Protein AF-A0A962J2K0-F1 (afdb_monomer)

pLDDT: mean 75.52, std 15.95, range [23.17, 95.19]

Solvent-accessible surface area (backbone atoms only — not comparable to full-atom values): 40655 Å² total; per-residue (Å²): 144,87,84,87,86,82,86,85,85,84,91,81,92,88,85,89,83,91,76,89,74,77,84,74,82,77,78,82,75,83,63,45,35,40,37,41,54,75,64,66,26,26,37,34,60,23,34,36,40,78,42,42,97,84,36,95,57,69,61,42,52,94,88,42,83,80,66,43,47,34,38,32,32,35,60,53,28,29,36,22,35,39,53,89,90,47,92,62,67,41,81,60,29,70,50,20,38,82,44,67,76,102,56,54,29,40,32,34,59,25,79,96,74,47,34,22,42,31,36,62,64,78,47,80,61,71,83,40,35,43,32,25,35,71,87,70,47,79,27,27,33,34,38,58,65,73,47,45,90,56,87,72,71,62,62,85,76,94,66,84,66,57,66,60,53,39,53,54,50,45,28,69,76,41,40,89,60,35,55,80,52,96,79,51,47,59,30,40,45,94,88,33,70,34,31,34,48,22,80,92,41,50,22,36,44,35,32,40,95,62,29,28,32,33,22,29,48,80,58,34,94,51,82,39,72,42,48,40,50,69,55,39,60,76,40,56,70,65,43,38,46,52,62,77,54,62,72,86,71,35,12,18,27,50,23,31,28,36,82,54,39,99,82,29,96,61,61,68,67,45,69,48,28,34,8,24,18,78,44,33,25,43,13,48,34,89,46,77,44,46,40,24,29,61,60,91,58,30,41,35,35,62,38,80,90,77,46,28,28,41,34,36,71,58,65,79,80,72,52,80,88,61,57,90,77,55,89,37,64,40,62,34,42,34,23,36,61,92,61,56,72,24,27,33,30,40,36,40,49,76,42,78,50,36,50,54,56,36,6,67,62,52,44,81,93,32,49,68,56,54,52,43,52,53,45,45,29,71,76,37,42,91,63,34,49,76,49,102,77,50,56,86,45,77,58,92,74,33,43,30,39,48,20,81,92,45,48,26,34,42,33,36,40,95,62,33,29,25,41,25,25,46,97,67,40,86,56,99,62,66,43,78,75,50,43,46,68,60,50,40,59,60,63,59,41,54,74,37,82,36,86,64,66,60,86,70,34,12,23,26,53,25,31,35,33,80,44,37,100,78,29,94,57,57,65,70,43,76,46,43,38,30,24,22,73,82,36,30,38,18,52,72,53,47,76,38,47,55,32,26,10,25,70,88,43,70,72,34,32,32,32,62,31,82,91,77,46,36,25,37,35,32,52,73,87,79,49,86,87,42,53,58,35,45,34,22,35,74,87,65,51,67,20,31,34,36,41,32,44,77,61,26,58,26,45,73,65,51,80,84,64,58,51,29,46,57,69,59,50,52,50,42,52,54,48,38,30,70,76,37,40,90,59,35,50,80,50,99,82,46,52,82,45,77,58,80,49,28,44,32,37,47,21,81,93,47,52,23,31,46,33,34,44,32,48,42,28,26,38,23,28,56,98,62,41,92,49,80,43,79,76,48,44,46,71,58,47,43,47,49,59,67,68,36,72,48,60,41,13,38,33,38,39,38,38,46,31,43,38,38,42,90,91,46,78,47,80,41,82,43,77,53,74,45,72,72,36,68,67,59,59,96,85,39,64,66,53,46,45,50,54,49,49,75,72,40,38,90,82,39,81,52,71,77,45,72,47,81,43,77,76,46,78,60,100,55,37,38,34,33,33,39,42,37,35,21,68,44,94,87,65,71,33,42,35,42,32,48,34,40,40,38,34,35,59,112

Foldseek 3Di:
DPPDPDPDDDDDDDDDDDDDDPDDPPPPDQQFWDFAQPQQFAKFFWFWPPFDDPQPQDTDDPVDSQSTWIWGQHRGGFIWTDHPPDPDIGGQFRGWDADDPPFQWIWGQRPVVQKIWIFRRPDSHGAWIFIAGVVGHTRTTIGGDGHDHDPPDSDDDLDDCLVVLLLVVCCVPPVVQRPDDSSWGWYDDPQFRTWTADVVQRKIWTHHPQWIWIAGRLQYHDTFTQGGSVVCSVPVLSGFFWDPADLLQAAKWWWFWPPFDPPAPDDGRDIWIWGQANRRWIAIAPDTFGHFRDDPQKTKTDDPVVQKIKMDGNCPVPDPVCVPPVSFWDWIFIAGNVGHTRTIIIGTRPTNDRDNVVRNVPDVVCPLVVLLLVLCCVPPCVQNPDDPQWGWDDDDQWTWTARVVQRKIWIDGPQWIFIAGHPCYHDPDTHTDGGSVLSSQLSQFPWDQQDADLVPAAKWWKFWAPFDPPAPHDGGDIWIWGAHSQQWIDINLRTQGHWTAGPSGNQKTWGQDPVVQKIKIFRNVPDPDWGKIWIAGSSRHTGTIITTHGQANARDSDDPQQQAGVVLVVLLLVLCCVPVCVQRPDDPPFDWDDDHSKTWTARVVQRKIWIQHRQWIWIEGHPRHHDTDTDGGSVVSSCVSVVPCQLWWKKWKWWWKWKDFPHDTDIDTDTDIDTRDGDDDLVDPVVVVVVCCVVCCVVPVFWPDWDWADWDDDPFKTKIWIWTWGADPPGRIIMIIIMIIMIGRD

Sequence (746 aa):
MKVMLERFLRVLSGLVVLGVVGSGQVLAQTSTVVSIPESLQGFYSLDMVNAVVGSPISNTSQADTSDNILLYVNPYGTLCTRTSSSSTIQVISNRPVLQGGPFGAVEWDVAPSGLRFSLNINTTTFNGFDLYSTSGTLLGRLVGGAPQFDTGSCGTVPLNGRENTFFSLAEGVYPAFFPASSFVFNQIGDGFDVYRYYPSTEVYLAIRNNEVYARGGDFGDELAMLGTLSDLINDINAMPVPNQVPAFYQGTFLLSLDEVQPFSPLAEGTQLNFVVTDTGRLCVEELNLSFPVVSGNTATWNNSRGNLRYRIDLTRDDDPEEYDAELGLGQFLFQSFAGSTYGVFLGEKTSLATDCAGATGQDPDLQDINTFFALIEEQYPSVFPSGPQTYTQKSGRFTYRYYYATQVFVAVRDGMVYLNGGQFGSHDEPVAYDTLSALLAQLNNTALSAVLPTSIAGTYAMNFSSGSSFSPFADGASAQVVLDAAGNLCLDGVPFGAAVGKTSTPTLAYWESADTGLSISLDPAANTAGLRLQLSSLSGLSYSLLAGSRVSLATACSGNTTATDMTMADQLFALAEQHYATLFPASLVSFNQMEGNTVHRYYPATGMTLSITGESVSVKGGNYGNSLLPVGNLSELINQITGSGATDYNLLVTGTGRIVMSSTTINRKVDFKRSGVTRPDSTDTVAMQALVRSNVSTILPTIDSISIVNISESSTTMSFTAVVTGDTNISGTTRNYTLLFELSRL

Nearest PDB structures (foldseek):
  5ltq-assembly1_B  TM=3.030E-01  e=3.656E-01  Branchiostoma lanceolatum
  4dkn-assembly1_A  TM=2.810E-01  e=3.305E-01  Branchiostoma floridae
  8u21-assembly1_A  TM=3.109E-01  e=1.230E+00  Corynactis californica
  8u24-assembly1_A  TM=3.068E-01  e=1.584E+00  Corynactis californica
  8dj8-assembly1_A  TM=3.099E-01  e=2.762E+00  Corynactis californica

Structure (mmCIF, N/CA/C/O backbone):
data_AF-A0A962J2K0-F1
#
_entry.id   AF-A0A962J2K0-F1
#
loop_
_atom_site.group_PDB
_atom_site.id
_atom_site.type_symbol
_atom_site.label_atom_id
_atom_site.label_alt_id
_atom_site.label_comp_id
_atom_site.label_asym_id
_atom_site.label_entity_id
_atom_site.label_seq_id
_atom_site.pdbx_PDB_ins_code
_atom_site.Cartn_x
_atom_site.Cartn_y
_atom_site.Cartn_z
_atom_site.occupancy
_atom_site.B_iso_or_equiv
_atom_site.auth_seq_id
_atom_site.auth_comp_id
_atom_site.auth_asym_id
_atom_site.auth_atom_id
_atom_site.pdbx_PDB_model_num
ATOM 1 N N . MET A 1 1 ? -12.056 -57.492 -21.646 1.00 37.06 1 MET A N 1
ATOM 2 C CA . MET A 1 1 ? -10.791 -56.747 -21.832 1.00 37.06 1 MET A CA 1
ATOM 3 C C . MET A 1 1 ? -10.730 -55.607 -20.815 1.00 37.06 1 MET A C 1
ATOM 5 O O . MET A 1 1 ? -10.843 -54.440 -21.152 1.00 37.06 1 MET A O 1
ATOM 9 N N . LYS A 1 2 ? -10.710 -55.997 -19.537 1.00 28.23 2 LYS A N 1
ATOM 10 C CA . LYS A 1 2 ? -10.885 -55.147 -18.351 1.00 28.23 2 LYS A CA 1
ATOM 11 C C . LYS A 1 2 ? -10.270 -55.888 -17.154 1.00 28.23 2 LYS A C 1
ATOM 13 O O . LYS A 1 2 ? -10.954 -56.132 -16.181 1.00 28.23 2 LYS A O 1
ATOM 18 N N . VAL A 1 3 ? -9.038 -56.383 -17.325 1.00 29.98 3 VAL A N 1
ATOM 19 C CA . VAL A 1 3 ? -8.185 -57.016 -16.296 1.00 29.98 3 VAL A CA 1
ATOM 20 C C . VAL A 1 3 ? -6.730 -56.923 -16.790 1.00 29.98 3 VAL A C 1
ATOM 22 O O . VAL A 1 3 ? -6.163 -57.903 -17.256 1.00 29.98 3 VAL A O 1
ATOM 25 N N . MET A 1 4 ? -6.154 -55.715 -16.818 1.00 25.08 4 MET A N 1
ATOM 26 C CA . MET A 1 4 ? -4.697 -55.515 -16.982 1.00 25.08 4 MET A CA 1
ATOM 27 C C . MET A 1 4 ? -4.236 -54.092 -16.596 1.00 25.08 4 MET A C 1
ATOM 29 O O . MET A 1 4 ? -3.247 -53.597 -17.119 1.00 25.08 4 MET A O 1
ATOM 33 N N . LEU A 1 5 ? -4.954 -53.417 -15.686 1.00 24.77 5 LEU A N 1
ATOM 34 C CA . LEU A 1 5 ? -4.634 -52.051 -15.233 1.00 24.77 5 LEU A CA 1
ATOM 35 C C . LEU A 1 5 ? -4.755 -51.904 -13.702 1.00 24.77 5 LEU A C 1
ATOM 37 O O . LEU A 1 5 ? -5.204 -50.882 -13.205 1.00 24.77 5 LEU A O 1
ATOM 41 N N . GLU A 1 6 ? -4.394 -52.946 -12.945 1.00 25.47 6 GLU A N 1
ATOM 42 C CA . GLU A 1 6 ? -4.504 -52.949 -11.470 1.00 25.47 6 GLU A CA 1
ATOM 43 C C . GLU A 1 6 ? -3.267 -53.510 -10.739 1.00 25.47 6 GLU A C 1
ATOM 45 O O . GLU A 1 6 ? -3.325 -53.805 -9.550 1.00 25.47 6 GLU A O 1
ATOM 50 N N . ARG A 1 7 ? -2.112 -53.660 -11.406 1.00 26.28 7 ARG A N 1
ATOM 51 C CA . ARG A 1 7 ? -0.921 -54.279 -10.779 1.00 26.28 7 ARG A CA 1
ATOM 52 C C . ARG A 1 7 ? 0.395 -53.501 -10.860 1.00 26.28 7 ARG A C 1
ATOM 54 O O . ARG A 1 7 ? 1.444 -54.110 -10.695 1.00 26.28 7 ARG A O 1
ATOM 61 N N . PHE A 1 8 ? 0.372 -52.177 -11.027 1.00 24.92 8 PHE A N 1
ATOM 62 C CA . PHE A 1 8 ? 1.617 -51.385 -10.980 1.00 24.92 8 PHE A CA 1
ATOM 63 C C . PHE A 1 8 ? 1.619 -50.169 -10.037 1.00 24.92 8 PHE A C 1
ATOM 65 O O . PHE A 1 8 ? 2.562 -49.389 -10.058 1.00 24.92 8 PHE A O 1
ATOM 72 N N . LEU A 1 9 ? 0.626 -50.021 -9.150 1.00 23.17 9 LEU A N 1
ATOM 73 C CA . LEU A 1 9 ? 0.676 -49.022 -8.074 1.00 23.17 9 LEU A CA 1
ATOM 74 C C . LEU A 1 9 ? 0.442 -49.659 -6.699 1.00 23.17 9 LEU A C 1
ATOM 76 O O . LEU A 1 9 ? -0.703 -49.877 -6.308 1.00 23.17 9 LEU A O 1
ATOM 80 N N . ARG A 1 10 ? 1.537 -49.921 -5.968 1.00 24.06 10 ARG A N 1
ATOM 81 C CA . ARG A 1 10 ? 1.711 -49.721 -4.509 1.00 24.06 10 ARG A CA 1
ATOM 82 C C . ARG A 1 10 ? 3.104 -50.201 -4.070 1.00 24.06 10 ARG A C 1
ATOM 84 O O . ARG A 1 10 ? 3.548 -51.236 -4.553 1.00 24.06 10 ARG A O 1
ATOM 91 N N . VAL A 1 11 ? 3.674 -49.487 -3.081 1.00 23.61 11 VAL A N 1
ATOM 92 C CA . VAL A 1 11 ? 4.974 -49.657 -2.371 1.00 23.61 11 VAL A CA 1
ATOM 93 C C . VAL A 1 11 ? 6.114 -48.859 -3.049 1.00 23.61 11 VAL A C 1
ATOM 95 O O . VAL A 1 11 ? 6.525 -49.237 -4.133 1.00 23.61 11 VAL A O 1
ATOM 98 N N . LEU A 1 12 ? 6.668 -47.730 -2.569 1.00 23.36 12 LEU A N 1
ATOM 99 C CA . LEU A 1 12 ? 6.699 -46.958 -1.303 1.00 23.36 12 LEU A CA 1
ATOM 100 C C . LEU A 1 12 ? 6.617 -45.442 -1.657 1.00 23.36 12 LEU A C 1
ATOM 102 O O . LEU A 1 12 ? 7.216 -45.043 -2.646 1.00 23.36 12 LEU A O 1
ATOM 106 N N . SER A 1 13 ? 5.825 -44.542 -1.056 1.00 23.89 13 SER A N 1
ATOM 107 C CA . SER A 1 13 ? 5.906 -43.905 0.280 1.00 23.89 13 SER A CA 1
ATOM 108 C C . SER A 1 13 ? 7.284 -43.365 0.705 1.00 23.89 13 SER A C 1
ATOM 110 O O . SER A 1 13 ? 8.097 -44.128 1.218 1.00 23.89 13 SER A O 1
ATOM 112 N N . GLY A 1 14 ? 7.475 -42.038 0.618 1.00 25.33 14 GLY A N 1
ATOM 113 C CA . GLY A 1 14 ? 8.440 -41.317 1.462 1.00 25.33 14 GLY A CA 1
ATOM 114 C C . GLY A 1 14 ? 9.007 -40.001 0.913 1.00 25.33 14 GLY A C 1
ATOM 115 O O . GLY A 1 14 ? 10.164 -39.989 0.527 1.00 25.33 14 GLY A O 1
ATOM 116 N N . LEU A 1 15 ? 8.232 -38.909 0.892 1.00 23.70 15 LEU A N 1
ATOM 117 C CA . LEU A 1 15 ? 8.495 -37.665 1.648 1.00 23.70 15 LEU A CA 1
ATOM 118 C C . LEU A 1 15 ? 7.547 -36.545 1.190 1.00 23.70 15 LEU A C 1
ATOM 120 O O . LEU A 1 15 ? 7.365 -36.294 0.003 1.00 23.70 15 LEU A O 1
ATOM 124 N N . VAL A 1 16 ? 6.960 -35.876 2.177 1.00 26.98 16 VAL A N 1
ATOM 125 C CA . VAL A 1 16 ? 6.128 -34.679 2.057 1.00 26.98 16 VAL A CA 1
ATOM 126 C C . VAL A 1 16 ? 7.033 -33.458 2.217 1.00 26.98 16 VAL A C 1
ATOM 128 O O . VAL A 1 16 ? 7.674 -33.332 3.255 1.00 26.98 16 VAL A O 1
ATOM 131 N N . VAL A 1 17 ? 7.023 -32.545 1.244 1.00 26.31 17 VAL A N 1
ATOM 132 C CA . VAL A 1 17 ? 7.212 -31.102 1.470 1.00 26.31 17 VAL A CA 1
ATOM 133 C C . VAL A 1 17 ? 6.180 -30.383 0.598 1.00 26.31 17 VAL A C 1
ATOM 135 O O . VAL A 1 17 ? 6.260 -30.397 -0.627 1.00 26.31 17 VAL A O 1
ATOM 138 N N . LEU A 1 18 ? 5.161 -29.824 1.250 1.00 28.28 18 LEU A N 1
ATOM 139 C CA . LEU A 1 18 ? 4.138 -28.961 0.666 1.00 28.28 18 LEU A CA 1
ATOM 140 C C . LEU A 1 18 ? 4.692 -27.532 0.607 1.00 28.28 18 LEU A C 1
ATOM 142 O O . LEU A 1 18 ? 4.812 -26.879 1.638 1.00 28.28 18 LEU A O 1
ATOM 146 N N . GLY A 1 19 ? 5.006 -27.056 -0.596 1.00 25.02 19 GLY A N 1
ATOM 147 C CA . GLY A 1 19 ? 5.115 -25.634 -0.914 1.00 25.02 19 GLY A CA 1
ATOM 148 C C . GLY A 1 19 ? 3.949 -25.260 -1.821 1.00 25.02 19 GLY A C 1
ATOM 149 O O . GLY A 1 19 ? 3.875 -25.719 -2.959 1.00 25.02 19 GLY A O 1
ATOM 150 N N . VAL A 1 20 ? 3.003 -24.488 -1.292 1.00 26.22 20 VAL A N 1
ATOM 151 C CA . VAL A 1 20 ? 1.862 -23.940 -2.030 1.00 26.22 20 VAL A CA 1
ATOM 152 C C . VAL A 1 20 ? 2.390 -22.881 -2.997 1.00 26.22 20 VAL A C 1
ATOM 154 O O . VAL A 1 20 ? 2.742 -21.784 -2.576 1.00 26.22 20 VAL A O 1
ATOM 157 N N . VAL A 1 21 ? 2.459 -23.201 -4.289 1.00 27.97 21 VAL A N 1
ATOM 158 C CA . VAL A 1 21 ? 2.654 -22.198 -5.342 1.00 27.97 21 VAL A CA 1
ATOM 159 C C . VAL A 1 21 ? 1.269 -21.733 -5.770 1.00 27.97 21 VAL A C 1
ATOM 161 O O . VAL A 1 21 ? 0.507 -22.485 -6.379 1.00 27.97 21 VAL A O 1
ATOM 164 N N . GLY A 1 22 ? 0.933 -20.498 -5.397 1.00 26.80 22 GLY A N 1
ATOM 165 C CA . GLY A 1 22 ? -0.230 -19.795 -5.916 1.00 26.80 22 GLY A CA 1
ATOM 166 C C . GLY A 1 22 ? -0.136 -19.702 -7.436 1.00 26.80 22 GLY A C 1
ATOM 167 O O . GLY A 1 22 ? 0.869 -19.272 -7.995 1.00 26.80 22 GLY A O 1
ATOM 168 N N . SER A 1 23 ? -1.191 -20.147 -8.104 1.00 28.00 23 SER A N 1
ATOM 169 C CA . SER A 1 23 ? -1.370 -20.073 -9.546 1.00 28.00 23 SER A CA 1
ATOM 170 C C . SER A 1 23 ? -1.458 -18.614 -10.006 1.00 28.00 23 SER A C 1
ATOM 172 O O . SER A 1 23 ? -2.547 -18.042 -10.058 1.00 28.00 23 SER A O 1
ATOM 174 N N . GLY A 1 24 ? -0.319 -18.022 -10.362 1.00 24.78 24 GLY A N 1
ATOM 175 C CA . GLY A 1 24 ? -0.275 -16.865 -11.247 1.00 24.78 24 GLY A CA 1
ATOM 176 C C . GLY A 1 24 ? -0.682 -17.317 -12.645 1.00 24.78 24 GLY A C 1
ATOM 177 O O . GLY A 1 24 ? 0.007 -18.121 -13.272 1.00 24.78 24 GLY A O 1
ATOM 178 N N . GLN A 1 25 ? -1.833 -16.851 -13.127 1.00 25.23 25 GLN A N 1
ATOM 179 C CA . GLN A 1 25 ? -2.203 -17.028 -14.524 1.00 25.23 25 GLN A CA 1
ATOM 180 C C . GLN A 1 25 ? -1.235 -16.216 -15.387 1.00 25.23 25 GLN A C 1
ATOM 182 O O . GLN A 1 25 ? -1.352 -14.999 -15.494 1.00 25.23 25 GLN A O 1
ATOM 187 N N . VAL A 1 26 ? -0.270 -16.897 -16.001 1.00 24.30 26 VAL A N 1
ATOM 188 C CA . VAL A 1 26 ? 0.515 -16.340 -17.102 1.00 24.30 26 VAL A CA 1
ATOM 189 C C . VAL A 1 26 ? -0.435 -16.213 -18.290 1.00 24.30 26 VAL A C 1
ATOM 191 O O . VAL A 1 26 ? -0.758 -17.199 -18.954 1.00 24.30 26 VAL A O 1
ATOM 194 N N . LEU A 1 27 ? -0.928 -15.002 -18.540 1.00 26.25 27 LEU A N 1
ATOM 195 C CA . LEU A 1 27 ? -1.524 -14.658 -19.825 1.00 26.25 27 LEU A CA 1
ATOM 196 C C . LEU A 1 27 ? -0.400 -14.710 -20.865 1.00 26.25 27 LEU A C 1
ATOM 198 O O . LEU A 1 27 ? 0.354 -13.756 -21.024 1.00 26.25 27 LEU A O 1
ATOM 202 N N . ALA A 1 28 ? -0.266 -15.842 -21.554 1.00 27.25 28 ALA A N 1
ATOM 203 C CA . ALA A 1 28 ? 0.524 -15.930 -22.773 1.00 27.25 28 ALA A CA 1
ATOM 204 C C . ALA A 1 28 ? -0.142 -15.036 -23.832 1.00 27.25 28 ALA A C 1
ATOM 206 O O . ALA A 1 28 ? -1.107 -15.439 -24.483 1.00 27.25 28 ALA A O 1
ATOM 207 N N . GLN A 1 29 ? 0.324 -13.793 -23.955 1.00 30.47 29 GLN A N 1
ATOM 208 C CA . GLN A 1 29 ? -0.061 -12.910 -25.048 1.00 30.47 29 GLN A CA 1
ATOM 209 C C . GLN A 1 29 ? 0.741 -13.285 -26.295 1.00 30.47 29 GLN A C 1
ATOM 211 O O . GLN A 1 29 ? 1.967 -13.346 -26.297 1.00 30.47 29 GLN A O 1
ATOM 216 N N . THR A 1 30 ? 0.014 -13.600 -27.362 1.00 31.11 30 THR A N 1
ATOM 217 C CA . THR A 1 30 ? 0.547 -13.910 -28.686 1.00 31.11 30 THR A CA 1
ATOM 218 C C . THR A 1 30 ? 1.040 -12.625 -29.353 1.00 31.11 30 THR A C 1
ATOM 220 O O . THR A 1 30 ? 0.251 -11.934 -30.000 1.00 31.11 30 THR A O 1
ATOM 223 N N . SER A 1 31 ? 2.323 -12.298 -29.200 1.00 37.97 31 SER A N 1
ATOM 224 C CA . SER A 1 31 ? 2.995 -11.310 -30.052 1.00 37.97 31 SER A CA 1
ATOM 225 C C . SER A 1 31 ? 3.062 -11.848 -31.492 1.00 37.97 31 SER A C 1
ATOM 227 O O . SER A 1 31 ? 3.396 -13.014 -31.706 1.00 37.97 31 SER A O 1
ATOM 229 N N . THR A 1 32 ? 2.661 -11.044 -32.486 1.00 46.66 32 THR A N 1
ATOM 230 C CA . THR A 1 32 ? 2.481 -11.490 -33.886 1.00 46.66 32 THR A CA 1
ATOM 231 C C . THR A 1 32 ? 3.492 -10.907 -34.878 1.00 46.66 32 THR A C 1
ATOM 233 O O . THR A 1 32 ? 3.236 -10.980 -36.078 1.00 46.66 32 THR A O 1
ATOM 236 N N . VAL A 1 33 ? 4.597 -10.295 -34.431 1.00 50.75 33 VAL A N 1
ATOM 237 C CA . VAL A 1 33 ? 5.616 -9.728 -35.337 1.00 50.75 33 VAL A CA 1
ATOM 238 C C . VAL A 1 33 ? 7.031 -10.019 -34.819 1.00 50.75 33 VAL A C 1
ATOM 240 O O . VAL A 1 33 ? 7.418 -9.586 -33.739 1.00 50.75 33 VAL A O 1
ATOM 243 N N . VAL A 1 34 ? 7.813 -10.751 -35.616 1.00 60.72 34 VAL A N 1
ATOM 244 C CA . VAL A 1 34 ? 9.189 -11.193 -35.338 1.00 60.72 34 VAL A CA 1
ATOM 245 C C . VAL A 1 34 ? 10.114 -10.494 -36.330 1.00 60.72 34 VAL A C 1
ATOM 247 O O . VAL A 1 34 ? 9.853 -10.554 -37.532 1.00 60.72 34 VAL A O 1
ATOM 250 N N . SER A 1 35 ? 11.188 -9.846 -35.866 1.00 61.41 35 SER A N 1
ATOM 251 C CA . SER A 1 35 ? 12.192 -9.288 -36.781 1.00 61.41 35 SER A CA 1
ATOM 252 C C . SER A 1 35 ? 13.204 -10.322 -37.229 1.00 61.41 35 SER A C 1
ATOM 254 O O . SER A 1 35 ? 13.630 -11.194 -36.477 1.00 61.41 35 SER A O 1
ATOM 256 N N . ILE A 1 36 ? 13.536 -10.222 -38.509 1.00 73.00 36 ILE A N 1
ATOM 257 C CA . ILE A 1 36 ? 14.397 -11.148 -39.232 1.00 73.00 36 ILE A CA 1
ATOM 258 C C . ILE A 1 36 ? 15.808 -10.555 -39.248 1.00 73.00 36 ILE A C 1
ATOM 260 O O . ILE A 1 36 ? 15.917 -9.359 -39.504 1.00 73.00 36 ILE A O 1
ATOM 264 N N . PRO A 1 37 ? 16.885 -11.323 -38.994 1.00 72.75 37 PRO A N 1
ATOM 265 C CA . PRO A 1 37 ? 18.257 -10.812 -39.074 1.00 72.75 37 PRO A CA 1
ATOM 266 C C . PRO A 1 37 ? 18.537 -10.126 -40.417 1.00 72.75 37 PRO A C 1
ATOM 268 O O . PRO A 1 37 ? 18.099 -10.639 -41.442 1.00 72.75 37 PRO A O 1
ATOM 271 N N . GLU A 1 38 ? 19.290 -9.018 -40.449 1.00 68.31 38 GLU A N 1
ATOM 272 C CA . GLU A 1 38 ? 19.575 -8.274 -41.697 1.00 68.31 38 GLU A CA 1
ATOM 273 C C . GLU A 1 38 ? 20.146 -9.154 -42.813 1.00 68.31 38 GLU A C 1
ATOM 275 O O . GLU A 1 38 ? 19.763 -9.014 -43.971 1.00 68.31 38 GLU A O 1
ATOM 280 N N . SER A 1 39 ? 20.996 -10.126 -42.471 1.00 72.31 39 SER A N 1
ATOM 281 C CA . SER A 1 39 ? 21.559 -11.074 -43.440 1.00 72.31 39 SER A CA 1
ATOM 282 C C . SER A 1 39 ? 20.540 -12.057 -44.033 1.00 72.31 39 SER A C 1
ATOM 284 O O . SER A 1 39 ? 20.848 -12.743 -45.008 1.00 72.31 39 SER A O 1
ATOM 286 N N . LEU A 1 40 ? 19.346 -12.140 -43.446 1.00 80.00 40 LEU A N 1
ATOM 287 C CA . LEU A 1 40 ? 18.224 -12.977 -43.866 1.00 80.00 40 LEU A CA 1
ATOM 288 C C . LEU A 1 40 ? 17.022 -12.143 -44.355 1.00 80.00 40 LEU A C 1
ATOM 290 O O . LEU A 1 40 ? 15.952 -12.694 -44.633 1.00 80.00 40 LEU A O 1
ATOM 294 N N . GLN A 1 41 ? 17.172 -10.827 -44.478 1.00 80.81 41 GLN A N 1
ATOM 295 C CA . GLN A 1 41 ? 16.165 -9.950 -45.068 1.00 80.81 41 GLN A CA 1
ATOM 296 C C . GLN A 1 41 ? 16.403 -9.798 -46.570 1.00 80.81 41 GLN A C 1
ATOM 298 O O . GLN A 1 41 ? 17.538 -9.823 -47.038 1.00 80.81 41 GLN A O 1
ATOM 303 N N . GLY A 1 42 ? 15.331 -9.565 -47.323 1.00 75.00 42 GLY A N 1
ATOM 304 C CA . GLY A 1 42 ? 15.408 -9.199 -48.733 1.00 75.00 42 GLY A CA 1
ATOM 305 C C . GLY A 1 42 ? 14.745 -10.200 -49.667 1.00 75.00 42 GLY A C 1
ATOM 306 O O . GLY A 1 42 ? 13.866 -10.974 -49.275 1.00 75.00 42 GLY A O 1
ATOM 307 N N . PHE A 1 43 ? 15.130 -10.119 -50.939 1.00 79.06 43 PHE A N 1
ATOM 308 C CA . PHE A 1 43 ? 14.511 -10.866 -52.021 1.00 79.06 43 PHE A CA 1
ATOM 309 C C . PHE A 1 43 ? 15.263 -12.166 -52.313 1.00 79.06 43 PHE A C 1
ATOM 311 O O . PHE A 1 43 ? 16.470 -12.163 -52.558 1.00 79.06 43 PHE A O 1
ATOM 318 N N . TYR A 1 44 ? 14.516 -13.262 -52.360 1.00 84.88 44 TYR A N 1
ATOM 319 C CA . TYR A 1 44 ? 14.993 -14.609 -52.606 1.00 84.88 44 TYR A CA 1
ATOM 320 C C . TYR A 1 44 ? 14.444 -15.156 -53.918 1.00 84.88 44 TYR A C 1
ATOM 322 O O . TYR A 1 44 ? 13.251 -15.051 -54.203 1.00 84.88 44 TYR A O 1
ATOM 330 N N . SER A 1 45 ? 15.318 -15.814 -54.674 1.00 85.38 45 SER A N 1
ATOM 331 C CA . SER A 1 45 ? 14.957 -16.680 -55.793 1.00 85.38 45 SER A CA 1
ATOM 332 C C . SER A 1 45 ? 15.325 -18.105 -55.403 1.00 85.38 45 SER A C 1
ATOM 334 O O . SER A 1 45 ? 16.507 -18.387 -55.197 1.00 85.38 45 SER A O 1
ATOM 336 N N . LEU A 1 46 ? 14.320 -18.963 -55.236 1.00 88.19 46 LEU A N 1
ATOM 337 C CA . LEU A 1 46 ? 14.463 -20.248 -54.559 1.00 88.19 46 LEU A CA 1
ATOM 338 C C . LEU A 1 46 ? 13.984 -21.410 -55.419 1.00 88.19 46 LEU A C 1
ATOM 340 O O . LEU A 1 46 ? 12.953 -21.321 -56.079 1.00 88.19 46 LEU A O 1
ATOM 344 N N . ASP A 1 47 ? 14.690 -22.522 -55.292 1.00 89.00 47 ASP A N 1
ATOM 345 C CA . ASP A 1 47 ? 14.325 -23.817 -55.826 1.00 89.00 47 ASP A CA 1
ATOM 346 C C . ASP A 1 47 ? 13.653 -24.689 -54.769 1.00 89.00 47 ASP A C 1
ATOM 348 O O . ASP A 1 47 ? 14.141 -24.803 -53.642 1.00 89.00 47 ASP A O 1
ATOM 352 N N . MET A 1 48 ? 12.574 -25.371 -55.144 1.00 88.94 48 MET A N 1
ATOM 353 C CA . MET A 1 48 ? 11.995 -26.437 -54.337 1.00 88.94 48 MET A CA 1
ATOM 354 C C . MET A 1 48 ? 12.786 -27.730 -54.536 1.00 88.94 48 MET A C 1
ATOM 356 O O . MET A 1 48 ? 12.879 -28.258 -55.644 1.00 88.94 48 MET A O 1
ATOM 360 N N . VAL A 1 49 ? 13.309 -28.275 -53.441 1.00 91.25 49 VAL A N 1
ATOM 361 C CA . VAL A 1 49 ? 14.018 -29.556 -53.397 1.00 91.25 49 VAL A CA 1
ATOM 362 C C . VAL A 1 49 ? 13.384 -30.497 -52.378 1.00 91.25 49 VAL A C 1
ATOM 364 O O . VAL A 1 49 ? 12.789 -30.079 -51.382 1.00 91.25 49 VAL A O 1
ATOM 367 N N . ASN A 1 50 ? 13.551 -31.802 -52.607 1.00 91.06 50 ASN A N 1
ATOM 368 C CA . ASN A 1 50 ? 13.048 -32.868 -51.736 1.00 91.06 50 ASN A CA 1
ATOM 369 C C . ASN A 1 50 ? 11.533 -32.795 -51.454 1.00 91.06 50 ASN A C 1
ATOM 371 O O . ASN A 1 50 ? 11.089 -33.171 -50.370 1.00 91.06 50 ASN A O 1
ATOM 375 N N . ALA A 1 51 ? 10.737 -32.331 -52.421 1.00 88.56 51 ALA A N 1
ATOM 376 C CA . ALA A 1 51 ? 9.283 -32.345 -52.335 1.00 88.56 51 ALA A CA 1
ATOM 377 C C . ALA A 1 51 ? 8.758 -33.779 -52.151 1.00 88.56 51 ALA A C 1
ATOM 379 O O . ALA A 1 51 ? 9.049 -34.671 -52.955 1.00 88.56 51 ALA A O 1
ATOM 380 N N . VAL A 1 52 ? 7.981 -34.004 -51.092 1.00 89.38 52 VAL A N 1
ATOM 381 C CA . VAL A 1 52 ? 7.381 -35.313 -50.789 1.00 89.38 52 VAL A CA 1
ATOM 382 C C . VAL A 1 52 ? 6.098 -35.538 -51.591 1.00 89.38 52 VAL A C 1
ATOM 384 O O . VAL A 1 52 ? 5.462 -34.599 -52.077 1.00 89.38 52 VAL A O 1
ATOM 387 N N . VAL A 1 53 ? 5.674 -36.800 -51.706 1.00 80.56 53 VAL A N 1
ATOM 388 C CA . VAL A 1 53 ? 4.399 -37.160 -52.348 1.00 80.56 53 VAL A CA 1
ATOM 389 C C . VAL A 1 53 ? 3.244 -36.504 -51.585 1.00 80.56 53 VAL A C 1
ATOM 391 O O . VAL A 1 53 ? 3.024 -36.808 -50.416 1.00 80.56 53 VAL A O 1
ATOM 394 N N . GLY A 1 54 ? 2.511 -35.609 -52.253 1.00 75.94 54 GLY A N 1
ATOM 395 C CA . GLY A 1 54 ? 1.427 -34.821 -51.654 1.00 75.94 54 GLY A CA 1
ATOM 396 C C . GLY A 1 54 ? 1.787 -33.365 -51.328 1.00 75.94 54 GLY A C 1
ATOM 397 O O . GLY A 1 54 ? 0.900 -32.618 -50.923 1.00 75.94 54 GLY A O 1
ATOM 398 N N . SER A 1 55 ? 3.039 -32.935 -51.538 1.00 81.88 55 SER A N 1
ATOM 399 C CA . SER A 1 55 ? 3.391 -31.509 -51.520 1.00 81.88 55 SER A CA 1
ATOM 400 C C . SER A 1 55 ? 2.630 -30.751 -52.624 1.00 81.88 55 SER A C 1
ATOM 402 O O . SER A 1 55 ? 2.604 -31.222 -53.764 1.00 81.88 55 SER A O 1
ATOM 404 N N . PRO A 1 56 ? 2.043 -29.571 -52.339 1.00 80.38 56 PRO A N 1
ATOM 405 C CA . PRO A 1 56 ? 1.391 -28.745 -53.357 1.00 80.38 56 PRO A CA 1
ATOM 406 C C . PRO A 1 56 ? 2.392 -28.027 -54.276 1.00 80.38 56 PRO A C 1
ATOM 408 O O . PRO A 1 56 ? 1.989 -27.463 -55.290 1.00 80.38 56 PRO A O 1
ATOM 411 N N . ILE A 1 57 ? 3.682 -28.045 -53.928 1.00 81.75 57 ILE A N 1
ATOM 412 C CA . ILE A 1 57 ? 4.782 -27.491 -54.721 1.00 81.75 57 ILE A CA 1
ATOM 413 C C . ILE A 1 57 ? 5.687 -28.652 -55.146 1.00 81.75 57 ILE A C 1
ATOM 415 O O . ILE A 1 57 ? 6.215 -29.373 -54.293 1.00 81.75 57 ILE A O 1
ATOM 419 N N . SER A 1 58 ? 5.845 -28.852 -56.455 1.00 84.62 58 SER A N 1
ATOM 420 C CA . SER A 1 58 ? 6.765 -29.841 -57.029 1.00 84.62 58 SER A CA 1
ATOM 421 C C . SER A 1 58 ? 8.212 -29.352 -56.979 1.00 84.62 58 SER A C 1
ATOM 423 O O . SER A 1 58 ? 8.449 -28.149 -56.917 1.00 84.62 58 SER A O 1
ATOM 425 N N . ASN A 1 59 ? 9.179 -30.274 -57.052 1.00 86.25 59 ASN A N 1
ATOM 426 C CA . ASN A 1 59 ? 10.585 -29.890 -57.210 1.00 86.25 59 ASN A CA 1
ATOM 427 C C . ASN A 1 59 ? 10.769 -29.023 -58.464 1.00 86.25 59 ASN A C 1
ATOM 429 O O . ASN A 1 59 ? 10.204 -29.349 -59.511 1.00 86.25 59 ASN A O 1
ATOM 433 N N . THR A 1 60 ? 11.566 -27.966 -58.340 1.00 84.75 60 THR A N 1
ATOM 434 C CA . THR A 1 60 ? 11.945 -27.063 -59.437 1.00 84.75 60 THR A CA 1
ATOM 435 C C . THR A 1 60 ? 13.362 -27.376 -59.911 1.00 84.75 60 THR A C 1
ATOM 437 O O . THR A 1 60 ? 14.090 -28.160 -59.287 1.00 84.75 60 THR A O 1
ATOM 440 N N . SER A 1 61 ? 13.745 -26.827 -61.060 1.00 77.69 61 SER A N 1
ATOM 441 C CA . SER A 1 61 ? 15.043 -27.074 -61.676 1.00 77.69 61 SER A CA 1
ATOM 442 C C . SER A 1 61 ? 16.014 -25.926 -61.425 1.00 77.69 61 SER A C 1
ATOM 444 O O . SER A 1 61 ? 15.876 -24.857 -62.002 1.00 77.69 61 SER A O 1
ATOM 446 N N . GLN A 1 62 ? 17.140 -26.225 -60.770 1.00 71.75 62 GLN A N 1
ATOM 447 C CA . GLN A 1 62 ? 18.249 -25.267 -60.602 1.00 71.75 62 GLN A CA 1
ATOM 448 C C . GLN A 1 62 ? 18.810 -24.707 -61.929 1.00 71.75 62 GLN A C 1
ATOM 450 O O . GLN A 1 62 ? 19.543 -23.720 -61.930 1.00 71.75 62 GLN A O 1
ATOM 455 N N . ALA A 1 63 ? 18.524 -25.357 -63.065 1.00 74.19 63 ALA A N 1
ATOM 456 C CA . ALA A 1 63 ? 18.943 -24.914 -64.395 1.00 74.19 63 ALA A CA 1
ATOM 457 C C . ALA A 1 63 ? 17.912 -24.016 -65.110 1.00 74.19 63 ALA A C 1
ATOM 459 O O . ALA A 1 63 ? 18.241 -23.451 -66.154 1.00 74.19 63 ALA A O 1
ATOM 460 N N . ASP A 1 64 ? 16.687 -23.896 -64.592 1.00 78.12 64 ASP A N 1
ATOM 461 C CA . ASP A 1 64 ? 15.595 -23.141 -65.209 1.00 78.12 64 ASP A CA 1
ATOM 462 C C . ASP A 1 64 ? 15.096 -22.056 -64.254 1.00 78.12 64 ASP A C 1
ATOM 464 O O . ASP A 1 64 ? 14.280 -22.294 -63.385 1.00 78.12 64 ASP A O 1
ATOM 468 N N . THR A 1 65 ? 15.535 -20.812 -64.427 1.00 72.50 65 THR A N 1
ATOM 469 C CA . THR A 1 65 ? 15.128 -19.733 -63.513 1.00 72.50 65 THR A CA 1
ATOM 470 C C . THR A 1 65 ? 13.664 -19.303 -63.661 1.00 72.50 65 THR A C 1
ATOM 472 O O . THR A 1 65 ? 13.206 -18.440 -62.907 1.00 72.50 65 THR A O 1
ATOM 475 N N . SER A 1 66 ? 12.927 -19.855 -64.634 1.00 72.25 66 SER A N 1
ATOM 476 C CA . SER A 1 66 ? 11.525 -19.511 -64.878 1.00 72.25 66 SER A CA 1
ATOM 477 C C . SER A 1 66 ? 10.546 -20.213 -63.933 1.00 72.25 66 SER A C 1
ATOM 479 O O . SER A 1 66 ? 9.442 -19.692 -63.734 1.00 72.25 66 SER A O 1
ATOM 481 N N . ASP A 1 67 ? 10.958 -21.326 -63.312 1.00 75.06 67 ASP A N 1
ATOM 482 C CA . ASP A 1 67 ? 10.175 -22.078 -62.323 1.00 75.06 67 ASP A CA 1
ATOM 483 C C . ASP A 1 67 ? 10.536 -21.735 -60.860 1.00 75.06 67 ASP A C 1
ATOM 485 O O . ASP A 1 67 ? 9.889 -22.226 -59.932 1.00 75.06 67 ASP A O 1
ATOM 489 N N . ASN A 1 68 ? 11.490 -20.817 -60.658 1.00 81.31 68 ASN A N 1
ATOM 490 C CA . ASN A 1 68 ? 11.910 -20.342 -59.343 1.00 81.31 68 ASN A CA 1
ATOM 491 C C . ASN A 1 68 ? 10.763 -19.726 -58.533 1.00 81.31 68 ASN A C 1
ATOM 493 O O . ASN A 1 68 ? 9.963 -18.912 -59.008 1.00 81.31 68 ASN A O 1
ATOM 497 N N . ILE A 1 69 ? 10.780 -20.019 -57.238 1.00 83.44 69 ILE A N 1
ATOM 498 C CA . ILE A 1 69 ? 9.878 -19.445 -56.251 1.00 83.44 69 ILE A CA 1
ATOM 499 C C . ILE A 1 69 ? 10.497 -18.169 -55.707 1.00 83.44 69 ILE A C 1
ATOM 501 O O . ILE A 1 69 ? 11.566 -18.176 -55.095 1.00 83.44 69 ILE A O 1
ATOM 505 N N . LEU A 1 70 ? 9.805 -17.057 -55.929 1.00 83.94 70 LEU A N 1
ATOM 506 C CA . LEU A 1 70 ? 10.267 -15.751 -55.492 1.00 83.94 70 LEU A CA 1
ATOM 507 C C . LEU A 1 70 ? 9.615 -15.404 -54.157 1.00 83.94 70 LEU A C 1
ATOM 509 O O . LEU A 1 70 ? 8.391 -15.242 -54.078 1.00 83.94 70 LEU A O 1
ATOM 513 N N . LEU A 1 71 ? 10.434 -15.278 -53.119 1.00 85.69 71 LEU A N 1
ATOM 514 C CA . LEU A 1 71 ? 10.004 -14.877 -51.783 1.00 85.69 71 LEU A CA 1
ATOM 515 C C . LEU A 1 71 ? 10.693 -13.584 -51.381 1.00 85.69 71 LEU A C 1
ATOM 517 O O . LEU A 1 71 ? 11.825 -13.316 -51.763 1.00 85.69 71 LEU A O 1
ATOM 521 N N . TYR A 1 72 ? 10.009 -12.785 -50.583 1.00 84.12 72 TYR A N 1
ATOM 522 C CA . TYR A 1 72 ? 10.592 -11.614 -49.958 1.00 84.12 72 TYR A CA 1
ATOM 523 C C . TYR A 1 72 ? 10.279 -11.641 -48.474 1.00 84.12 72 TYR A C 1
ATOM 525 O O . TYR A 1 72 ? 9.122 -11.829 -48.093 1.00 84.12 72 TYR A O 1
ATOM 533 N N . VAL A 1 73 ? 11.303 -11.420 -47.657 1.00 83.19 73 VAL A N 1
ATOM 534 C CA . VAL A 1 73 ? 11.160 -11.302 -46.209 1.00 83.19 73 VAL A CA 1
ATOM 535 C C . VAL A 1 73 ? 11.578 -9.906 -45.790 1.00 83.19 73 VAL A C 1
ATOM 537 O O . VAL A 1 73 ? 12.733 -9.515 -45.967 1.00 83.19 73 VAL A O 1
ATOM 540 N N . ASN A 1 74 ? 10.628 -9.146 -45.250 1.00 74.38 74 ASN A N 1
ATOM 541 C CA . ASN A 1 74 ? 10.913 -7.803 -44.760 1.00 74.38 74 ASN A CA 1
ATOM 542 C C . ASN A 1 74 ? 11.553 -7.843 -43.350 1.00 74.38 74 ASN A C 1
ATOM 544 O O . ASN A 1 74 ? 11.480 -8.872 -42.669 1.00 74.38 74 ASN A O 1
ATOM 548 N N . PRO A 1 75 ? 12.138 -6.726 -42.874 1.00 69.50 75 PRO A N 1
ATOM 549 C CA . PRO A 1 75 ? 12.788 -6.655 -41.559 1.00 69.50 75 PRO A CA 1
ATOM 550 C C . PRO A 1 75 ? 11.897 -7.031 -40.370 1.00 69.50 75 PRO A C 1
ATOM 552 O O . PRO A 1 75 ? 12.409 -7.360 -39.303 1.00 69.50 75 PRO A O 1
ATOM 555 N N . TYR A 1 76 ? 10.578 -7.006 -40.560 1.00 67.25 76 TYR A N 1
ATOM 556 C CA . TYR A 1 76 ? 9.542 -7.224 -39.552 1.00 67.25 76 TYR A CA 1
ATOM 557 C C . TYR A 1 76 ? 8.808 -8.558 -39.760 1.00 67.25 76 TYR A C 1
ATOM 559 O O . TYR A 1 76 ? 7.695 -8.746 -39.277 1.00 67.25 76 TYR A O 1
ATOM 567 N N . GLY A 1 77 ? 9.390 -9.472 -40.541 1.00 74.25 77 GLY A N 1
ATOM 568 C CA . GLY A 1 77 ? 8.843 -10.807 -40.742 1.00 74.25 77 GLY A CA 1
ATOM 569 C C . GLY A 1 77 ? 7.530 -10.825 -41.520 1.00 74.25 77 GLY A C 1
ATOM 570 O O . GLY A 1 77 ? 6.736 -11.741 -41.357 1.00 74.25 77 GLY A O 1
ATOM 571 N N . THR A 1 78 ? 7.271 -9.853 -42.395 1.00 81.38 78 THR A N 1
ATOM 572 C CA . THR A 1 78 ? 6.269 -10.036 -43.454 1.00 81.38 78 THR A CA 1
ATOM 573 C C . THR A 1 78 ? 6.879 -10.872 -44.567 1.00 81.38 78 THR A C 1
ATOM 575 O O . THR A 1 78 ? 7.921 -10.515 -45.120 1.00 81.38 78 THR A O 1
ATOM 578 N N . LEU A 1 79 ? 6.204 -11.969 -44.895 1.00 85.94 79 LEU A N 1
ATOM 579 C CA . LEU A 1 79 ? 6.516 -12.838 -46.012 1.00 85.94 79 LEU A CA 1
ATOM 580 C C . LEU A 1 79 ? 5.637 -12.456 -47.207 1.00 85.94 79 LEU A C 1
ATOM 582 O O . LEU A 1 79 ? 4.401 -12.515 -47.154 1.00 85.94 79 LEU A O 1
ATOM 586 N N . CYS A 1 80 ? 6.286 -12.088 -48.302 1.00 84.50 80 CYS A N 1
ATOM 587 C CA . CYS A 1 80 ? 5.649 -11.831 -49.583 1.00 84.50 80 CYS A CA 1
ATOM 588 C C . CYS A 1 80 ? 6.139 -12.803 -50.649 1.00 84.50 80 CYS A C 1
ATOM 590 O O . CYS A 1 80 ? 7.219 -13.380 -50.546 1.00 84.50 80 CYS A O 1
ATOM 592 N N . THR A 1 81 ? 5.358 -12.932 -51.714 1.00 83.88 81 THR A N 1
ATOM 593 C CA . THR A 1 81 ? 5.765 -13.619 -52.936 1.00 83.88 81 THR A CA 1
ATOM 594 C C . THR A 1 81 ? 5.579 -12.723 -54.151 1.00 83.88 81 THR A C 1
ATOM 596 O O . THR A 1 81 ? 4.825 -11.745 -54.124 1.00 83.88 81 THR A O 1
ATOM 599 N N . ARG A 1 82 ? 6.278 -13.069 -55.227 1.00 74.06 82 ARG A N 1
ATOM 600 C CA . ARG A 1 82 ? 6.131 -12.470 -56.550 1.00 74.06 82 ARG A CA 1
ATOM 601 C C . ARG A 1 82 ? 6.046 -13.602 -57.569 1.00 74.06 82 ARG A C 1
ATOM 603 O O . ARG A 1 82 ? 6.814 -14.551 -57.505 1.00 74.06 82 ARG A O 1
ATOM 610 N N . THR A 1 83 ? 5.140 -13.524 -58.533 1.00 67.38 83 THR A N 1
ATOM 611 C CA . THR A 1 83 ? 5.164 -14.464 -59.667 1.00 67.38 83 THR A CA 1
ATOM 612 C C . THR A 1 83 ? 6.190 -13.991 -60.692 1.00 67.38 83 THR A C 1
ATOM 614 O O . THR A 1 83 ? 6.262 -12.791 -60.944 1.00 67.38 83 THR A O 1
ATOM 617 N N . SER A 1 84 ? 6.923 -14.892 -61.347 1.00 62.19 84 SER A N 1
ATOM 618 C CA . SER A 1 84 ? 7.910 -14.543 -62.388 1.00 62.19 84 SER A CA 1
ATOM 619 C C . SER A 1 84 ? 7.325 -13.708 -63.544 1.00 62.19 84 SER A C 1
ATOM 621 O O . SER A 1 84 ? 8.041 -12.930 -64.170 1.00 62.19 84 SER A O 1
ATOM 623 N N . SER A 1 85 ? 6.011 -13.791 -63.778 1.00 62.31 85 SER A N 1
ATOM 624 C CA . SER A 1 85 ? 5.270 -13.031 -64.793 1.00 62.31 85 SER A CA 1
ATOM 625 C C . SER A 1 85 ? 4.687 -11.686 -64.324 1.00 62.31 85 SER A C 1
ATOM 627 O O . SER A 1 85 ? 4.037 -11.010 -65.119 1.00 62.31 85 SER A O 1
ATOM 629 N N . SER A 1 86 ? 4.856 -11.295 -63.053 1.00 64.06 86 SER A N 1
ATOM 630 C CA . SER A 1 86 ? 4.297 -10.055 -62.490 1.00 64.06 86 SER A CA 1
ATOM 631 C C . SER A 1 86 ? 5.337 -9.293 -61.676 1.00 64.06 86 SER A C 1
ATOM 633 O O . SER A 1 86 ? 6.076 -9.872 -60.886 1.00 64.06 86 SER A O 1
ATOM 635 N N . SER A 1 87 ? 5.362 -7.967 -61.811 1.00 63.47 87 SER A N 1
ATOM 636 C CA . SER A 1 87 ? 6.149 -7.095 -60.932 1.00 63.47 87 SER A CA 1
ATOM 637 C C . SER A 1 87 ? 5.466 -6.833 -59.583 1.00 63.47 87 SER A C 1
ATOM 639 O O . SER A 1 87 ? 6.075 -6.239 -58.697 1.00 63.47 87 SER A O 1
ATOM 641 N N . THR A 1 88 ? 4.212 -7.264 -59.404 1.00 65.69 88 THR A N 1
ATOM 642 C CA . THR A 1 88 ? 3.445 -7.038 -58.175 1.00 65.69 88 THR A CA 1
ATOM 643 C C . THR A 1 88 ? 3.896 -7.981 -57.060 1.00 65.69 88 THR A C 1
ATOM 645 O O . THR A 1 88 ? 3.845 -9.201 -57.205 1.00 65.69 88 THR A O 1
ATOM 648 N N . ILE A 1 89 ? 4.309 -7.403 -55.931 1.00 70.44 89 ILE A N 1
ATOM 649 C CA . ILE A 1 89 ? 4.616 -8.122 -54.691 1.00 70.44 89 ILE A CA 1
ATOM 650 C C . ILE A 1 89 ? 3.307 -8.339 -53.924 1.00 70.44 89 ILE A C 1
ATOM 652 O O . ILE A 1 89 ? 2.579 -7.383 -53.657 1.00 70.44 89 ILE A O 1
ATOM 656 N N . GLN A 1 90 ? 3.009 -9.585 -53.558 1.00 78.62 90 GLN A N 1
ATOM 657 C CA . GLN A 1 90 ? 1.824 -9.950 -52.785 1.00 78.62 90 GLN A CA 1
ATOM 658 C C . GLN A 1 90 ? 2.224 -10.427 -51.389 1.00 78.62 90 GLN A C 1
ATOM 660 O O . GLN A 1 90 ? 3.026 -11.348 -51.250 1.00 78.62 90 GLN A O 1
ATOM 665 N N . VAL A 1 91 ? 1.623 -9.842 -50.351 1.00 80.62 91 VAL A N 1
ATOM 666 C CA . VAL A 1 91 ? 1.747 -10.336 -48.971 1.00 80.62 91 VAL A CA 1
ATOM 667 C C . VAL A 1 91 ? 1.052 -11.692 -48.867 1.00 80.62 91 VAL A C 1
ATOM 669 O O . VAL A 1 91 ? -0.140 -11.795 -49.158 1.00 80.62 91 VAL A O 1
ATOM 672 N N . ILE A 1 92 ? 1.790 -12.723 -48.450 1.00 81.94 92 ILE A N 1
ATOM 673 C CA . ILE A 1 92 ? 1.251 -14.077 -48.238 1.00 81.94 92 ILE A CA 1
ATOM 674 C C . ILE A 1 92 ? 1.132 -14.433 -46.758 1.00 81.94 92 ILE A C 1
ATOM 676 O O . ILE A 1 92 ? 0.257 -15.213 -46.393 1.00 81.94 92 ILE A O 1
ATOM 680 N N . SER A 1 93 ? 1.948 -13.819 -45.900 1.00 82.69 93 SER A N 1
ATOM 681 C CA . SER A 1 93 ? 1.765 -13.849 -44.451 1.00 82.69 93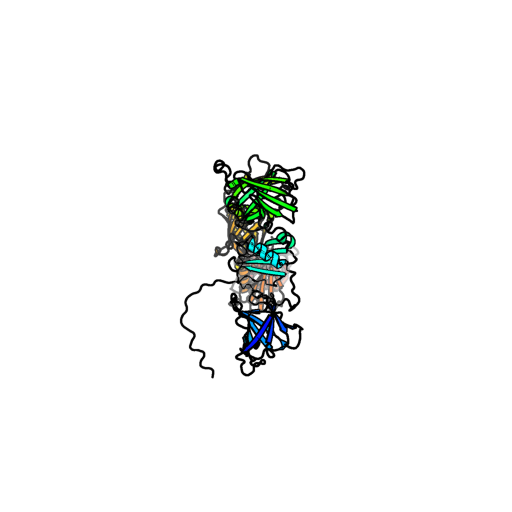 SER A CA 1
ATOM 682 C C . SER A 1 93 ? 2.435 -12.639 -43.805 1.00 82.69 93 SER A C 1
ATOM 684 O O . SER A 1 93 ? 3.553 -12.279 -44.153 1.00 82.69 93 SER A O 1
ATOM 686 N N . ASN A 1 94 ? 1.762 -11.999 -42.854 1.00 76.88 94 ASN A N 1
ATOM 687 C CA . ASN A 1 94 ? 2.287 -10.877 -42.065 1.00 76.88 94 ASN A CA 1
ATOM 688 C C . ASN A 1 94 ? 2.276 -11.175 -40.558 1.00 76.88 94 ASN A C 1
ATOM 690 O O . ASN A 1 94 ? 2.315 -10.255 -39.745 1.00 76.88 94 ASN A O 1
ATOM 694 N N . ARG A 1 95 ? 2.159 -12.457 -40.199 1.00 73.06 95 ARG A N 1
ATOM 695 C CA . ARG A 1 95 ? 2.066 -12.948 -38.822 1.00 73.06 95 ARG A CA 1
ATOM 696 C C . ARG A 1 95 ? 3.116 -14.030 -38.582 1.00 73.06 95 ARG A C 1
ATOM 698 O O . ARG A 1 95 ? 2.757 -15.206 -38.513 1.00 73.06 95 ARG A O 1
ATOM 705 N N . PRO A 1 96 ? 4.404 -13.663 -38.536 1.00 80.38 96 PRO A N 1
ATOM 706 C CA . PRO A 1 96 ? 5.449 -14.601 -38.161 1.00 80.38 96 PRO A CA 1
ATOM 707 C C . PRO A 1 96 ? 5.244 -15.072 -36.716 1.00 80.38 96 PRO A C 1
ATOM 709 O O . PRO A 1 96 ? 4.840 -14.298 -35.847 1.00 80.38 96 PRO A O 1
ATOM 712 N N . VAL A 1 97 ? 5.566 -16.334 -36.454 1.00 76.81 97 VAL A N 1
ATOM 713 C CA . VAL A 1 97 ? 5.578 -16.931 -35.117 1.00 76.81 97 VAL A CA 1
ATOM 714 C C . VAL A 1 97 ? 6.978 -17.458 -34.840 1.00 76.81 97 VAL A C 1
ATOM 716 O O . VAL A 1 97 ? 7.519 -18.233 -35.625 1.00 76.81 97 VAL A O 1
ATOM 719 N N . LEU A 1 98 ? 7.571 -17.056 -33.720 1.00 73.06 98 LEU A N 1
ATOM 720 C CA . LEU A 1 98 ? 8.834 -17.626 -33.258 1.00 73.06 98 LEU A CA 1
ATOM 721 C C . LEU A 1 98 ? 8.560 -19.003 -32.630 1.00 73.06 98 LEU A C 1
ATOM 723 O O . LEU A 1 98 ? 7.689 -19.121 -31.768 1.00 73.06 98 LEU A O 1
ATOM 727 N N . GLN A 1 99 ? 9.289 -20.040 -33.045 1.00 66.94 99 GLN A N 1
ATOM 728 C CA . GLN A 1 99 ? 9.176 -21.388 -32.477 1.00 66.94 99 GLN A CA 1
ATOM 729 C C . GLN A 1 99 ? 10.510 -21.865 -31.891 1.00 66.94 99 GLN A C 1
ATOM 731 O O . GLN A 1 99 ? 11.577 -21.697 -32.488 1.00 66.94 99 GLN A O 1
ATOM 736 N N . GLY A 1 100 ? 10.419 -22.506 -30.721 1.00 48.72 100 GLY A N 1
ATOM 737 C CA . GLY A 1 100 ? 11.554 -22.983 -29.928 1.00 48.72 100 GLY A CA 1
ATOM 738 C C . GLY A 1 100 ? 12.091 -21.931 -28.950 1.00 48.72 100 GLY A C 1
ATOM 739 O O . GLY A 1 100 ? 12.096 -20.738 -29.245 1.00 48.72 100 GLY A O 1
ATOM 740 N N . GLY A 1 101 ? 12.556 -22.386 -27.777 1.00 46.41 101 GLY A N 1
ATOM 741 C CA . GLY A 1 101 ? 13.353 -21.560 -26.856 1.00 46.41 101 GLY A CA 1
ATOM 742 C C . GLY A 1 101 ? 14.570 -20.937 -27.558 1.00 46.41 101 GLY A C 1
ATOM 743 O O . GLY A 1 101 ? 14.849 -21.271 -28.709 1.00 46.41 101 GLY A O 1
ATOM 744 N N . PRO A 1 102 ? 15.287 -20.030 -26.882 1.00 41.44 102 PRO A N 1
ATOM 745 C CA . PRO A 1 102 ? 15.725 -18.747 -27.436 1.00 41.44 102 PRO A CA 1
ATOM 746 C C . PRO A 1 102 ? 16.317 -18.852 -28.861 1.00 41.44 102 PRO A C 1
ATOM 748 O O . PRO A 1 102 ? 17.527 -18.912 -29.021 1.00 41.44 102 PRO A O 1
ATOM 751 N N . PHE A 1 103 ? 15.442 -18.802 -29.882 1.00 54.97 103 PHE A N 1
ATOM 752 C CA . PHE A 1 103 ? 15.718 -18.535 -31.313 1.00 54.97 103 PHE A CA 1
ATOM 753 C C . PHE A 1 103 ? 15.834 -19.709 -32.316 1.00 54.97 103 PHE A C 1
ATOM 755 O O . PHE A 1 103 ? 16.563 -19.609 -33.290 1.00 54.97 103 PHE A O 1
ATOM 762 N N . GLY A 1 104 ? 15.059 -20.794 -32.200 1.00 63.88 104 GLY A N 1
ATOM 763 C CA . GLY A 1 104 ? 15.104 -21.935 -33.146 1.00 63.88 104 GLY A CA 1
ATOM 764 C C . GLY A 1 104 ? 14.760 -21.649 -34.626 1.00 63.88 104 GLY A C 1
ATOM 765 O O . GLY A 1 104 ? 15.529 -22.022 -35.517 1.00 63.88 104 GLY A O 1
ATOM 766 N N . ALA A 1 105 ? 13.605 -21.031 -34.903 1.00 78.62 105 ALA A N 1
ATOM 767 C CA . ALA A 1 105 ? 13.145 -20.692 -36.257 1.00 78.62 105 ALA A CA 1
ATOM 768 C C . ALA A 1 105 ? 11.989 -19.669 -36.233 1.00 78.62 105 ALA A C 1
ATOM 770 O O . ALA A 1 105 ? 11.301 -19.522 -35.218 1.00 78.62 105 ALA A O 1
ATOM 771 N N . VAL A 1 106 ? 11.740 -19.003 -37.363 1.00 84.19 106 VAL A N 1
ATOM 772 C CA . VAL A 1 106 ? 10.539 -18.189 -37.608 1.00 84.19 106 VAL A CA 1
ATOM 773 C C . VAL A 1 106 ? 9.616 -18.926 -38.557 1.00 84.19 106 VAL A C 1
ATOM 775 O O . VAL A 1 106 ? 10.053 -19.360 -39.620 1.00 84.19 106 VAL A O 1
ATOM 778 N N . GLU A 1 107 ? 8.343 -19.036 -38.191 1.00 88.06 107 GLU A N 1
ATOM 779 C CA . GLU A 1 107 ? 7.326 -19.714 -38.983 1.00 88.06 107 GLU A CA 1
ATOM 780 C C . GLU A 1 107 ? 6.252 -18.757 -39.506 1.00 88.06 107 GLU A C 1
ATOM 782 O O . GLU A 1 107 ? 5.783 -17.877 -38.788 1.00 88.06 107 GLU A O 1
ATOM 787 N N . TRP A 1 108 ? 5.812 -18.966 -40.747 1.00 89.25 108 TRP A N 1
ATOM 788 C CA . TRP A 1 108 ? 4.702 -18.250 -41.373 1.00 89.25 108 TRP A CA 1
ATOM 789 C C . TRP A 1 108 ? 3.631 -19.226 -41.829 1.00 89.25 108 TRP A C 1
ATOM 791 O O . TRP A 1 108 ? 3.828 -19.953 -42.805 1.00 89.25 108 TRP A O 1
ATOM 801 N N . ASP A 1 109 ? 2.470 -19.181 -41.181 1.00 86.00 109 ASP A N 1
ATOM 802 C CA . ASP A 1 109 ? 1.276 -19.853 -41.686 1.00 86.00 109 ASP A CA 1
ATOM 803 C C . ASP A 1 109 ? 0.649 -19.038 -42.820 1.00 86.00 109 ASP A C 1
ATOM 805 O O . ASP A 1 109 ? 0.364 -17.844 -42.681 1.00 86.00 109 ASP A O 1
ATOM 809 N N . VAL A 1 110 ? 0.403 -19.704 -43.946 1.00 82.88 110 VAL A N 1
ATOM 810 C CA . VAL A 1 110 ? -0.316 -19.170 -45.104 1.00 82.88 110 VAL A CA 1
ATOM 811 C C . VAL A 1 110 ? -1.685 -19.843 -45.138 1.00 82.88 110 VAL A C 1
ATOM 813 O O . VAL A 1 110 ? -1.904 -20.864 -45.791 1.00 82.88 110 VAL A O 1
ATOM 816 N N . ALA A 1 111 ? -2.618 -19.271 -44.374 1.00 70.62 111 ALA A N 1
ATOM 817 C CA . ALA A 1 111 ? -3.936 -19.855 -44.120 1.00 70.62 111 ALA A CA 1
ATOM 818 C C . ALA A 1 111 ? -4.711 -20.295 -45.386 1.00 70.62 111 ALA A C 1
ATOM 820 O O . ALA A 1 111 ? -5.306 -21.371 -45.342 1.00 70.62 111 ALA A O 1
ATOM 821 N N . PRO A 1 112 ? -4.690 -19.560 -46.521 1.00 71.88 112 PRO A N 1
ATOM 822 C CA . PRO A 1 112 ? -5.396 -19.991 -47.731 1.00 71.88 112 PRO A CA 1
ATOM 823 C C . PRO A 1 112 ? -4.850 -21.277 -48.366 1.00 71.88 112 PRO A C 1
ATOM 825 O O . PRO A 1 112 ? -5.595 -21.968 -49.056 1.00 71.88 112 PRO A O 1
ATOM 828 N N . SER A 1 113 ? -3.567 -21.595 -48.170 1.00 74.75 113 SER A N 1
ATOM 829 C CA . SER A 1 113 ? -2.906 -22.747 -48.799 1.00 74.75 113 SER A CA 1
ATOM 830 C C . SER A 1 113 ? -2.631 -23.899 -47.833 1.00 74.75 113 SER A C 1
ATOM 832 O O . SER A 1 113 ? -2.204 -24.963 -48.273 1.00 74.75 113 SER A O 1
ATOM 834 N N . GLY A 1 114 ? -2.866 -23.715 -46.527 1.00 82.88 114 GLY A N 1
ATOM 835 C CA . GLY A 1 114 ? -2.542 -24.723 -45.511 1.00 82.88 114 GLY A CA 1
ATOM 836 C C . GLY A 1 114 ? -1.041 -25.016 -45.407 1.00 82.88 114 GLY A C 1
ATOM 837 O O . GLY A 1 114 ? -0.652 -26.081 -44.922 1.00 82.88 114 GLY A O 1
ATOM 838 N N . LEU A 1 115 ? -0.207 -24.084 -45.875 1.00 87.06 115 LEU A N 1
ATOM 839 C CA . LEU A 1 115 ? 1.248 -24.174 -45.857 1.00 87.06 115 LEU A CA 1
ATOM 840 C C . LEU A 1 115 ? 1.835 -23.395 -44.687 1.00 87.06 115 LEU A C 1
ATOM 842 O O . LEU A 1 115 ? 1.301 -22.360 -44.288 1.00 87.06 115 LEU A O 1
ATOM 846 N N . ARG A 1 116 ? 2.979 -23.871 -44.205 1.00 90.69 116 ARG A N 1
ATOM 847 C CA . ARG A 1 116 ? 3.808 -23.226 -43.196 1.00 90.69 116 ARG A CA 1
ATOM 848 C C . ARG A 1 116 ? 5.242 -23.130 -43.697 1.00 90.69 116 ARG A C 1
ATOM 850 O O . ARG A 1 116 ? 5.858 -24.149 -43.993 1.00 90.69 116 ARG A O 1
ATOM 857 N N . PHE A 1 117 ? 5.775 -21.920 -43.785 1.00 91.38 117 PHE A N 1
ATOM 858 C CA . PHE A 1 117 ? 7.184 -21.682 -44.107 1.00 91.38 117 PHE A CA 1
ATOM 859 C C . PHE A 1 117 ? 7.962 -21.560 -42.808 1.00 91.38 117 PHE A C 1
ATOM 861 O O . PHE A 1 117 ? 7.487 -20.875 -41.915 1.00 91.38 117 PHE A O 1
ATOM 868 N N . SER A 1 118 ? 9.134 -22.176 -42.700 1.00 91.31 118 SER A N 1
ATOM 869 C CA . SER A 1 118 ? 10.007 -22.074 -41.529 1.00 91.31 118 SER A CA 1
ATOM 870 C C . SER A 1 118 ? 11.404 -21.633 -41.956 1.00 91.31 118 SER A C 1
ATOM 872 O O . SER A 1 118 ? 12.011 -22.255 -42.828 1.00 91.31 118 SER A O 1
ATOM 874 N N . LEU A 1 119 ? 11.907 -20.547 -41.373 1.00 89.25 119 LEU A N 1
ATOM 875 C CA . LEU A 1 119 ? 13.254 -20.025 -41.589 1.00 89.25 119 LEU A CA 1
ATOM 876 C C . LEU A 1 119 ? 14.060 -20.162 -40.305 1.00 89.25 119 LEU A C 1
ATOM 878 O O . LEU A 1 119 ? 13.705 -19.587 -39.278 1.00 89.25 119 LEU A O 1
ATOM 882 N N . ASN A 1 120 ? 15.179 -20.874 -40.369 1.00 85.88 120 ASN A N 1
ATOM 883 C CA . ASN A 1 120 ? 16.118 -20.909 -39.258 1.00 85.88 120 ASN A CA 1
ATOM 884 C C . ASN A 1 120 ? 16.861 -19.567 -39.171 1.00 85.88 120 ASN A C 1
ATOM 886 O O . ASN A 1 120 ? 17.549 -19.183 -40.115 1.00 85.88 120 ASN A O 1
ATOM 890 N N . ILE A 1 121 ? 16.716 -18.872 -38.041 1.00 80.44 121 ILE A N 1
ATOM 891 C CA . ILE A 1 121 ? 17.338 -17.561 -37.800 1.00 80.44 121 ILE A CA 1
ATOM 892 C C . ILE A 1 121 ? 18.582 -17.629 -36.901 1.00 80.44 121 ILE A C 1
ATOM 894 O O . ILE A 1 121 ? 19.187 -16.599 -36.625 1.00 80.44 121 ILE A O 1
ATOM 898 N N . ASN A 1 122 ? 19.011 -18.826 -36.479 1.00 74.62 122 ASN A N 1
ATOM 899 C CA . ASN A 1 122 ? 20.256 -19.019 -35.720 1.00 74.62 122 ASN A CA 1
ATOM 900 C C . ASN A 1 122 ? 21.520 -18.925 -36.583 1.00 74.62 122 ASN A C 1
ATOM 902 O O . ASN A 1 122 ? 22.632 -19.089 -36.080 1.00 74.62 122 ASN A O 1
ATOM 906 N N . THR A 1 123 ? 21.376 -18.727 -37.890 1.00 69.94 123 THR A N 1
ATOM 907 C CA . THR A 1 123 ? 22.496 -18.676 -38.824 1.00 69.94 123 THR A CA 1
ATOM 908 C C . THR A 1 123 ? 22.616 -17.285 -39.423 1.00 69.94 123 THR A C 1
ATOM 910 O O . THR A 1 123 ? 21.636 -16.653 -39.799 1.00 69.94 123 THR A O 1
ATOM 913 N N . THR A 1 124 ? 23.849 -16.807 -39.574 1.00 65.75 124 THR A N 1
ATOM 914 C CA . THR A 1 124 ? 24.126 -15.551 -40.288 1.00 65.75 124 THR A CA 1
ATOM 915 C C . THR A 1 124 ? 24.070 -15.725 -41.806 1.00 65.75 124 THR A C 1
ATOM 917 O O . THR A 1 124 ? 24.026 -14.741 -42.537 1.00 65.75 124 THR A O 1
ATOM 920 N N . THR A 1 125 ? 24.045 -16.971 -42.289 1.00 76.00 125 THR A N 1
ATOM 921 C CA . THR A 1 125 ? 23.927 -17.327 -43.706 1.00 76.00 125 THR A CA 1
ATOM 922 C C . THR A 1 125 ? 22.579 -17.979 -43.980 1.00 76.00 125 THR A C 1
ATOM 924 O O . THR A 1 125 ? 22.104 -18.805 -43.196 1.00 76.00 125 THR A O 1
ATOM 927 N N . PHE A 1 126 ? 21.957 -17.608 -45.098 1.00 84.00 126 PHE A N 1
ATOM 928 C CA . PHE A 1 126 ? 20.705 -18.209 -45.540 1.00 84.00 126 PHE A CA 1
ATOM 929 C C . PHE A 1 126 ? 20.915 -19.685 -45.905 1.00 84.00 126 PHE A C 1
ATOM 931 O O . PHE A 1 126 ? 21.750 -20.004 -46.749 1.00 84.00 126 PHE A O 1
ATOM 938 N N . ASN A 1 127 ? 20.145 -20.581 -45.280 1.00 83.06 127 ASN A N 1
ATOM 939 C CA . ASN A 1 127 ? 20.212 -22.032 -45.504 1.00 83.06 127 ASN A CA 1
ATOM 940 C C . ASN A 1 127 ? 18.902 -22.605 -46.088 1.00 83.06 127 ASN A C 1
ATOM 942 O O . ASN A 1 127 ? 18.697 -23.821 -46.110 1.00 83.06 127 ASN A O 1
ATOM 946 N N . GLY A 1 128 ? 17.994 -21.746 -46.551 1.00 88.81 128 GLY A N 1
ATOM 947 C CA . GLY A 1 128 ? 16.699 -22.154 -47.091 1.00 88.81 128 GLY A CA 1
ATOM 948 C C . GLY A 1 128 ? 15.523 -22.018 -46.123 1.00 88.81 128 GLY A C 1
ATOM 949 O O . GLY A 1 128 ? 15.708 -21.806 -44.925 1.00 88.81 128 GLY A O 1
ATOM 950 N N . PHE A 1 129 ? 14.316 -22.177 -46.670 1.00 91.94 129 PHE A N 1
ATOM 951 C CA . PHE A 1 129 ? 13.075 -22.324 -45.906 1.00 91.94 129 PHE A CA 1
ATOM 952 C C . PHE A 1 129 ? 12.644 -23.788 -45.914 1.00 91.94 129 PHE A C 1
ATOM 954 O O . PHE A 1 129 ? 12.557 -24.398 -46.979 1.00 91.94 129 PHE A O 1
ATOM 961 N N . ASP A 1 130 ? 12.307 -24.341 -44.758 1.00 92.88 130 ASP A N 1
ATOM 962 C CA . ASP A 1 130 ? 11.607 -25.621 -44.699 1.00 92.88 130 ASP A CA 1
ATOM 963 C C . ASP A 1 130 ? 10.101 -25.376 -44.891 1.00 92.88 130 ASP A C 1
ATOM 965 O O . ASP A 1 130 ? 9.528 -24.447 -44.315 1.00 92.88 130 ASP A O 1
ATOM 969 N N . LEU A 1 131 ? 9.457 -26.186 -45.734 1.00 91.75 131 LEU A N 1
ATOM 970 C CA . LEU A 1 131 ? 8.033 -26.074 -46.041 1.00 91.75 131 LEU A CA 1
ATOM 971 C C . LEU A 1 131 ? 7.273 -27.202 -45.353 1.00 91.75 131 LEU A C 1
ATOM 973 O O . LEU A 1 131 ? 7.507 -28.372 -45.642 1.00 91.75 131 LEU A O 1
ATOM 977 N N . TYR A 1 132 ? 6.321 -26.855 -44.499 1.00 91.56 132 TYR A N 1
ATOM 978 C CA . TYR A 1 132 ? 5.461 -27.789 -43.783 1.00 91.56 132 TYR A CA 1
ATOM 979 C C . TYR A 1 132 ? 3.995 -27.616 -44.193 1.00 91.56 132 TYR A C 1
ATOM 981 O O . TYR A 1 132 ? 3.584 -26.569 -44.696 1.00 91.56 132 TYR A O 1
ATOM 989 N N . SER A 1 133 ? 3.174 -28.631 -43.935 1.00 89.44 133 SER A N 1
ATOM 990 C CA . SER A 1 133 ? 1.739 -28.423 -43.761 1.00 89.44 133 SER A CA 1
ATOM 991 C C . SER A 1 133 ? 1.491 -27.712 -42.428 1.00 89.44 133 SER A C 1
ATOM 993 O O . SER A 1 133 ? 2.259 -27.875 -41.478 1.00 89.44 133 SER A O 1
ATOM 995 N N . THR A 1 134 ? 0.376 -26.997 -42.289 1.00 85.12 134 THR A N 1
ATOM 996 C CA . THR A 1 134 ? -0.032 -26.421 -40.989 1.00 85.12 134 THR A CA 1
ATOM 997 C C . THR A 1 134 ? -0.282 -27.480 -39.904 1.00 85.12 134 THR A C 1
ATOM 999 O O . THR A 1 134 ? -0.328 -27.154 -38.722 1.00 85.12 134 THR A O 1
ATOM 1002 N N . SER A 1 135 ? -0.395 -28.761 -40.278 1.00 85.25 135 SER A N 1
ATOM 1003 C CA . SER A 1 135 ? -0.441 -29.906 -39.358 1.00 85.25 135 SER A CA 1
ATOM 1004 C C . SER A 1 135 ? 0.944 -30.446 -38.955 1.00 85.25 135 SER A C 1
ATOM 1006 O O . SER A 1 135 ? 1.012 -31.467 -38.274 1.00 85.25 135 SER A O 1
ATOM 1008 N N . GLY A 1 136 ? 2.038 -29.809 -39.391 1.00 84.94 136 GLY A N 1
ATOM 1009 C CA . GLY A 1 136 ? 3.417 -30.125 -39.000 1.00 84.94 136 GLY A CA 1
ATOM 1010 C C . GLY A 1 136 ? 4.132 -31.183 -39.849 1.00 84.94 136 GLY A C 1
ATOM 1011 O O . GLY A 1 136 ? 5.196 -31.657 -39.462 1.00 84.94 136 GLY A O 1
ATOM 1012 N N . THR A 1 137 ? 3.584 -31.593 -40.998 1.00 90.62 137 THR A N 1
ATOM 1013 C CA . THR A 1 137 ? 4.257 -32.554 -41.895 1.00 90.62 137 THR A CA 1
ATOM 1014 C C . THR A 1 137 ? 5.226 -31.824 -42.818 1.00 90.62 137 THR A C 1
ATOM 1016 O O . THR A 1 137 ? 4.802 -30.904 -43.506 1.00 90.62 137 THR A O 1
ATOM 1019 N N . LEU A 1 138 ? 6.501 -32.228 -42.870 1.00 91.38 138 LEU A N 1
ATOM 1020 C CA . LEU A 1 138 ? 7.475 -31.661 -43.812 1.00 91.38 138 LEU A CA 1
ATOM 1021 C C . LEU A 1 138 ? 7.085 -32.020 -45.255 1.00 91.38 138 LEU A C 1
ATOM 1023 O O . LEU A 1 138 ? 6.947 -33.195 -45.591 1.00 91.38 138 LEU A O 1
ATOM 1027 N N . LEU A 1 139 ? 6.919 -31.002 -46.095 1.00 90.00 139 LEU A N 1
ATOM 1028 C CA . LEU A 1 139 ? 6.516 -31.111 -47.498 1.00 90.00 139 LEU A CA 1
ATOM 1029 C C . LEU A 1 139 ? 7.698 -30.974 -48.467 1.00 90.00 139 LEU A C 1
ATOM 1031 O O . LEU A 1 139 ? 7.630 -31.489 -49.580 1.00 90.00 139 LEU A O 1
ATOM 1035 N N . GLY A 1 140 ? 8.779 -30.320 -48.044 1.00 91.56 140 GLY A N 1
ATOM 1036 C CA . GLY A 1 140 ? 10.046 -30.194 -48.768 1.00 91.56 140 GLY A CA 1
ATOM 1037 C C . GLY A 1 140 ? 10.816 -28.955 -48.311 1.00 91.56 140 GLY A C 1
ATOM 1038 O O . GLY A 1 140 ? 10.529 -28.418 -47.241 1.00 91.56 140 GLY A O 1
ATOM 1039 N N . ARG A 1 141 ? 11.799 -28.501 -49.095 1.00 93.44 141 ARG A N 1
ATOM 1040 C CA . ARG A 1 141 ? 12.672 -27.376 -48.722 1.00 93.44 141 ARG A CA 1
ATOM 1041 C C . ARG A 1 141 ? 12.912 -26.436 -49.895 1.00 93.44 141 ARG A C 1
ATOM 1043 O O . ARG A 1 141 ? 13.175 -26.889 -51.001 1.00 93.44 141 ARG A O 1
ATOM 1050 N N . LEU A 1 142 ? 12.886 -25.136 -49.629 1.00 91.19 142 LEU A N 1
ATOM 1051 C CA . LEU A 1 142 ? 13.264 -24.084 -50.564 1.00 91.19 142 LEU A CA 1
ATOM 1052 C C . LEU A 1 142 ? 14.719 -23.693 -50.337 1.00 91.19 142 LEU A C 1
ATOM 1054 O O . LEU A 1 142 ? 15.072 -23.263 -49.241 1.00 91.19 142 LEU A O 1
ATOM 1058 N N . VAL A 1 143 ? 15.561 -23.822 -51.355 1.00 89.75 143 VAL A N 1
ATOM 1059 C CA . VAL A 1 143 ? 16.997 -23.510 -51.302 1.00 89.75 143 VAL A CA 1
ATOM 1060 C C . VAL A 1 143 ? 17.360 -22.509 -52.392 1.00 89.75 143 VAL A C 1
ATOM 1062 O O . VAL A 1 143 ? 16.714 -22.472 -53.427 1.00 89.75 143 VAL A O 1
ATOM 1065 N N . GLY A 1 144 ? 18.379 -21.679 -52.190 1.00 83.94 144 GLY A N 1
ATOM 1066 C CA . GLY A 1 144 ? 18.775 -20.697 -53.200 1.00 83.94 144 GLY A CA 1
ATOM 1067 C C . GLY A 1 144 ? 19.923 -19.805 -52.749 1.00 83.94 144 GLY A C 1
ATOM 1068 O O . GLY A 1 144 ? 20.573 -20.075 -51.738 1.00 83.94 144 GLY A O 1
ATOM 1069 N N . GLY A 1 145 ? 20.184 -18.754 -53.528 1.00 71.12 145 GLY A N 1
ATOM 1070 C CA . GLY A 1 145 ? 21.239 -17.781 -53.241 1.00 71.12 145 GLY A CA 1
ATOM 1071 C C . GLY A 1 145 ? 20.926 -16.873 -52.047 1.00 71.12 145 GLY A C 1
ATOM 1072 O O . GLY A 1 145 ? 19.786 -16.792 -51.589 1.00 71.12 145 GLY A O 1
ATOM 1073 N N . ALA A 1 146 ? 21.955 -16.169 -51.564 1.00 64.50 146 ALA A N 1
ATOM 1074 C CA . ALA A 1 146 ? 21.807 -15.113 -50.562 1.00 64.50 146 ALA A CA 1
ATOM 1075 C C . ALA A 1 146 ? 20.791 -14.052 -51.029 1.00 64.50 146 ALA A C 1
ATOM 1077 O O . ALA A 1 146 ? 20.684 -13.818 -52.241 1.00 64.50 146 ALA A O 1
ATOM 1078 N N . PRO A 1 147 ? 20.060 -13.408 -50.103 1.00 66.38 147 PRO A N 1
ATOM 1079 C CA . PRO A 1 147 ? 19.065 -12.423 -50.484 1.00 66.38 147 PRO A CA 1
ATOM 1080 C C . PRO A 1 147 ? 19.716 -11.278 -51.263 1.00 66.38 147 PRO A C 1
ATOM 1082 O O . PRO A 1 147 ? 20.779 -10.773 -50.894 1.00 66.38 147 PRO A O 1
ATOM 1085 N N . GLN A 1 148 ? 19.073 -10.852 -52.348 1.00 67.69 148 GLN A N 1
ATOM 1086 C CA . GLN A 1 148 ? 19.412 -9.579 -52.971 1.00 67.69 148 GLN A CA 1
ATOM 1087 C C . GLN A 1 148 ? 18.700 -8.466 -52.197 1.00 67.69 148 GLN A C 1
ATOM 1089 O O . GLN A 1 148 ? 17.495 -8.556 -51.940 1.00 67.69 148 GLN A O 1
ATOM 1094 N N . PHE A 1 149 ? 19.445 -7.426 -51.810 1.00 55.56 149 PHE A N 1
ATOM 1095 C CA . PHE A 1 149 ? 18.875 -6.235 -51.183 1.00 55.56 149 PHE A CA 1
ATOM 1096 C C . PHE A 1 149 ? 17.979 -5.519 -52.201 1.00 55.56 149 PHE A C 1
ATOM 1098 O O . PHE A 1 149 ? 18.464 -4.821 -53.090 1.00 55.56 149 PHE A O 1
ATOM 1105 N N . ASP A 1 150 ? 16.670 -5.724 -52.081 1.00 49.91 150 ASP A N 1
ATOM 1106 C CA . ASP A 1 150 ? 15.640 -5.045 -52.864 1.00 49.91 150 ASP A CA 1
ATOM 1107 C C . ASP A 1 150 ? 14.778 -4.198 -51.911 1.00 49.91 150 ASP A C 1
ATOM 1109 O O . ASP A 1 150 ? 14.325 -4.673 -50.864 1.00 49.91 150 ASP A O 1
ATOM 1113 N N . THR A 1 151 ? 14.574 -2.926 -52.259 1.00 46.62 151 THR A N 1
ATOM 1114 C CA . THR A 1 151 ? 13.747 -1.961 -51.513 1.00 46.62 151 THR A CA 1
ATOM 1115 C C . THR A 1 151 ? 12.270 -2.014 -51.913 1.00 46.62 151 THR A C 1
ATOM 1117 O O . THR A 1 151 ? 11.477 -1.186 -51.461 1.00 46.62 151 THR A O 1
ATOM 1120 N N . GLY A 1 152 ? 11.872 -2.983 -52.747 1.00 49.84 152 GLY A N 1
ATOM 1121 C CA . GLY A 1 152 ? 10.474 -3.251 -53.072 1.00 49.84 152 GLY A CA 1
ATOM 1122 C C . GLY A 1 152 ? 9.602 -3.407 -51.818 1.00 49.84 152 GLY A C 1
ATOM 1123 O O . GLY A 1 152 ? 9.905 -4.185 -50.916 1.00 49.84 152 GLY A O 1
ATOM 1124 N N . SER A 1 153 ? 8.499 -2.657 -51.751 1.00 57.53 153 SER A N 1
ATOM 1125 C CA . SER A 1 153 ? 7.626 -2.590 -50.575 1.00 57.53 153 SER A CA 1
ATOM 1126 C C . SER A 1 153 ? 6.812 -3.879 -50.387 1.00 57.53 153 SER A C 1
ATOM 1128 O O . SER A 1 153 ? 5.691 -4.005 -50.887 1.00 57.53 153 SER A O 1
ATOM 1130 N N . CYS A 1 154 ? 7.357 -4.850 -49.656 1.00 61.06 154 CYS A N 1
ATOM 1131 C CA . CYS A 1 154 ? 6.575 -5.942 -49.078 1.00 61.06 154 CYS A CA 1
ATOM 1132 C C . CYS A 1 154 ? 5.879 -5.454 -47.804 1.00 61.06 154 CYS A C 1
ATOM 1134 O O . CYS A 1 154 ? 6.466 -5.415 -46.717 1.00 61.06 154 CYS A O 1
ATOM 1136 N N . GLY A 1 155 ? 4.613 -5.069 -47.972 1.00 53.72 155 GLY A N 1
ATOM 1137 C CA . GLY A 1 155 ? 3.808 -4.449 -46.924 1.00 53.72 155 GLY A CA 1
ATOM 1138 C C . GLY A 1 155 ? 4.155 -2.974 -46.697 1.00 53.72 155 GLY A C 1
ATOM 1139 O O . GLY A 1 155 ? 5.183 -2.467 -47.142 1.00 53.72 155 GLY A O 1
ATOM 1140 N N . THR A 1 156 ? 3.265 -2.263 -46.008 1.00 46.31 156 THR A N 1
ATOM 1141 C CA . THR A 1 156 ? 3.570 -0.946 -45.445 1.00 46.31 156 THR A CA 1
ATOM 1142 C C . THR A 1 156 ? 4.436 -1.156 -44.211 1.00 46.31 156 THR A C 1
ATOM 1144 O O . THR A 1 156 ? 3.981 -1.768 -43.245 1.00 46.31 156 THR A O 1
ATOM 1147 N N . VAL A 1 157 ? 5.678 -0.678 -44.246 1.00 49.53 157 VAL A N 1
ATOM 1148 C CA . VAL A 1 157 ? 6.531 -0.615 -43.057 1.00 49.53 157 VAL A CA 1
ATOM 1149 C C . VAL A 1 157 ? 5.832 0.291 -42.033 1.00 49.53 157 VAL A C 1
ATOM 1151 O O . VAL A 1 157 ? 5.506 1.423 -42.385 1.00 49.53 157 VAL A O 1
ATOM 1154 N N . PRO A 1 158 ? 5.557 -0.166 -40.799 1.00 48.69 158 PRO A N 1
ATOM 1155 C CA . PRO A 1 158 ? 4.910 0.680 -39.795 1.00 48.69 158 PRO A CA 1
ATOM 1156 C C . PRO A 1 158 ? 5.858 1.714 -39.154 1.00 48.69 158 PRO A C 1
ATOM 1158 O O . PRO A 1 158 ? 5.405 2.498 -38.329 1.00 48.69 158 PRO A O 1
ATOM 1161 N N . LEU A 1 159 ? 7.151 1.735 -39.513 1.00 51.56 159 LEU A N 1
ATOM 1162 C CA . LEU A 1 159 ? 8.191 2.545 -38.862 1.00 51.56 159 LEU A CA 1
ATOM 1163 C C . LEU A 1 159 ? 8.898 3.505 -39.826 1.00 51.56 159 LEU A C 1
ATOM 1165 O O . LEU A 1 159 ? 9.185 3.177 -40.978 1.00 51.56 159 LEU A O 1
ATOM 1169 N N . ASN A 1 160 ? 9.237 4.691 -39.326 1.00 53.16 160 ASN A N 1
ATOM 1170 C CA . ASN A 1 160 ? 9.705 5.822 -40.122 1.00 53.16 160 ASN A CA 1
ATOM 1171 C C . ASN A 1 160 ? 11.236 5.976 -40.072 1.00 53.16 160 ASN A C 1
ATOM 1173 O O . ASN A 1 160 ? 11.717 7.099 -40.028 1.00 53.16 160 ASN A O 1
ATOM 1177 N N . GLY A 1 161 ? 12.030 4.899 -40.021 1.00 67.12 161 GLY A N 1
ATOM 1178 C CA . GLY A 1 161 ? 13.511 4.920 -40.048 1.00 67.12 161 GLY A CA 1
ATOM 1179 C C . GLY A 1 161 ? 14.226 5.573 -38.846 1.00 67.12 161 GLY A C 1
ATOM 1180 O O . GLY A 1 161 ? 15.346 5.187 -38.520 1.00 67.12 161 GLY A O 1
ATOM 1181 N N . ARG A 1 162 ? 13.580 6.513 -38.151 1.00 80.06 162 ARG A N 1
ATOM 1182 C CA . ARG A 1 162 ? 14.085 7.250 -36.984 1.00 80.06 162 ARG A CA 1
ATOM 1183 C C . ARG A 1 162 ? 14.327 6.332 -35.794 1.00 80.06 162 ARG A C 1
ATOM 1185 O O . ARG A 1 162 ? 15.289 6.520 -35.061 1.00 80.06 162 ARG A O 1
ATOM 1192 N N . GLU A 1 163 ? 13.484 5.324 -35.626 1.00 80.88 163 GLU A N 1
ATOM 1193 C CA . GLU A 1 163 ? 13.596 4.333 -34.561 1.00 80.88 163 GLU A CA 1
ATOM 1194 C C . GLU A 1 163 ? 14.896 3.529 -34.693 1.00 80.88 163 GLU A C 1
ATOM 1196 O O . GLU A 1 163 ? 15.611 3.339 -33.713 1.00 80.88 163 GLU A O 1
ATOM 1201 N N . ASN A 1 164 ? 15.269 3.146 -35.920 1.00 76.62 164 ASN A N 1
ATOM 1202 C CA . ASN A 1 164 ? 16.552 2.489 -36.181 1.00 76.62 164 ASN A CA 1
ATOM 1203 C C . ASN A 1 164 ? 17.731 3.414 -35.881 1.00 76.62 164 ASN A C 1
ATOM 1205 O O . ASN A 1 164 ? 18.705 2.968 -35.282 1.00 76.62 164 ASN A O 1
ATOM 1209 N N . THR A 1 165 ? 17.637 4.695 -36.254 1.00 85.50 165 THR A N 1
ATOM 1210 C CA . THR A 1 165 ? 18.661 5.691 -35.909 1.00 85.50 165 THR A CA 1
ATOM 1211 C C . THR A 1 165 ? 18.861 5.776 -34.400 1.00 85.50 165 THR A C 1
ATOM 1213 O O . THR A 1 165 ? 19.999 5.743 -33.943 1.00 85.50 165 THR A O 1
ATOM 1216 N N . PHE A 1 166 ? 17.776 5.835 -33.627 1.00 91.19 166 PHE A N 1
ATOM 1217 C CA . PHE A 1 166 ? 17.854 5.856 -32.170 1.00 91.19 166 PHE A CA 1
ATOM 1218 C C . PHE A 1 166 ? 18.544 4.609 -31.607 1.00 91.19 166 PHE A C 1
ATOM 1220 O O . PHE A 1 166 ? 19.485 4.746 -30.830 1.00 91.19 166 PHE A O 1
ATOM 1227 N N . PHE A 1 167 ? 18.139 3.406 -32.023 1.00 86.00 167 PHE A N 1
ATOM 1228 C CA . PHE A 1 167 ? 18.765 2.184 -31.516 1.00 86.00 167 PHE A CA 1
ATOM 1229 C C . PHE A 1 167 ? 20.263 2.117 -31.837 1.00 86.00 167 PHE A C 1
ATOM 1231 O O . PHE A 1 167 ? 21.053 1.764 -30.968 1.00 86.00 167 PHE A O 1
ATOM 1238 N N . SER A 1 168 ? 20.673 2.523 -33.043 1.00 86.94 168 SER A N 1
ATOM 1239 C CA . SER A 1 168 ? 22.094 2.591 -33.399 1.00 86.94 168 SER A CA 1
ATOM 1240 C C . SER A 1 168 ? 22.871 3.621 -32.570 1.00 86.94 168 SER A C 1
ATOM 1242 O O . SER A 1 168 ? 24.026 3.376 -32.227 1.00 86.94 168 SER A O 1
ATOM 1244 N N . LEU A 1 169 ? 22.259 4.761 -32.224 1.00 91.81 169 LEU A N 1
ATOM 1245 C CA . LEU A 1 169 ? 22.865 5.745 -31.320 1.00 91.81 169 LEU A CA 1
ATOM 1246 C C . LEU A 1 169 ? 23.019 5.177 -29.902 1.00 91.81 169 LEU A C 1
ATOM 1248 O O . LEU A 1 169 ? 24.094 5.299 -29.317 1.00 91.81 169 LEU A O 1
ATOM 1252 N N . ALA A 1 170 ? 21.979 4.527 -29.374 1.00 92.94 170 ALA A N 1
ATOM 1253 C CA . ALA A 1 170 ? 22.005 3.900 -28.055 1.00 92.94 170 ALA A CA 1
ATOM 1254 C C . ALA A 1 170 ? 23.078 2.800 -27.968 1.00 92.94 170 ALA A C 1
ATOM 1256 O O . ALA A 1 170 ? 23.847 2.771 -27.010 1.00 92.94 170 ALA A O 1
ATOM 1257 N N . GLU A 1 171 ? 23.189 1.955 -28.995 1.00 90.50 171 GLU A N 1
ATOM 1258 C CA . GLU A 1 171 ? 24.212 0.905 -29.095 1.00 90.50 171 GLU A CA 1
ATOM 1259 C C . GLU A 1 171 ? 25.637 1.463 -29.181 1.00 90.50 171 GLU A C 1
ATOM 1261 O O . GLU A 1 171 ? 26.574 0.872 -28.644 1.00 90.50 171 GLU A O 1
ATOM 1266 N N . GLY A 1 172 ? 25.811 2.606 -29.847 1.00 90.00 172 GLY A N 1
ATOM 1267 C CA . GLY A 1 172 ? 27.110 3.258 -29.985 1.00 90.00 172 GLY A CA 1
ATOM 1268 C C . GLY A 1 172 ? 27.572 3.983 -28.720 1.00 90.00 172 GLY A C 1
ATOM 1269 O O . GLY A 1 172 ? 28.752 3.917 -28.380 1.00 90.00 172 GLY A O 1
ATOM 1270 N N . VAL A 1 173 ? 26.664 4.680 -28.032 1.00 92.56 173 VAL A N 1
ATOM 1271 C CA . VAL A 1 173 ? 27.004 5.527 -26.872 1.00 92.56 173 VAL A CA 1
ATOM 1272 C C . VAL A 1 173 ? 26.926 4.769 -25.551 1.00 92.56 173 VAL A C 1
ATOM 1274 O O . VAL A 1 173 ? 27.753 4.994 -24.671 1.00 92.56 173 VAL A O 1
ATOM 1277 N N . TYR A 1 174 ? 26.001 3.816 -25.427 1.00 91.94 174 TYR A N 1
ATOM 1278 C CA . TYR A 1 174 ? 25.781 3.041 -24.206 1.00 91.94 174 TYR A CA 1
ATOM 1279 C C . TYR A 1 174 ? 25.910 1.522 -24.441 1.00 91.94 174 TYR A C 1
ATOM 1281 O O . TYR A 1 174 ? 25.007 0.759 -24.082 1.00 91.94 174 TYR A O 1
ATOM 1289 N N . PRO A 1 175 ? 27.042 1.031 -24.988 1.00 91.94 175 PRO A N 1
ATOM 1290 C CA . PRO A 1 175 ? 27.218 -0.384 -25.330 1.00 91.94 175 PRO A CA 1
ATOM 1291 C C . PRO A 1 175 ? 27.206 -1.317 -24.111 1.00 91.94 175 PRO A C 1
ATOM 1293 O O . PRO A 1 175 ? 26.953 -2.510 -24.260 1.00 91.94 175 PRO A O 1
ATOM 1296 N N . ALA A 1 176 ? 27.466 -0.790 -22.908 1.00 89.12 176 ALA A N 1
ATOM 1297 C CA . ALA A 1 176 ? 27.368 -1.548 -21.660 1.00 89.12 176 ALA A CA 1
ATOM 1298 C C . ALA A 1 176 ? 25.927 -1.995 -21.355 1.00 89.12 176 ALA A C 1
ATOM 1300 O O . ALA A 1 176 ? 25.735 -3.049 -20.761 1.00 89.12 176 ALA A O 1
ATOM 1301 N N . PHE A 1 177 ? 24.931 -1.221 -21.798 1.00 89.69 177 PHE A N 1
ATOM 1302 C CA . PHE A 1 177 ? 23.508 -1.519 -21.618 1.00 89.69 177 PHE A CA 1
ATOM 1303 C C . PHE A 1 177 ? 22.878 -2.108 -22.882 1.00 89.69 177 PHE A C 1
ATOM 1305 O O . PHE A 1 177 ? 22.075 -3.039 -22.800 1.00 89.69 177 PHE A O 1
ATOM 1312 N N . PHE A 1 178 ? 23.275 -1.595 -24.050 1.00 90.75 178 PHE A N 1
ATOM 1313 C CA . PHE A 1 178 ? 22.720 -1.948 -25.356 1.00 90.75 178 PHE A CA 1
ATOM 1314 C C . PHE A 1 178 ? 23.811 -2.506 -26.284 1.00 90.75 178 PHE A C 1
ATOM 1316 O O . PHE A 1 178 ? 24.192 -1.865 -27.262 1.00 90.75 178 PHE A O 1
ATOM 1323 N N . PRO A 1 179 ? 24.381 -3.685 -25.995 1.00 82.69 179 PRO A N 1
ATOM 1324 C CA . PRO A 1 179 ? 25.435 -4.247 -26.826 1.00 82.69 179 PRO A CA 1
ATOM 1325 C C . PRO A 1 179 ? 24.875 -4.705 -28.174 1.00 82.69 179 PRO A C 1
ATOM 1327 O O . PRO A 1 179 ? 24.050 -5.620 -28.251 1.00 82.69 179 PRO A O 1
ATOM 1330 N N . ALA A 1 180 ? 25.367 -4.103 -29.255 1.00 72.31 180 ALA A N 1
ATOM 1331 C CA . ALA A 1 180 ? 25.063 -4.568 -30.600 1.00 72.31 180 ALA A CA 1
ATOM 1332 C C . ALA A 1 180 ? 25.528 -6.024 -30.773 1.00 72.31 180 ALA A C 1
ATOM 1334 O O . ALA A 1 180 ? 26.666 -6.380 -30.458 1.00 72.31 180 ALA A O 1
ATOM 1335 N N . SER A 1 181 ? 24.656 -6.880 -31.300 1.00 61.78 181 SER A N 1
ATOM 1336 C CA . SER A 1 181 ? 25.024 -8.244 -31.676 1.00 61.78 181 SER A CA 1
ATOM 1337 C C . SER A 1 181 ? 24.135 -8.765 -32.796 1.00 61.78 181 SER A C 1
ATOM 1339 O O . SER A 1 181 ? 23.066 -8.220 -33.070 1.00 61.78 181 SER A O 1
ATOM 1341 N N . SER A 1 182 ? 24.543 -9.877 -33.407 1.00 49.47 182 SER A N 1
ATOM 1342 C CA . SER A 1 182 ? 23.738 -10.589 -34.404 1.00 49.47 182 SER A CA 1
ATOM 1343 C C . SER A 1 182 ? 22.433 -11.174 -33.850 1.00 49.47 182 SER A C 1
ATOM 1345 O O . SER A 1 182 ? 21.685 -11.760 -34.623 1.00 49.47 182 SER A O 1
ATOM 1347 N N . PHE A 1 183 ? 22.184 -11.059 -32.540 1.00 44.72 183 PHE A N 1
ATOM 1348 C CA . PHE A 1 183 ? 21.012 -11.588 -31.837 1.00 44.72 183 PHE A CA 1
ATOM 1349 C C . PHE A 1 183 ? 20.067 -10.490 -31.324 1.00 44.72 183 PHE A C 1
ATOM 1351 O O . PHE A 1 183 ? 19.140 -10.782 -30.569 1.00 44.72 183 PHE A O 1
ATOM 1358 N N . VAL A 1 184 ? 20.301 -9.232 -31.710 1.00 51.88 184 VAL A N 1
ATOM 1359 C CA . VAL A 1 184 ? 19.444 -8.092 -31.368 1.00 51.88 184 VAL A CA 1
ATOM 1360 C C . VAL A 1 184 ? 18.597 -7.725 -32.584 1.00 51.88 184 VAL A C 1
ATOM 1362 O O . VAL A 1 184 ? 19.128 -7.410 -33.648 1.00 51.88 184 VAL A O 1
ATOM 1365 N N . PHE A 1 185 ? 17.271 -7.747 -32.426 1.00 56.16 185 PHE A N 1
ATOM 1366 C CA . PHE A 1 185 ? 16.318 -7.517 -33.519 1.00 56.16 185 PHE A CA 1
ATOM 1367 C C . PHE A 1 185 ? 15.144 -6.630 -33.076 1.00 56.16 185 PHE A C 1
ATOM 1369 O O . PHE A 1 185 ? 14.743 -6.660 -31.911 1.00 56.16 185 PHE A O 1
ATOM 1376 N N . ASN A 1 186 ? 14.569 -5.875 -34.020 1.00 61.94 186 ASN A N 1
ATOM 1377 C CA . ASN A 1 186 ? 13.437 -4.962 -33.801 1.00 61.94 186 ASN A CA 1
ATOM 1378 C C . ASN A 1 186 ? 12.089 -5.695 -33.764 1.00 61.94 186 ASN A C 1
ATOM 1380 O O . ASN A 1 186 ? 11.513 -6.005 -34.796 1.00 61.94 186 ASN A O 1
ATOM 1384 N N . GLN A 1 187 ? 11.506 -5.920 -32.609 1.00 56.81 187 GLN A N 1
ATOM 1385 C CA . GLN A 1 187 ? 10.191 -6.539 -32.483 1.00 56.81 187 GLN A CA 1
ATOM 1386 C C . GLN A 1 187 ? 9.078 -5.477 -32.444 1.00 56.81 187 GLN A C 1
ATOM 1388 O O . GLN A 1 187 ? 9.324 -4.330 -32.081 1.00 56.81 187 GLN A O 1
ATOM 1393 N N . ILE A 1 188 ? 7.854 -5.835 -32.842 1.00 54.28 188 ILE A N 1
ATOM 1394 C CA . ILE A 1 188 ? 6.671 -4.953 -32.820 1.00 54.28 188 ILE A CA 1
ATOM 1395 C C . ILE A 1 188 ? 5.534 -5.712 -32.130 1.00 54.28 188 ILE A C 1
ATOM 1397 O O . ILE A 1 188 ? 5.301 -6.878 -32.442 1.00 54.28 188 ILE A O 1
ATOM 1401 N N . GLY A 1 189 ? 4.804 -5.074 -31.214 1.00 51.81 189 GLY A N 1
ATOM 1402 C CA . GLY A 1 189 ? 3.755 -5.737 -30.433 1.00 51.81 189 GLY A CA 1
ATOM 1403 C C . GLY A 1 189 ? 3.800 -5.377 -28.950 1.00 51.81 189 GLY A C 1
ATOM 1404 O O . GLY A 1 189 ? 4.483 -4.435 -28.558 1.00 51.81 189 GLY A O 1
ATOM 1405 N N . ASP A 1 190 ? 3.023 -6.096 -28.134 1.00 52.69 190 ASP A N 1
ATOM 1406 C CA . ASP A 1 190 ? 2.968 -5.956 -26.666 1.00 52.69 190 ASP A CA 1
ATOM 1407 C C . ASP A 1 190 ? 2.711 -4.523 -26.156 1.00 52.69 190 ASP A C 1
ATOM 1409 O O . ASP A 1 190 ? 3.111 -4.133 -25.062 1.00 52.69 190 ASP A O 1
ATOM 1413 N N . GLY A 1 191 ? 2.000 -3.727 -26.961 1.00 56.72 191 GLY A N 1
ATOM 1414 C CA . GLY A 1 191 ? 1.660 -2.341 -26.643 1.00 56.72 191 GLY A CA 1
ATOM 1415 C C . GLY A 1 191 ? 2.736 -1.309 -26.996 1.00 56.72 191 GLY A C 1
ATOM 1416 O O . GLY A 1 191 ? 2.562 -0.155 -26.614 1.00 56.72 191 GLY A O 1
ATOM 1417 N N . PHE A 1 192 ? 3.798 -1.683 -27.722 1.00 63.12 192 PHE A N 1
ATOM 1418 C CA . PHE A 1 192 ? 4.863 -0.791 -28.204 1.00 63.12 192 PHE A CA 1
ATOM 1419 C C . PHE A 1 192 ? 4.874 -0.668 -29.734 1.00 63.12 192 PHE A C 1
ATOM 1421 O O . PHE A 1 192 ? 4.477 -1.594 -30.446 1.00 63.12 192 PHE A O 1
ATOM 1428 N N . ASP A 1 193 ? 5.378 0.466 -30.231 1.00 64.75 193 ASP A N 1
ATOM 1429 C CA . ASP A 1 193 ? 5.575 0.718 -31.663 1.00 64.75 193 ASP A CA 1
ATOM 1430 C C . ASP A 1 193 ? 6.730 -0.139 -32.199 1.00 64.75 193 ASP A C 1
ATOM 1432 O O . ASP A 1 193 ? 6.623 -0.746 -33.263 1.00 64.75 193 ASP A O 1
ATOM 1436 N N . VAL A 1 194 ? 7.829 -0.218 -31.439 1.00 73.12 194 VAL A N 1
ATOM 1437 C CA . VAL A 1 194 ? 8.972 -1.105 -31.696 1.00 73.12 194 VAL A CA 1
ATOM 1438 C C . VAL A 1 194 ? 9.779 -1.321 -30.419 1.00 73.12 194 VAL A C 1
ATOM 1440 O O . VAL A 1 194 ? 9.863 -0.424 -29.586 1.00 73.12 194 VAL A O 1
ATOM 1443 N N . TYR A 1 195 ? 10.403 -2.483 -30.252 1.00 75.75 195 TYR A N 1
ATOM 1444 C CA . TYR A 1 195 ? 11.330 -2.747 -29.154 1.00 75.75 195 TYR A CA 1
ATOM 1445 C C . TYR A 1 195 ? 12.480 -3.672 -29.561 1.00 75.75 195 TYR A C 1
ATOM 1447 O O . TYR A 1 195 ? 12.369 -4.441 -30.508 1.00 75.75 195 TYR A O 1
ATOM 1455 N N . ARG A 1 196 ? 13.597 -3.617 -28.839 1.00 79.06 196 ARG A N 1
ATOM 1456 C CA . ARG A 1 196 ? 14.734 -4.539 -28.939 1.00 79.06 196 ARG A CA 1
ATOM 1457 C C . ARG A 1 196 ? 14.953 -5.210 -27.599 1.00 79.06 196 ARG A C 1
ATOM 1459 O O . ARG A 1 196 ? 14.820 -4.562 -26.569 1.00 79.06 196 ARG A O 1
ATOM 1466 N N . TYR A 1 197 ? 15.314 -6.486 -27.629 1.00 73.62 197 TYR A N 1
ATOM 1467 C CA . TYR A 1 197 ? 15.840 -7.195 -26.468 1.00 73.62 197 TYR A CA 1
ATOM 1468 C C . TYR A 1 197 ? 17.333 -7.432 -26.678 1.00 73.62 197 TYR A C 1
ATOM 1470 O O . TYR A 1 197 ? 17.729 -7.884 -27.754 1.00 73.62 197 TYR A O 1
ATOM 1478 N N . TYR A 1 198 ? 18.134 -7.124 -25.664 1.00 76.31 198 TYR A N 1
ATOM 1479 C CA . TYR A 1 198 ? 19.582 -7.274 -25.629 1.00 76.31 198 TYR A CA 1
ATOM 1480 C C . TYR A 1 198 ? 19.928 -8.467 -24.729 1.00 76.31 198 TYR A C 1
ATOM 1482 O O . TYR A 1 198 ? 19.987 -8.311 -23.511 1.00 76.31 198 TYR A O 1
ATOM 1490 N N . PRO A 1 199 ? 20.154 -9.676 -25.281 1.00 68.56 199 PRO A N 1
ATOM 1491 C CA . PRO A 1 199 ? 20.195 -10.898 -24.475 1.00 68.56 199 PRO A CA 1
ATOM 1492 C C . PRO A 1 199 ? 21.327 -10.954 -23.447 1.00 68.56 199 PRO A C 1
ATOM 1494 O O . PRO A 1 199 ? 21.187 -11.612 -22.427 1.00 68.56 199 PRO A O 1
ATOM 1497 N N . SER A 1 200 ? 22.453 -10.286 -23.702 1.00 73.00 200 SER A N 1
ATOM 1498 C CA . SER A 1 200 ? 23.603 -10.302 -22.790 1.00 73.00 200 SER A CA 1
ATOM 1499 C C . SER A 1 200 ? 23.438 -9.393 -21.576 1.00 73.00 200 SER A C 1
ATOM 1501 O O . SER A 1 200 ? 24.117 -9.605 -20.579 1.00 73.00 200 SER A O 1
ATOM 1503 N N . THR A 1 201 ? 22.591 -8.369 -21.676 1.00 81.88 201 THR A N 1
ATOM 1504 C CA . THR A 1 201 ? 22.275 -7.443 -20.575 1.00 81.88 201 THR A CA 1
ATOM 1505 C C . THR A 1 201 ? 20.869 -7.669 -20.033 1.00 81.88 201 THR A C 1
ATOM 1507 O O . THR A 1 201 ? 20.486 -7.065 -19.040 1.00 81.88 201 THR A O 1
ATOM 1510 N N . GLU A 1 202 ? 20.096 -8.530 -20.695 1.00 81.69 202 GLU A N 1
ATOM 1511 C CA . GLU A 1 202 ? 18.689 -8.800 -20.422 1.00 81.69 202 GLU A CA 1
ATOM 1512 C C . GLU A 1 202 ? 17.799 -7.542 -20.472 1.00 81.69 202 GLU A C 1
ATOM 1514 O O . GLU A 1 202 ? 16.710 -7.516 -19.898 1.00 81.69 202 GLU A O 1
ATOM 1519 N N . VAL A 1 203 ? 18.229 -6.510 -21.206 1.00 84.00 203 VAL A N 1
ATOM 1520 C CA . VAL A 1 203 ? 17.512 -5.235 -21.326 1.00 84.00 203 VAL A CA 1
ATOM 1521 C C . VAL A 1 203 ? 16.578 -5.248 -22.533 1.00 84.00 203 VAL A C 1
ATOM 1523 O O . VAL A 1 203 ? 16.965 -5.591 -23.648 1.00 84.00 203 VAL A O 1
ATOM 1526 N N . TYR A 1 204 ? 15.346 -4.807 -22.328 1.00 84.38 204 TYR A N 1
ATOM 1527 C CA . TYR A 1 204 ? 14.412 -4.388 -23.360 1.00 84.38 204 TYR A CA 1
ATOM 1528 C C . TYR A 1 204 ? 14.498 -2.872 -23.531 1.00 84.38 204 TYR A C 1
ATOM 1530 O O . TYR A 1 204 ? 14.349 -2.143 -22.556 1.00 84.38 204 TYR A O 1
ATOM 1538 N N . LEU A 1 205 ? 14.680 -2.396 -24.760 1.00 90.19 205 LEU A N 1
ATOM 1539 C CA . LEU A 1 205 ? 14.613 -0.982 -25.133 1.00 90.19 205 LEU A CA 1
ATOM 1540 C C . LEU A 1 205 ? 13.464 -0.805 -26.122 1.00 90.19 205 LEU A C 1
ATOM 1542 O O . LEU A 1 205 ? 13.466 -1.417 -27.187 1.00 90.19 205 LEU A O 1
ATOM 1546 N N . ALA A 1 206 ? 12.469 -0.004 -25.775 1.00 85.94 206 ALA A N 1
ATOM 1547 C CA . ALA A 1 206 ? 11.202 0.081 -26.483 1.00 85.94 206 ALA A CA 1
ATOM 1548 C C . ALA A 1 206 ? 10.813 1.524 -26.802 1.00 85.94 206 ALA A C 1
ATOM 1550 O O . ALA A 1 206 ? 11.205 2.460 -26.114 1.00 85.94 206 ALA A O 1
ATOM 1551 N N . ILE A 1 207 ? 10.002 1.695 -27.838 1.00 84.25 207 ILE A N 1
ATOM 1552 C CA . ILE A 1 207 ? 9.435 2.966 -28.276 1.00 84.25 207 ILE A CA 1
ATOM 1553 C C . ILE A 1 207 ? 7.920 2.802 -28.331 1.00 84.25 207 ILE A C 1
ATOM 1555 O O . ILE A 1 207 ? 7.416 1.829 -28.891 1.00 84.25 207 ILE A O 1
ATOM 1559 N N . ARG A 1 208 ? 7.188 3.748 -27.748 1.00 82.06 208 ARG A N 1
ATOM 1560 C CA . ARG A 1 208 ? 5.724 3.807 -27.788 1.00 82.06 208 ARG A CA 1
ATOM 1561 C C . ARG A 1 208 ? 5.268 5.254 -27.797 1.00 82.06 208 ARG A C 1
ATOM 1563 O O . ARG A 1 208 ? 5.644 6.007 -26.908 1.00 82.06 208 ARG A O 1
ATOM 1570 N N . ASN A 1 209 ? 4.428 5.635 -28.753 1.00 81.56 209 ASN A N 1
ATOM 1571 C CA . ASN A 1 209 ? 3.887 6.988 -28.889 1.00 81.56 209 ASN A CA 1
ATOM 1572 C C . ASN A 1 209 ? 4.981 8.079 -28.890 1.00 81.56 209 ASN A C 1
ATOM 1574 O O . ASN A 1 209 ? 4.820 9.115 -28.250 1.00 81.56 209 ASN A O 1
ATOM 1578 N N . ASN A 1 210 ? 6.095 7.855 -29.603 1.00 84.94 210 ASN A N 1
ATOM 1579 C CA . ASN A 1 210 ? 7.265 8.758 -29.642 1.00 84.94 210 ASN A CA 1
ATOM 1580 C C . ASN A 1 210 ? 7.991 8.927 -28.282 1.00 84.94 210 ASN A C 1
ATOM 1582 O O . ASN A 1 210 ? 8.833 9.811 -28.137 1.00 84.94 210 ASN A O 1
ATOM 1586 N N . GLU A 1 211 ? 7.732 8.057 -27.309 1.00 90.25 211 GLU A N 1
ATOM 1587 C CA . GLU A 1 211 ? 8.457 7.969 -26.038 1.00 90.25 211 GLU A CA 1
ATOM 1588 C C . GLU A 1 211 ? 9.310 6.701 -26.000 1.00 90.25 211 GLU A C 1
ATOM 1590 O O . GLU A 1 211 ? 8.901 5.652 -26.498 1.00 90.25 211 GLU A O 1
ATOM 1595 N N . VAL A 1 212 ? 10.494 6.802 -25.407 1.00 92.25 212 VAL A N 1
ATOM 1596 C CA . VAL A 1 212 ? 11.451 5.705 -25.262 1.00 92.25 212 VAL A CA 1
ATOM 1597 C C . VAL A 1 212 ? 11.390 5.165 -23.841 1.00 92.25 212 VAL A C 1
ATOM 1599 O O . VAL A 1 212 ? 11.355 5.931 -22.878 1.00 92.25 212 VAL A O 1
ATOM 1602 N N . TYR A 1 213 ? 11.415 3.844 -23.716 1.00 90.56 213 TYR A N 1
ATOM 1603 C CA . TYR A 1 213 ? 11.353 3.114 -22.461 1.00 90.56 213 TYR A CA 1
ATOM 1604 C C . TYR A 1 213 ? 12.437 2.038 -22.403 1.00 90.56 213 TYR A C 1
ATOM 1606 O O . TYR A 1 213 ? 12.751 1.442 -23.429 1.00 90.56 213 TYR A O 1
ATOM 1614 N N . ALA A 1 214 ? 12.944 1.723 -21.214 1.00 90.25 214 ALA A N 1
ATOM 1615 C CA . ALA A 1 214 ? 13.752 0.530 -20.978 1.00 90.25 214 ALA A CA 1
ATOM 1616 C C . ALA A 1 214 ? 13.242 -0.287 -19.787 1.00 90.25 214 ALA A C 1
ATOM 1618 O O . ALA A 1 214 ? 12.566 0.243 -18.908 1.00 90.25 214 ALA A O 1
ATOM 1619 N N . ARG A 1 215 ? 13.539 -1.587 -19.785 1.00 84.75 215 ARG A N 1
ATOM 1620 C CA . ARG A 1 215 ? 13.174 -2.555 -18.738 1.00 84.75 215 ARG A CA 1
ATOM 1621 C C . ARG A 1 215 ? 14.165 -3.716 -18.743 1.00 84.75 215 ARG A C 1
ATOM 1623 O O . ARG A 1 215 ? 14.655 -4.074 -19.804 1.00 84.75 215 ARG A O 1
ATOM 1630 N N . GLY A 1 216 ? 14.370 -4.373 -17.612 1.00 77.44 216 GLY A N 1
ATOM 1631 C CA . GLY A 1 216 ? 15.244 -5.534 -17.471 1.00 77.44 216 GLY A CA 1
ATOM 1632 C C . GLY A 1 216 ? 16.700 -5.133 -17.255 1.00 77.44 216 GLY A C 1
ATOM 1633 O O . GLY A 1 216 ? 17.054 -3.957 -17.381 1.00 77.44 216 GLY A O 1
ATOM 1634 N N . GLY A 1 217 ? 17.531 -6.106 -16.879 1.00 84.94 217 GLY A N 1
ATOM 1635 C CA . GLY A 1 217 ? 18.899 -5.849 -16.429 1.00 84.94 217 GLY A CA 1
ATOM 1636 C C . GLY A 1 217 ? 18.945 -4.758 -15.354 1.00 84.94 217 GLY A C 1
ATOM 1637 O O . GLY A 1 217 ? 18.089 -4.694 -14.470 1.00 84.94 217 GLY A O 1
ATOM 1638 N N . ASP A 1 218 ? 19.891 -3.833 -15.498 1.00 84.81 218 ASP A N 1
ATOM 1639 C CA . ASP A 1 218 ? 20.095 -2.709 -14.574 1.00 84.81 218 ASP A CA 1
ATOM 1640 C C . ASP A 1 218 ? 18.942 -1.683 -14.557 1.00 84.81 218 ASP A C 1
ATOM 1642 O O . ASP A 1 218 ? 18.880 -0.834 -13.668 1.00 84.81 218 ASP A O 1
ATOM 1646 N N . PHE A 1 219 ? 18.010 -1.733 -15.519 1.00 84.81 219 PHE A N 1
ATOM 1647 C CA . PHE A 1 219 ? 16.851 -0.831 -15.548 1.00 84.81 219 PHE A CA 1
ATOM 1648 C C . PHE A 1 219 ? 15.704 -1.300 -14.633 1.00 84.81 219 PHE A C 1
ATOM 1650 O O . PHE A 1 219 ? 14.791 -0.512 -14.359 1.00 84.81 219 PHE A O 1
ATOM 1657 N N . GLY A 1 220 ? 15.772 -2.540 -14.130 1.00 78.00 220 GLY A N 1
ATOM 1658 C CA . GLY A 1 220 ? 14.781 -3.151 -13.242 1.00 78.00 220 GLY A CA 1
ATOM 1659 C C . GLY A 1 220 ? 13.542 -3.695 -13.962 1.00 78.00 220 GLY A C 1
ATOM 1660 O O . GLY A 1 220 ? 13.397 -3.583 -15.177 1.00 78.00 220 GLY A O 1
ATOM 1661 N N . ASP A 1 221 ? 12.621 -4.301 -13.211 1.00 75.38 221 ASP A N 1
ATOM 1662 C CA . ASP A 1 221 ? 11.461 -5.006 -13.782 1.00 75.38 221 ASP A CA 1
ATOM 1663 C C . ASP A 1 221 ? 10.344 -4.090 -14.304 1.00 75.38 221 ASP A C 1
ATOM 1665 O O . ASP A 1 221 ? 9.463 -4.553 -15.033 1.00 75.38 221 ASP A O 1
ATOM 1669 N N . GLU A 1 222 ? 10.368 -2.803 -13.966 1.00 77.75 222 GLU A N 1
ATOM 1670 C CA . GLU A 1 222 ? 9.386 -1.812 -14.413 1.00 77.75 222 GLU A CA 1
ATOM 1671 C C . GLU A 1 222 ? 9.838 -1.073 -15.682 1.00 77.75 222 GLU A C 1
ATOM 1673 O O . GLU A 1 222 ? 11.021 -1.001 -16.005 1.00 77.75 222 GLU A O 1
ATOM 1678 N N . LEU A 1 223 ? 8.884 -0.488 -16.415 1.00 79.81 223 LEU A N 1
ATOM 1679 C CA . LEU A 1 223 ? 9.192 0.351 -17.576 1.00 79.81 223 LEU A CA 1
ATOM 1680 C C . LEU A 1 223 ? 9.726 1.715 -17.123 1.00 79.81 223 LEU A C 1
ATOM 1682 O O . LEU A 1 223 ? 8.970 2.568 -16.659 1.00 79.81 223 LEU A O 1
ATOM 1686 N N . ALA A 1 224 ? 11.018 1.947 -17.322 1.00 83.19 224 ALA A N 1
ATOM 1687 C CA . ALA A 1 224 ? 11.658 3.236 -17.116 1.00 83.19 224 ALA A CA 1
ATOM 1688 C C . ALA A 1 224 ? 11.521 4.107 -18.372 1.00 83.19 224 ALA A C 1
ATOM 1690 O O . ALA A 1 224 ? 12.035 3.747 -19.426 1.00 83.19 224 ALA A O 1
ATOM 1691 N N . MET A 1 225 ? 10.852 5.259 -18.277 1.00 87.88 225 MET A N 1
ATOM 1692 C CA . MET A 1 225 ? 10.814 6.240 -19.369 1.00 87.88 225 MET A CA 1
ATOM 1693 C C . MET A 1 225 ? 12.170 6.947 -19.487 1.00 87.88 225 MET A C 1
ATOM 1695 O O . MET A 1 225 ? 12.654 7.519 -18.512 1.00 87.88 225 MET A O 1
ATOM 1699 N N . LEU A 1 226 ? 12.758 6.927 -20.683 1.00 90.00 226 LEU A N 1
ATOM 1700 C CA . LEU A 1 226 ? 14.077 7.496 -20.969 1.00 90.00 226 LEU A CA 1
ATOM 1701 C C . LEU A 1 226 ? 14.010 8.870 -21.653 1.00 90.00 226 LEU A C 1
ATOM 1703 O O . LEU A 1 226 ? 14.984 9.610 -21.662 1.00 90.00 226 LEU A O 1
ATOM 1707 N N . GLY A 1 227 ? 12.866 9.233 -22.230 1.00 88.44 227 GLY A N 1
ATOM 1708 C CA . GLY A 1 227 ? 12.677 10.516 -22.907 1.00 88.44 227 GLY A CA 1
ATOM 1709 C C . GLY A 1 227 ? 11.830 10.378 -24.162 1.00 88.44 227 GLY A C 1
ATOM 1710 O O . GLY A 1 227 ? 11.231 9.330 -24.407 1.00 88.44 227 GLY A O 1
ATOM 1711 N N . THR A 1 228 ? 11.766 11.435 -24.971 1.00 91.25 228 THR A N 1
ATOM 1712 C CA . THR A 1 228 ? 11.118 11.350 -26.284 1.00 91.25 228 THR A CA 1
ATOM 1713 C C . THR A 1 228 ? 12.115 10.878 -27.336 1.00 91.25 228 THR A C 1
ATOM 1715 O O . THR A 1 228 ? 13.299 11.212 -27.290 1.00 91.25 228 THR A O 1
ATOM 1718 N N . LEU A 1 229 ? 11.632 10.137 -28.331 1.00 90.88 229 LEU A N 1
ATOM 1719 C CA . LEU A 1 229 ? 12.453 9.654 -29.441 1.00 90.88 229 LEU A CA 1
ATOM 1720 C C . LEU A 1 229 ? 13.141 10.810 -30.181 1.00 90.88 229 LEU A C 1
ATOM 1722 O O . LEU A 1 229 ? 14.267 10.681 -30.647 1.00 90.88 229 LEU A O 1
ATOM 1726 N N . SER A 1 230 ? 12.461 11.951 -30.296 1.00 89.50 230 SER A N 1
ATOM 1727 C CA . SER A 1 230 ? 13.003 13.118 -30.993 1.00 89.50 230 SER A CA 1
ATOM 1728 C C . SER A 1 230 ? 14.153 13.762 -30.224 1.00 89.50 230 SER A C 1
ATOM 1730 O O . SER A 1 230 ? 15.173 14.077 -30.833 1.00 89.50 230 SER A O 1
ATOM 1732 N N . ASP A 1 231 ? 14.010 13.913 -28.909 1.00 89.69 231 ASP A N 1
ATOM 1733 C CA . ASP A 1 231 ? 15.036 14.537 -28.074 1.00 89.69 231 ASP A CA 1
ATOM 1734 C C . ASP A 1 231 ? 16.274 13.643 -27.968 1.00 89.69 231 ASP A C 1
ATOM 1736 O O . ASP A 1 231 ? 17.389 14.122 -28.156 1.00 89.69 231 ASP A O 1
ATOM 1740 N N . LEU A 1 232 ? 16.081 12.333 -27.787 1.00 93.06 232 LEU A N 1
ATOM 1741 C CA . LEU A 1 232 ? 17.184 11.376 -27.655 1.00 93.06 232 LEU A CA 1
ATOM 1742 C C . LEU A 1 232 ? 17.947 11.133 -28.965 1.00 93.06 232 LEU A C 1
ATOM 1744 O O . LEU A 1 232 ? 19.122 10.782 -28.934 1.00 93.06 232 LEU A O 1
ATOM 1748 N N . ILE A 1 233 ? 17.318 11.329 -30.128 1.00 92.62 233 ILE A N 1
ATOM 1749 C CA . ILE A 1 233 ? 18.047 11.337 -31.407 1.00 92.62 233 ILE A CA 1
ATOM 1750 C C . ILE A 1 233 ? 18.913 12.598 -31.534 1.00 92.62 233 ILE A C 1
ATOM 1752 O O . ILE A 1 233 ? 20.004 12.529 -32.098 1.00 92.62 233 ILE A O 1
ATOM 1756 N N . ASN A 1 234 ? 18.431 13.743 -31.042 1.00 92.94 234 ASN A N 1
ATOM 1757 C CA . ASN A 1 234 ? 19.165 15.007 -31.119 1.00 92.94 234 ASN A CA 1
ATOM 1758 C C . ASN A 1 234 ? 20.346 15.045 -30.141 1.00 92.94 234 ASN A C 1
ATOM 1760 O O . ASN A 1 234 ? 21.405 15.560 -30.495 1.00 92.94 234 ASN A O 1
ATOM 1764 N N . ASP A 1 235 ? 20.168 14.500 -28.937 1.00 91.69 235 ASP A N 1
ATOM 1765 C CA . ASP A 1 235 ? 21.222 14.350 -27.939 1.00 91.69 235 ASP A CA 1
ATOM 1766 C C . ASP A 1 235 ? 21.041 13.052 -27.149 1.00 91.69 235 ASP A C 1
ATOM 1768 O O . ASP A 1 235 ? 20.325 12.983 -26.149 1.00 91.69 235 ASP A O 1
ATOM 1772 N N . ILE A 1 236 ? 21.724 12.003 -27.602 1.00 92.12 236 ILE A N 1
ATOM 1773 C CA . ILE A 1 236 ? 21.662 10.691 -26.959 1.00 92.12 236 ILE A CA 1
ATOM 1774 C C . ILE A 1 236 ? 22.289 10.702 -25.557 1.00 92.12 236 ILE A C 1
ATOM 1776 O O . ILE A 1 236 ? 21.888 9.896 -24.726 1.00 92.12 236 ILE A O 1
ATOM 1780 N N . ASN A 1 237 ? 23.199 11.636 -25.246 1.00 89.38 237 ASN A N 1
ATOM 1781 C CA . ASN A 1 237 ? 23.820 11.725 -23.915 1.00 89.38 237 ASN A CA 1
ATOM 1782 C C . ASN A 1 237 ? 22.853 12.248 -22.845 1.00 89.38 237 ASN A C 1
ATOM 1784 O O . ASN A 1 237 ? 23.117 12.121 -21.651 1.00 89.38 237 ASN A O 1
ATOM 1788 N N . ALA A 1 238 ? 21.723 12.822 -23.264 1.00 87.38 238 ALA A N 1
ATOM 1789 C CA . ALA A 1 238 ? 20.641 13.203 -22.370 1.00 87.38 238 ALA A CA 1
ATOM 1790 C C . ALA A 1 238 ? 19.801 11.997 -21.906 1.00 87.38 238 ALA A C 1
ATOM 1792 O O . ALA A 1 238 ? 18.862 12.178 -21.129 1.00 87.38 238 ALA A O 1
ATOM 1793 N N . MET A 1 239 ? 20.104 10.780 -22.376 1.00 90.75 239 MET A N 1
ATOM 1794 C CA . MET A 1 239 ? 19.397 9.574 -21.964 1.00 90.75 239 MET A CA 1
ATOM 1795 C C . MET A 1 239 ? 19.718 9.233 -20.498 1.00 90.75 239 MET A C 1
ATOM 1797 O O . MET A 1 239 ? 20.887 9.049 -20.152 1.00 90.75 239 MET A O 1
ATOM 1801 N N . PRO A 1 240 ? 18.707 9.111 -19.621 1.00 90.50 240 PRO A N 1
ATOM 1802 C CA . PRO A 1 240 ? 18.913 8.718 -18.240 1.00 90.50 240 PRO A CA 1
ATOM 1803 C C . PRO A 1 240 ? 19.221 7.219 -18.177 1.00 90.50 240 PRO A C 1
ATOM 1805 O O . PRO A 1 240 ? 18.462 6.398 -18.692 1.00 90.50 240 PRO A O 1
ATOM 1808 N N . VAL A 1 241 ? 20.329 6.848 -17.542 1.00 88.81 241 VAL A N 1
ATOM 1809 C CA . VAL A 1 241 ? 20.798 5.454 -17.465 1.00 88.81 241 VAL A CA 1
ATOM 1810 C C . VAL A 1 241 ? 21.198 5.089 -16.028 1.00 88.81 241 VAL A C 1
ATOM 1812 O O . VAL A 1 241 ? 21.642 5.964 -15.278 1.00 88.81 241 VAL A O 1
ATOM 1815 N N . PRO A 1 242 ? 21.020 3.823 -15.609 1.00 88.38 242 PRO A N 1
ATOM 1816 C CA . PRO A 1 242 ? 21.354 3.374 -14.261 1.00 88.38 242 PRO A CA 1
ATOM 1817 C C . PRO A 1 242 ? 22.868 3.356 -14.008 1.00 88.38 242 PRO A C 1
ATOM 1819 O O . PRO A 1 242 ? 23.680 3.437 -14.933 1.00 88.38 242 PRO A O 1
ATOM 1822 N N . ASN A 1 243 ? 23.248 3.215 -12.737 1.00 82.44 243 ASN A N 1
ATOM 1823 C CA . ASN A 1 243 ? 24.616 2.916 -12.288 1.00 82.44 243 ASN A CA 1
ATOM 1824 C C . ASN A 1 243 ? 25.692 3.944 -12.697 1.00 82.44 243 ASN A C 1
ATOM 1826 O O . ASN A 1 243 ? 26.877 3.624 -12.726 1.00 82.44 243 ASN A O 1
ATOM 1830 N N . GLN A 1 244 ? 25.305 5.187 -13.002 1.00 83.12 244 GLN A N 1
ATOM 1831 C CA . GLN A 1 244 ? 26.252 6.272 -13.313 1.00 83.12 244 GLN A CA 1
ATOM 1832 C C . GLN A 1 244 ? 26.648 7.116 -12.093 1.00 83.12 244 GLN A C 1
ATOM 1834 O O . GLN A 1 244 ? 27.507 7.988 -12.198 1.00 83.12 244 GLN A O 1
ATOM 1839 N N . VAL A 1 245 ? 26.004 6.899 -10.944 1.00 85.31 245 VAL A N 1
ATOM 1840 C CA . VAL A 1 245 ? 26.279 7.635 -9.704 1.00 85.31 245 VAL A CA 1
ATOM 1841 C C . VAL A 1 245 ? 27.175 6.776 -8.804 1.00 85.31 245 VAL A C 1
ATOM 1843 O O . VAL A 1 245 ? 26.785 5.646 -8.500 1.00 85.31 245 VAL A O 1
ATOM 1846 N N . PRO A 1 246 ? 28.348 7.277 -8.362 1.00 83.44 246 PRO A N 1
ATOM 1847 C CA . PRO A 1 246 ? 29.253 6.534 -7.489 1.00 83.44 246 PRO A CA 1
ATOM 1848 C C . PRO A 1 246 ? 28.583 6.063 -6.195 1.00 83.44 246 PRO A C 1
ATOM 1850 O O . PRO A 1 246 ? 27.756 6.772 -5.616 1.00 83.44 246 PRO A O 1
ATOM 1853 N N . ALA A 1 247 ? 29.008 4.895 -5.701 1.00 76.50 247 ALA A N 1
ATOM 1854 C CA . ALA A 1 247 ? 28.460 4.265 -4.496 1.00 76.50 247 ALA A CA 1
ATOM 1855 C C . ALA A 1 247 ? 28.509 5.166 -3.251 1.00 76.50 247 ALA A C 1
ATOM 1857 O O . ALA A 1 247 ? 27.650 5.072 -2.377 1.00 76.50 247 ALA A O 1
ATOM 1858 N N . PHE A 1 248 ? 29.476 6.083 -3.198 1.00 73.19 248 PHE A N 1
ATOM 1859 C CA . PHE A 1 248 ? 29.590 7.101 -2.158 1.00 73.19 248 PHE A CA 1
ATOM 1860 C C . PHE A 1 248 ? 28.280 7.887 -1.942 1.00 73.19 248 PHE A C 1
ATOM 1862 O O . PHE A 1 248 ? 27.825 8.043 -0.803 1.00 73.19 248 PHE A O 1
ATOM 1869 N N . TYR A 1 249 ? 27.620 8.297 -3.031 1.00 78.94 249 TYR A N 1
ATOM 1870 C CA . TYR A 1 249 ? 26.388 9.091 -2.992 1.00 78.94 249 TYR A CA 1
ATOM 1871 C C . TYR A 1 249 ? 25.119 8.257 -2.764 1.00 78.94 249 TYR A C 1
ATOM 1873 O O . TYR A 1 249 ? 24.056 8.838 -2.573 1.00 78.94 249 TYR A O 1
ATOM 1881 N N . GLN A 1 250 ? 25.201 6.923 -2.774 1.00 83.38 250 GLN A N 1
ATOM 1882 C CA . GLN A 1 250 ? 24.050 6.031 -2.590 1.00 83.38 250 GLN A CA 1
ATOM 1883 C C . GLN A 1 250 ? 23.677 5.913 -1.112 1.00 83.38 250 GLN A C 1
ATOM 1885 O O . GLN A 1 250 ? 24.557 5.730 -0.276 1.00 83.38 250 GLN A O 1
ATOM 1890 N N . GLY A 1 251 ? 22.394 5.975 -0.770 1.00 70.38 251 GLY A N 1
ATOM 1891 C CA . GLY A 1 251 ? 21.900 5.869 0.604 1.00 70.38 251 GLY A CA 1
ATOM 1892 C C . GLY A 1 251 ? 20.743 6.820 0.893 1.00 70.38 251 GLY A C 1
ATOM 1893 O O . GLY A 1 251 ? 20.251 7.504 -0.005 1.00 70.38 251 GLY A O 1
ATOM 1894 N N . THR A 1 252 ? 20.323 6.867 2.155 1.00 77.56 252 THR A N 1
ATOM 1895 C CA . THR A 1 252 ? 19.230 7.720 2.639 1.00 77.56 252 THR A CA 1
ATOM 1896 C C . THR A 1 252 ? 19.785 8.958 3.334 1.00 77.56 252 THR A C 1
ATOM 1898 O O . THR A 1 252 ? 20.704 8.854 4.148 1.00 77.56 252 THR A O 1
ATOM 1901 N N . PHE A 1 253 ? 19.199 10.114 3.046 1.00 79.19 253 PHE A N 1
ATOM 1902 C CA . PHE A 1 253 ? 19.591 11.418 3.560 1.00 79.19 253 PHE A CA 1
ATOM 1903 C C . PHE A 1 253 ? 18.382 12.155 4.128 1.00 79.19 253 PHE A C 1
ATOM 1905 O O . PHE A 1 253 ? 17.319 12.148 3.510 1.00 79.19 253 PHE A O 1
ATOM 1912 N N . LEU A 1 254 ? 18.572 12.855 5.246 1.00 81.06 254 LEU A N 1
ATOM 1913 C CA . LEU A 1 254 ? 17.619 13.838 5.758 1.00 81.06 254 LEU A CA 1
ATOM 1914 C C . LEU A 1 254 ? 18.194 15.230 5.508 1.00 81.06 254 LEU A C 1
ATOM 1916 O O . LEU A 1 254 ? 19.195 15.610 6.118 1.00 81.06 254 LEU A O 1
ATOM 1920 N N . LEU A 1 255 ? 17.573 15.976 4.596 1.00 83.38 255 LEU A N 1
ATOM 1921 C CA . LEU A 1 255 ? 18.099 17.244 4.102 1.00 83.38 255 LEU A CA 1
ATOM 1922 C C . LEU A 1 255 ? 17.146 18.391 4.407 1.00 83.38 255 LEU A C 1
ATOM 1924 O O . LEU A 1 255 ? 15.943 18.262 4.222 1.00 83.38 255 LEU A O 1
ATOM 1928 N N . SER A 1 256 ? 17.685 19.534 4.810 1.00 87.31 256 SER A N 1
ATOM 1929 C CA . SER A 1 256 ? 16.970 20.797 4.960 1.00 87.31 256 SER A CA 1
ATOM 1930 C C . SER A 1 256 ? 17.281 21.712 3.784 1.00 87.31 256 SER A C 1
ATOM 1932 O O . SER A 1 256 ? 18.433 21.839 3.377 1.00 87.31 256 SER A O 1
ATOM 1934 N N . LEU A 1 257 ? 16.260 22.365 3.237 1.00 88.12 257 LEU A N 1
ATOM 1935 C CA . LEU A 1 257 ? 16.429 23.358 2.190 1.00 88.12 257 LEU A CA 1
ATOM 1936 C C . LEU A 1 257 ? 17.004 24.651 2.779 1.00 88.12 257 LEU A C 1
ATOM 1938 O O . LEU A 1 257 ? 16.391 25.265 3.651 1.00 88.12 257 LEU A O 1
ATOM 1942 N N . ASP A 1 258 ? 18.144 25.066 2.255 1.00 90.69 258 ASP A N 1
ATOM 1943 C CA . ASP A 1 258 ? 18.893 26.268 2.609 1.00 90.69 258 ASP A CA 1
ATOM 1944 C C . ASP A 1 258 ? 19.142 27.121 1.346 1.00 90.69 258 ASP A C 1
ATOM 1946 O O . ASP A 1 258 ? 18.789 26.731 0.224 1.00 90.69 258 ASP A O 1
ATOM 1950 N N . GLU A 1 259 ? 19.717 28.310 1.519 1.00 91.62 259 GLU A N 1
ATOM 1951 C CA . GLU A 1 259 ? 20.073 29.258 0.452 1.00 91.62 259 GLU A CA 1
ATOM 1952 C C . GLU A 1 259 ? 18.898 29.589 -0.493 1.00 91.62 259 GLU A C 1
ATOM 1954 O O . GLU A 1 259 ? 19.041 29.755 -1.716 1.00 91.62 259 GLU A O 1
ATOM 1959 N N . VAL A 1 260 ? 17.696 29.664 0.083 1.00 86.12 260 VAL A N 1
ATOM 1960 C CA . VAL A 1 260 ? 16.444 29.722 -0.672 1.00 86.12 260 VAL A CA 1
ATOM 1961 C C . VAL A 1 260 ? 16.265 31.055 -1.383 1.00 86.12 260 VAL A C 1
ATOM 1963 O O . VAL A 1 260 ? 16.345 32.136 -0.803 1.00 86.12 260 VAL A O 1
ATOM 1966 N N . GLN A 1 261 ? 15.954 30.980 -2.673 1.00 86.62 261 GLN A N 1
ATOM 1967 C CA . GLN A 1 261 ? 15.639 32.146 -3.485 1.00 86.62 261 GLN A CA 1
ATOM 1968 C C . GLN A 1 261 ? 14.188 32.605 -3.257 1.00 86.62 261 GLN A C 1
ATOM 1970 O O . GLN A 1 261 ? 13.306 31.766 -3.071 1.00 86.62 261 GLN A O 1
ATOM 1975 N N . PRO A 1 262 ? 13.871 33.912 -3.377 1.00 78.81 262 PRO A N 1
ATOM 1976 C CA . PRO A 1 262 ? 12.527 34.445 -3.099 1.00 78.81 262 PRO A CA 1
ATOM 1977 C C . PRO A 1 262 ? 11.385 33.856 -3.944 1.00 78.81 262 PRO A C 1
ATOM 1979 O O . PRO A 1 262 ? 10.216 34.021 -3.610 1.00 78.81 262 PRO A O 1
ATOM 1982 N N . PHE A 1 263 ? 11.717 33.221 -5.068 1.00 80.19 263 PHE A N 1
ATOM 1983 C CA . PHE A 1 263 ? 10.781 32.583 -5.998 1.00 80.19 263 PHE A CA 1
ATOM 1984 C C . PHE A 1 263 ? 10.811 31.048 -5.909 1.00 80.19 263 PHE A C 1
ATOM 1986 O O . PHE A 1 263 ? 10.253 30.372 -6.776 1.00 80.19 263 PHE A O 1
ATOM 1993 N N . SER A 1 264 ? 11.490 30.492 -4.901 1.00 81.38 264 SER A N 1
ATOM 1994 C CA . SER A 1 264 ? 11.464 29.062 -4.620 1.00 81.38 264 SER A CA 1
ATOM 1995 C C . SER A 1 264 ? 10.035 28.603 -4.317 1.00 81.38 264 SER A C 1
ATOM 1997 O O . SER A 1 264 ? 9.321 29.277 -3.571 1.00 81.38 264 SER A O 1
ATOM 1999 N N . PRO A 1 265 ? 9.602 27.450 -4.855 1.00 79.62 265 PRO A N 1
ATOM 2000 C CA . PRO A 1 265 ? 8.308 26.868 -4.514 1.00 79.62 265 PRO A CA 1
ATOM 2001 C C . PRO A 1 265 ? 8.278 26.274 -3.096 1.00 79.62 265 PRO A C 1
ATOM 2003 O O . PRO A 1 265 ? 7.202 25.940 -2.607 1.00 79.62 265 PRO A O 1
ATOM 2006 N N . LEU A 1 266 ? 9.437 26.129 -2.447 1.00 79.31 266 LEU A N 1
ATOM 2007 C CA . LEU A 1 266 ? 9.593 25.608 -1.090 1.00 79.31 266 LEU A CA 1
ATOM 2008 C C . LEU A 1 266 ? 10.220 26.673 -0.186 1.00 79.31 266 LEU A C 1
ATOM 2010 O O . LEU A 1 266 ? 11.102 27.417 -0.622 1.00 79.31 266 LEU A O 1
ATOM 2014 N N . ALA A 1 267 ? 9.771 26.734 1.067 1.00 77.38 267 ALA A N 1
ATOM 2015 C CA . ALA A 1 267 ? 10.306 27.662 2.057 1.00 77.38 267 ALA A CA 1
ATOM 2016 C C . ALA A 1 267 ? 11.673 27.198 2.586 1.00 77.38 267 ALA A C 1
ATOM 2018 O O . ALA A 1 267 ? 11.968 26.002 2.623 1.00 77.38 267 ALA A O 1
ATOM 2019 N N . GLU A 1 268 ? 12.491 28.145 3.035 1.00 85.75 268 GLU A N 1
ATOM 2020 C CA . GLU A 1 268 ? 13.722 27.854 3.775 1.00 85.75 268 GLU A CA 1
ATOM 2021 C C . GLU A 1 268 ? 13.431 27.030 5.035 1.00 85.75 268 GLU A C 1
ATOM 2023 O O . GLU A 1 268 ? 12.398 27.208 5.683 1.00 85.75 268 GLU A O 1
ATOM 2028 N N . GLY A 1 269 ? 14.319 26.087 5.346 1.00 73.81 269 GLY A N 1
ATOM 2029 C CA . GLY A 1 269 ? 14.150 25.124 6.431 1.00 73.81 269 GLY A CA 1
ATOM 2030 C C . GLY A 1 269 ? 13.250 23.928 6.098 1.00 73.81 269 GLY A C 1
ATOM 2031 O O . GLY A 1 269 ? 13.011 23.098 6.973 1.00 73.81 269 GLY A O 1
ATOM 2032 N N . THR A 1 270 ? 12.733 23.811 4.866 1.00 80.69 270 THR A N 1
ATOM 2033 C CA . THR A 1 270 ? 11.934 22.638 4.461 1.00 80.69 270 THR A CA 1
ATOM 2034 C C . THR A 1 270 ? 12.798 21.383 4.527 1.00 80.69 270 THR A C 1
ATOM 2036 O O . THR A 1 270 ? 13.763 21.272 3.777 1.00 80.69 270 THR A O 1
ATOM 2039 N N . GLN A 1 271 ? 12.440 20.431 5.387 1.00 83.12 271 GLN A N 1
ATOM 2040 C CA . GLN A 1 271 ? 13.143 19.153 5.496 1.00 83.12 271 GLN A CA 1
ATOM 2041 C C . GLN A 1 271 ? 12.494 18.085 4.624 1.00 83.12 271 GLN A C 1
ATOM 2043 O O . GLN A 1 271 ? 11.275 17.948 4.655 1.00 83.12 271 GLN A O 1
ATOM 2048 N N . LEU A 1 272 ? 13.307 17.336 3.881 1.00 80.75 272 LEU A N 1
ATOM 2049 C CA . LEU A 1 272 ? 12.892 16.243 3.008 1.00 80.75 272 LEU A CA 1
ATOM 2050 C C . LEU A 1 272 ? 13.873 15.069 3.112 1.00 80.75 272 LEU A C 1
ATOM 2052 O O . LEU A 1 272 ? 15.088 15.260 3.226 1.00 80.75 272 LEU A O 1
ATOM 2056 N N . ASN A 1 273 ? 13.347 13.857 2.994 1.00 82.19 273 ASN A N 1
ATOM 2057 C CA . ASN A 1 273 ? 14.121 12.634 2.872 1.00 82.19 273 ASN A CA 1
ATOM 2058 C C . ASN A 1 273 ? 14.441 12.346 1.406 1.00 82.19 273 ASN A C 1
ATOM 2060 O O . ASN A 1 273 ? 13.565 12.331 0.537 1.00 82.19 273 ASN A O 1
ATOM 2064 N N . PHE A 1 274 ? 15.718 12.103 1.142 1.00 88.62 274 PHE A N 1
ATOM 2065 C CA . PHE A 1 274 ? 16.236 11.740 -0.167 1.00 88.62 274 PHE A CA 1
ATOM 2066 C C . PHE A 1 274 ? 16.804 10.326 -0.081 1.00 88.62 274 PHE A C 1
ATOM 2068 O O . PHE A 1 274 ? 17.539 10.015 0.850 1.00 88.62 274 PHE A O 1
ATOM 2075 N N . VAL A 1 275 ? 16.527 9.479 -1.068 1.00 88.25 275 VAL A N 1
ATOM 2076 C CA . VAL A 1 275 ? 17.243 8.215 -1.263 1.00 88.25 275 VAL A CA 1
ATOM 2077 C C . VAL A 1 275 ? 17.852 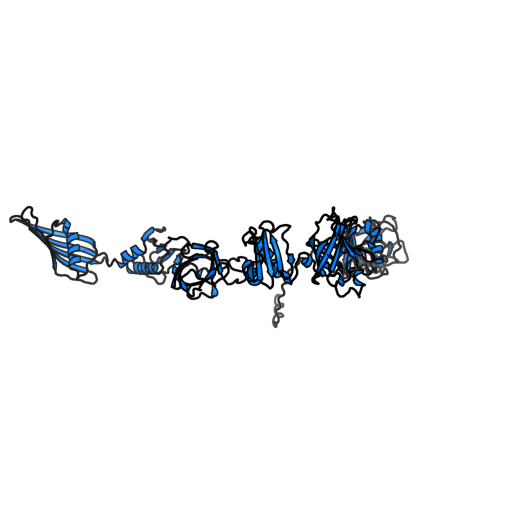8.185 -2.644 1.00 88.25 275 VAL A C 1
ATOM 2079 O O . VAL A 1 275 ? 17.139 8.249 -3.643 1.00 88.25 275 VAL A O 1
ATOM 2082 N N . VAL A 1 276 ? 19.168 8.024 -2.698 1.00 89.12 276 VAL A N 1
ATOM 2083 C CA . VAL A 1 276 ? 19.862 7.642 -3.926 1.00 89.12 276 VAL A CA 1
ATOM 2084 C C . VAL A 1 276 ? 20.014 6.128 -3.906 1.00 89.12 276 VAL A C 1
ATOM 2086 O O . VAL A 1 276 ? 20.745 5.577 -3.083 1.00 89.12 276 VAL A O 1
ATOM 2089 N N . THR A 1 277 ? 19.284 5.456 -4.789 1.00 86.56 277 THR A N 1
ATOM 2090 C CA . THR A 1 277 ? 19.286 3.990 -4.886 1.00 86.56 277 THR A CA 1
ATOM 2091 C C . THR A 1 277 ? 20.624 3.458 -5.409 1.00 86.56 277 THR A C 1
ATOM 2093 O O . THR A 1 277 ? 21.425 4.205 -5.975 1.00 86.56 277 THR A O 1
ATOM 2096 N N . ASP A 1 278 ? 20.848 2.153 -5.281 1.00 81.06 278 ASP A N 1
ATOM 2097 C CA . ASP A 1 278 ? 22.016 1.453 -5.831 1.00 81.06 278 ASP A CA 1
ATOM 2098 C C . ASP A 1 278 ? 22.098 1.565 -7.362 1.00 81.06 278 ASP A C 1
ATOM 2100 O O . ASP A 1 278 ? 23.181 1.733 -7.917 1.00 81.06 278 ASP A O 1
ATOM 2104 N N . THR A 1 279 ? 20.941 1.596 -8.026 1.00 82.06 279 THR A N 1
ATOM 2105 C CA . THR A 1 279 ? 20.809 1.854 -9.467 1.00 82.06 279 THR A CA 1
ATOM 2106 C C . THR A 1 279 ? 20.967 3.330 -9.859 1.00 82.06 279 THR A C 1
ATOM 2108 O O . THR A 1 279 ? 20.945 3.671 -11.044 1.00 82.06 279 THR A O 1
ATOM 2111 N N . GLY A 1 280 ? 21.124 4.237 -8.890 1.00 86.25 280 GLY A N 1
ATOM 2112 C CA . GLY A 1 280 ? 21.304 5.675 -9.103 1.00 86.25 280 GLY A CA 1
ATOM 2113 C C . GLY A 1 280 ? 20.011 6.483 -9.264 1.00 86.25 280 GLY A C 1
ATOM 2114 O O . GLY A 1 280 ? 20.083 7.691 -9.481 1.00 86.25 280 GLY A O 1
ATOM 2115 N N . ARG A 1 281 ? 18.819 5.879 -9.150 1.00 89.00 281 ARG A N 1
ATOM 2116 C CA . ARG A 1 281 ? 17.549 6.635 -9.055 1.00 89.00 281 ARG A CA 1
ATOM 2117 C C . ARG A 1 281 ? 17.518 7.501 -7.804 1.00 89.00 281 ARG A C 1
ATOM 2119 O O . ARG A 1 281 ? 18.100 7.119 -6.791 1.00 89.00 281 ARG A O 1
ATOM 2126 N N . LEU A 1 282 ? 16.788 8.611 -7.878 1.00 90.56 282 LEU A N 1
ATOM 2127 C CA . LEU A 1 282 ? 16.522 9.476 -6.736 1.00 90.56 282 LEU A CA 1
ATOM 2128 C C . LEU A 1 282 ? 15.061 9.350 -6.316 1.00 90.56 282 LEU A C 1
ATOM 2130 O O . LEU A 1 282 ? 14.155 9.563 -7.119 1.00 90.56 282 LEU A O 1
ATOM 2134 N N . CYS A 1 283 ? 14.847 9.067 -5.043 1.00 89.31 283 CYS A N 1
ATOM 2135 C CA . CYS A 1 283 ? 13.549 9.122 -4.402 1.00 89.31 283 CYS A CA 1
ATOM 2136 C C . CYS A 1 283 ? 13.526 10.297 -3.427 1.00 89.31 283 CYS A C 1
ATOM 2138 O O . CYS A 1 283 ? 14.453 10.459 -2.641 1.00 89.31 283 CYS A O 1
ATOM 2140 N N . VAL A 1 284 ? 12.509 11.149 -3.523 1.00 86.44 284 VAL A N 1
ATOM 2141 C CA . VAL A 1 284 ? 12.319 12.313 -2.648 1.00 86.44 284 VAL A CA 1
ATOM 2142 C C . VAL A 1 284 ? 10.940 12.188 -2.026 1.00 86.44 284 VAL A C 1
ATOM 2144 O O . VAL A 1 284 ? 9.943 12.372 -2.724 1.00 86.44 284 VAL A O 1
ATOM 2147 N N . GLU A 1 285 ? 10.870 11.853 -0.741 1.00 78.00 285 GLU A N 1
ATOM 2148 C CA . GLU A 1 285 ? 9.610 11.447 -0.102 1.00 78.00 285 GLU A CA 1
ATOM 2149 C C . GLU A 1 285 ? 8.922 10.312 -0.894 1.00 78.00 285 GLU A C 1
ATOM 2151 O O . GLU A 1 285 ? 9.525 9.277 -1.176 1.00 78.00 285 GLU A O 1
ATOM 2156 N N . GLU A 1 286 ? 7.671 10.513 -1.313 1.00 68.31 286 GLU A N 1
ATOM 2157 C CA . GLU A 1 286 ? 6.904 9.574 -2.142 1.00 68.31 286 GLU A CA 1
ATOM 2158 C C . GLU A 1 286 ? 7.239 9.666 -3.646 1.00 68.31 286 GLU A C 1
ATOM 2160 O O . GLU A 1 286 ? 6.744 8.874 -4.455 1.00 68.31 286 GLU A O 1
ATOM 2165 N N . LEU A 1 287 ? 8.052 10.643 -4.068 1.00 77.94 287 LEU A N 1
ATOM 2166 C CA . LEU A 1 287 ? 8.405 10.833 -5.475 1.00 77.94 287 LEU A CA 1
ATOM 2167 C C . LEU A 1 287 ? 9.555 9.907 -5.866 1.00 77.94 287 LEU A C 1
ATOM 2169 O O . LEU A 1 287 ? 10.710 10.191 -5.570 1.00 77.94 287 LEU A O 1
ATOM 2173 N N . ASN A 1 288 ? 9.249 8.852 -6.619 1.00 82.44 288 ASN A N 1
ATOM 2174 C CA . ASN A 1 288 ? 10.254 8.029 -7.288 1.00 82.44 288 ASN A CA 1
ATOM 2175 C C . ASN A 1 288 ? 10.611 8.638 -8.653 1.00 82.44 288 ASN A C 1
ATOM 2177 O O . ASN A 1 288 ? 9.807 8.603 -9.591 1.00 82.44 288 ASN A O 1
ATOM 2181 N N . LEU A 1 289 ? 11.792 9.249 -8.754 1.00 83.00 289 LEU A N 1
ATOM 2182 C CA . LEU A 1 289 ? 12.259 9.884 -9.983 1.00 83.00 289 LEU A CA 1
ATOM 2183 C C . LEU A 1 289 ? 12.957 8.870 -10.904 1.00 83.00 289 LEU A C 1
ATOM 2185 O O . LEU A 1 289 ? 13.312 7.753 -10.523 1.00 83.00 289 LEU A O 1
ATOM 2189 N N . SER A 1 290 ? 13.131 9.263 -12.168 1.00 79.25 290 SER A N 1
ATOM 2190 C CA . SER A 1 290 ? 13.838 8.458 -13.168 1.00 79.25 290 SER A CA 1
ATOM 2191 C C . SER A 1 290 ? 15.312 8.244 -12.799 1.00 79.25 290 SER A C 1
ATOM 2193 O O . SER A 1 290 ? 15.819 8.795 -11.824 1.00 79.25 290 SER A O 1
ATOM 2195 N N . PHE A 1 291 ? 16.038 7.487 -13.620 1.00 89.31 291 PHE A N 1
ATOM 2196 C CA . PHE A 1 291 ? 17.501 7.489 -13.578 1.00 89.31 291 PHE A CA 1
ATOM 2197 C C . PHE A 1 291 ? 18.062 8.905 -13.843 1.00 89.31 291 PHE A C 1
ATOM 2199 O O . PHE A 1 291 ? 17.363 9.735 -14.445 1.00 89.31 291 PHE A O 1
ATOM 2206 N N . PRO A 1 292 ? 19.288 9.210 -13.384 1.00 91.56 292 PRO A N 1
ATOM 2207 C CA . PRO A 1 292 ? 19.898 10.506 -13.610 1.00 91.56 292 PRO A CA 1
ATOM 2208 C C . PRO A 1 292 ? 20.423 10.617 -15.037 1.00 91.56 292 PRO A C 1
ATOM 2210 O O . PRO A 1 292 ? 20.853 9.640 -15.648 1.00 91.56 292 PRO A O 1
ATOM 2213 N N . VAL A 1 293 ? 20.469 11.848 -15.531 1.00 89.81 293 VAL A N 1
ATOM 2214 C CA . VAL A 1 293 ? 21.325 12.226 -16.654 1.00 89.81 293 VAL A CA 1
ATOM 2215 C C . VAL A 1 293 ? 22.665 12.663 -16.076 1.00 89.81 293 VAL A C 1
ATOM 2217 O O . VAL A 1 293 ? 22.712 13.605 -15.278 1.00 89.81 293 VAL A O 1
ATOM 2220 N N . VAL A 1 294 ? 23.745 11.983 -16.460 1.00 87.44 294 VAL A N 1
ATOM 2221 C CA . VAL A 1 294 ? 25.107 12.325 -16.032 1.00 87.44 294 VAL A CA 1
ATOM 2222 C C . VAL A 1 294 ? 25.847 12.987 -17.184 1.00 87.44 294 VAL A C 1
ATOM 2224 O O . VAL A 1 294 ? 25.997 12.410 -18.255 1.00 87.44 294 VAL A O 1
ATOM 2227 N N . SER A 1 295 ? 26.301 14.220 -16.961 1.00 84.06 295 SER A N 1
ATOM 2228 C CA . SER A 1 295 ? 27.057 15.001 -17.940 1.00 84.06 295 SER A CA 1
ATOM 2229 C C . SER A 1 295 ? 28.271 15.621 -17.262 1.00 84.06 295 SER A C 1
ATOM 2231 O O . SER A 1 295 ? 28.132 16.537 -16.447 1.00 84.06 295 SER A O 1
ATOM 2233 N N . GLY A 1 296 ? 29.465 15.140 -17.614 1.00 84.94 296 GLY A N 1
ATOM 2234 C CA . GLY A 1 296 ? 30.696 15.506 -16.913 1.00 84.94 296 GLY A CA 1
ATOM 2235 C C . GLY A 1 296 ? 30.617 15.077 -15.448 1.00 84.94 296 GLY A C 1
ATOM 2236 O O . GLY A 1 296 ? 30.301 13.928 -15.162 1.00 84.94 296 GLY A O 1
ATOM 2237 N N . ASN A 1 297 ? 30.828 16.020 -14.531 1.00 87.00 297 ASN A N 1
ATOM 2238 C CA . ASN A 1 297 ? 30.859 15.749 -13.093 1.00 87.00 297 ASN A CA 1
ATOM 2239 C C . ASN A 1 297 ? 29.527 16.074 -12.405 1.00 87.00 297 ASN A C 1
ATOM 2241 O O . ASN A 1 297 ? 29.498 16.475 -11.251 1.00 87.00 297 ASN A O 1
ATOM 2245 N N . THR A 1 298 ? 28.398 15.989 -13.105 1.00 89.25 298 THR A N 1
ATOM 2246 C CA . THR A 1 298 ? 27.094 16.291 -12.502 1.00 89.25 298 THR A CA 1
ATOM 2247 C C . THR A 1 298 ? 26.077 15.227 -12.859 1.00 89.25 298 THR A C 1
ATOM 2249 O O . THR A 1 298 ? 25.859 14.959 -14.041 1.00 89.25 298 THR A O 1
ATOM 2252 N N . ALA A 1 299 ? 25.392 14.700 -11.844 1.00 92.31 299 ALA A N 1
ATOM 2253 C CA . ALA A 1 299 ? 24.184 13.901 -12.016 1.00 92.31 299 ALA A CA 1
ATOM 2254 C C . ALA A 1 299 ? 22.938 14.774 -11.814 1.00 92.31 299 ALA A C 1
ATOM 2256 O O . ALA A 1 299 ? 22.875 15.581 -10.885 1.00 92.31 299 ALA A O 1
ATOM 2257 N N . THR A 1 300 ? 21.959 14.638 -12.710 1.00 92.38 300 THR A N 1
ATOM 2258 C CA . THR A 1 300 ? 20.717 15.424 -12.710 1.00 92.38 300 THR A CA 1
ATOM 2259 C C . THR A 1 300 ? 19.495 14.513 -12.768 1.00 92.38 300 THR A C 1
ATOM 2261 O O . THR A 1 300 ? 19.347 13.748 -13.718 1.00 92.38 300 THR A O 1
ATOM 2264 N N . TRP A 1 301 ? 18.578 14.653 -11.811 1.00 92.44 301 TRP A N 1
ATOM 2265 C CA . TRP A 1 301 ? 17.269 13.995 -11.814 1.00 92.44 301 TRP A CA 1
ATOM 2266 C C . TRP A 1 301 ? 16.177 14.998 -12.148 1.00 92.44 301 TRP A C 1
ATOM 2268 O O . TRP A 1 301 ? 16.071 16.053 -11.522 1.00 92.44 301 TRP A O 1
ATOM 2278 N N . ASN A 1 302 ? 15.341 14.653 -13.121 1.00 86.25 302 ASN A N 1
ATOM 2279 C CA . ASN A 1 302 ? 14.283 15.521 -13.611 1.00 86.25 302 ASN A CA 1
ATOM 2280 C C . ASN A 1 302 ? 12.912 15.042 -13.121 1.00 86.25 302 ASN A C 1
ATOM 2282 O O . ASN A 1 302 ? 12.544 13.886 -13.306 1.00 86.25 302 ASN A O 1
ATOM 2286 N N . ASN A 1 303 ? 12.121 15.960 -12.568 1.00 82.94 303 ASN A N 1
ATOM 2287 C CA . ASN A 1 303 ? 10.704 15.759 -12.288 1.00 82.94 303 ASN A CA 1
ATOM 2288 C C . ASN A 1 303 ? 9.879 16.580 -13.286 1.00 82.94 303 ASN A C 1
ATOM 2290 O O . ASN A 1 303 ? 9.538 17.740 -13.039 1.00 82.94 303 ASN A O 1
ATOM 2294 N N . SER A 1 304 ? 9.550 15.972 -14.425 1.00 70.94 304 SER A N 1
ATOM 2295 C CA . SER A 1 304 ? 8.784 16.622 -15.497 1.00 70.94 304 SER A CA 1
ATOM 2296 C C . SER A 1 304 ? 7.367 17.019 -15.070 1.00 70.94 304 SER A C 1
ATOM 2298 O O . SER A 1 304 ? 6.857 18.036 -15.532 1.00 70.94 304 SER A O 1
ATOM 2300 N N . ARG A 1 305 ? 6.743 16.272 -14.148 1.00 69.94 305 ARG A N 1
ATOM 2301 C CA . ARG A 1 305 ? 5.401 16.580 -13.621 1.00 69.94 305 ARG A CA 1
ATOM 2302 C C . ARG A 1 305 ? 5.409 17.785 -12.683 1.00 69.94 305 ARG A C 1
ATOM 2304 O O . ARG A 1 305 ? 4.472 18.575 -12.706 1.00 69.94 305 ARG A O 1
ATOM 2311 N N . GLY A 1 306 ? 6.460 17.919 -11.876 1.00 68.75 306 GLY A N 1
ATOM 2312 C CA . GLY A 1 306 ? 6.651 19.044 -10.958 1.00 68.75 306 GLY A CA 1
ATOM 2313 C C . GLY A 1 306 ? 7.308 20.271 -11.595 1.00 68.75 306 GLY A C 1
ATOM 2314 O O . GLY A 1 306 ? 7.304 21.335 -10.986 1.00 68.75 306 GLY A O 1
ATOM 2315 N N . ASN A 1 307 ? 7.866 20.142 -12.806 1.00 79.31 307 ASN A N 1
ATOM 2316 C CA . ASN A 1 307 ? 8.730 21.145 -13.438 1.00 79.31 307 ASN A CA 1
ATOM 2317 C C . ASN A 1 307 ? 9.976 21.485 -12.586 1.00 79.31 307 ASN A C 1
ATOM 2319 O O . ASN A 1 307 ? 10.422 22.635 -12.533 1.00 79.31 307 ASN A O 1
ATOM 2323 N N . LEU A 1 308 ? 10.543 20.471 -11.923 1.00 86.81 308 LEU A N 1
ATOM 2324 C CA . LEU A 1 308 ? 11.678 20.584 -10.998 1.00 86.81 308 LEU A CA 1
ATOM 2325 C C . LEU A 1 308 ? 12.840 19.701 -11.459 1.00 86.81 308 LEU A C 1
ATOM 2327 O O . LEU A 1 308 ? 12.639 18.719 -12.178 1.00 86.81 308 LEU A O 1
ATOM 2331 N N . ARG A 1 309 ? 14.049 20.016 -10.996 1.00 90.62 309 ARG A N 1
ATOM 2332 C CA . ARG A 1 309 ? 15.216 19.140 -11.113 1.00 90.62 309 ARG A CA 1
ATOM 2333 C C . ARG A 1 309 ? 16.093 19.201 -9.865 1.00 90.62 309 ARG A C 1
ATOM 2335 O O . ARG A 1 309 ? 16.189 20.247 -9.220 1.00 90.62 309 ARG A O 1
ATOM 2342 N N . TYR A 1 310 ? 16.755 18.087 -9.586 1.00 93.12 310 TYR A N 1
ATOM 2343 C CA . TYR A 1 310 ? 17.710 17.913 -8.494 1.00 93.12 310 TYR A CA 1
ATOM 2344 C C . TYR A 1 310 ? 19.076 17.588 -9.086 1.00 93.12 310 TYR A C 1
ATOM 2346 O O . TYR A 1 310 ? 19.154 16.813 -10.042 1.00 93.12 310 TYR A O 1
ATOM 2354 N N . ARG A 1 311 ? 20.149 18.185 -8.563 1.00 93.19 311 ARG A N 1
ATOM 2355 C CA . ARG A 1 311 ? 21.511 17.959 -9.068 1.00 93.19 311 ARG A CA 1
ATOM 2356 C C . ARG A 1 311 ? 22.492 17.712 -7.939 1.00 93.19 311 ARG A C 1
ATOM 2358 O O . ARG A 1 311 ? 22.413 18.397 -6.926 1.00 93.19 311 ARG A O 1
ATOM 2365 N N . ILE A 1 312 ? 23.440 16.810 -8.166 1.00 90.75 312 ILE A N 1
ATOM 2366 C CA . ILE A 1 312 ? 24.620 16.648 -7.309 1.00 90.75 312 ILE A CA 1
ATOM 2367 C C . ILE A 1 312 ? 25.889 16.900 -8.116 1.00 90.75 312 ILE A C 1
ATOM 2369 O O . ILE A 1 312 ? 25.948 16.569 -9.305 1.00 90.75 312 ILE A O 1
ATOM 2373 N N . ASP A 1 313 ? 26.887 17.486 -7.463 1.00 87.81 313 ASP A N 1
ATOM 2374 C CA . ASP A 1 313 ? 28.251 17.543 -7.978 1.00 87.81 313 ASP A CA 1
ATOM 2375 C C . ASP A 1 313 ? 28.968 16.242 -7.612 1.00 87.81 313 ASP A C 1
ATOM 2377 O O . ASP A 1 313 ? 28.977 15.842 -6.451 1.00 87.81 313 ASP A O 1
ATOM 2381 N N . LEU A 1 314 ? 29.513 15.560 -8.614 1.00 85.19 314 LEU A N 1
ATOM 2382 C CA . LEU A 1 314 ? 30.183 14.277 -8.456 1.00 85.19 314 LEU A CA 1
ATOM 2383 C C . LEU A 1 314 ? 31.666 14.432 -8.091 1.00 85.19 314 LEU A C 1
ATOM 2385 O O . LEU A 1 314 ? 32.264 13.435 -7.698 1.00 85.19 314 LEU A O 1
ATOM 2389 N N . THR A 1 315 ? 32.260 15.634 -8.156 1.00 78.81 315 THR A N 1
ATOM 2390 C CA . THR A 1 315 ? 33.690 15.833 -7.827 1.00 78.81 315 THR A CA 1
ATOM 2391 C C . THR A 1 315 ? 34.016 15.774 -6.342 1.00 78.81 315 THR A C 1
ATOM 2393 O O . THR A 1 315 ? 35.188 15.793 -5.983 1.00 78.81 315 THR A O 1
ATOM 2396 N N . ARG A 1 316 ? 33.015 15.726 -5.457 1.00 66.25 316 ARG A N 1
ATOM 2397 C CA . ARG A 1 316 ? 33.246 15.699 -4.003 1.00 66.25 316 ARG A CA 1
ATOM 2398 C C . ARG A 1 316 ? 33.936 14.412 -3.517 1.00 66.25 316 ARG A C 1
ATOM 2400 O O . ARG A 1 316 ? 34.355 14.341 -2.374 1.00 66.25 316 ARG A O 1
ATOM 2407 N N . ASP A 1 317 ? 34.059 13.402 -4.374 1.00 57.81 317 ASP A N 1
ATOM 2408 C CA . ASP A 1 317 ? 34.784 12.157 -4.081 1.00 57.81 317 ASP A CA 1
ATOM 2409 C C . ASP A 1 317 ? 36.324 12.343 -4.100 1.00 57.81 317 ASP A C 1
ATOM 2411 O O . ASP A 1 317 ? 37.059 11.504 -3.587 1.00 57.81 317 ASP A O 1
ATOM 2415 N N . ASP A 1 318 ? 36.837 13.450 -4.661 1.00 47.28 318 ASP A N 1
ATOM 2416 C CA . ASP A 1 318 ? 38.250 13.558 -5.060 1.00 47.28 318 ASP A CA 1
ATOM 2417 C C . ASP A 1 318 ? 39.191 14.294 -4.074 1.00 47.28 318 ASP A C 1
ATOM 2419 O O . ASP A 1 318 ? 40.381 14.409 -4.383 1.00 47.28 318 ASP A O 1
ATOM 2423 N N . ASP A 1 319 ? 38.735 14.774 -2.902 1.00 47.88 319 ASP A N 1
ATOM 2424 C CA . ASP A 1 319 ? 39.621 15.436 -1.916 1.00 47.88 319 ASP A CA 1
ATOM 2425 C C . ASP A 1 319 ? 39.892 14.577 -0.657 1.00 47.88 319 ASP A C 1
ATOM 2427 O O . ASP A 1 319 ? 39.132 14.602 0.316 1.00 47.88 319 ASP A O 1
ATOM 2431 N N . PRO A 1 320 ? 40.995 13.802 -0.635 1.00 44.44 320 PRO A N 1
ATOM 2432 C CA . PRO A 1 320 ? 41.377 12.987 0.512 1.00 44.44 320 PRO A CA 1
ATOM 2433 C C . PRO A 1 320 ? 41.874 13.795 1.731 1.00 44.44 320 PRO A C 1
ATOM 2435 O O . PRO A 1 320 ? 42.087 13.190 2.782 1.00 44.44 320 PRO A O 1
ATOM 2438 N N . GLU A 1 321 ? 42.077 15.120 1.640 1.00 47.53 321 GLU A N 1
ATOM 2439 C CA . GLU A 1 321 ? 42.482 15.961 2.785 1.00 47.53 321 GLU A CA 1
ATOM 2440 C C . GLU A 1 321 ? 41.281 16.547 3.563 1.00 47.53 321 GLU A C 1
ATOM 2442 O O . GLU A 1 321 ? 41.419 16.866 4.745 1.00 47.53 321 GLU A O 1
ATOM 2447 N N . GLU A 1 322 ? 40.089 16.601 2.955 1.00 48.88 322 GLU A N 1
ATOM 2448 C CA . GLU A 1 322 ? 38.808 16.988 3.592 1.00 48.88 322 GLU A CA 1
ATOM 2449 C C . GLU A 1 322 ? 38.009 15.761 4.118 1.00 48.88 322 GLU A C 1
ATOM 2451 O O . GLU A 1 322 ? 36.973 15.869 4.781 1.00 48.88 322 GLU A O 1
ATOM 2456 N N . TYR A 1 323 ? 38.566 14.567 3.886 1.00 41.75 323 TYR A N 1
ATOM 2457 C CA . TYR A 1 323 ? 37.982 13.224 4.008 1.00 41.75 323 TYR A CA 1
ATOM 2458 C C . TYR A 1 323 ? 37.530 12.787 5.417 1.00 41.75 323 TYR A C 1
ATOM 2460 O O . TYR A 1 323 ? 36.783 11.818 5.546 1.00 41.75 323 TYR A O 1
ATOM 2468 N N . ASP A 1 324 ? 37.922 13.495 6.481 1.00 39.81 324 ASP A N 1
ATOM 2469 C CA . ASP A 1 324 ? 37.609 13.104 7.867 1.00 39.81 324 ASP A CA 1
ATOM 2470 C C . ASP A 1 324 ? 36.366 13.806 8.466 1.00 39.81 324 ASP A C 1
ATOM 2472 O O . ASP A 1 324 ? 35.927 13.425 9.553 1.00 39.81 324 ASP A O 1
ATOM 2476 N N . ALA A 1 325 ? 35.757 14.793 7.784 1.00 42.16 325 ALA A N 1
ATOM 2477 C CA . ALA A 1 325 ? 34.612 15.556 8.318 1.00 42.16 325 ALA A CA 1
ATOM 2478 C C . ALA A 1 325 ? 33.293 15.431 7.521 1.00 42.16 325 ALA A C 1
ATOM 2480 O O . ALA A 1 325 ? 32.228 15.661 8.093 1.00 42.16 325 ALA A O 1
ATOM 2481 N N . GLU A 1 326 ? 33.326 15.035 6.242 1.00 46.88 326 GLU A N 1
ATOM 2482 C CA . GLU A 1 326 ? 32.161 15.143 5.338 1.00 46.88 326 GLU A CA 1
ATOM 2483 C C . GLU A 1 326 ? 31.580 13.812 4.831 1.00 46.88 326 GLU A C 1
ATOM 2485 O O . GLU A 1 326 ? 30.734 13.801 3.934 1.00 46.88 326 GLU A O 1
ATOM 2490 N N . LEU A 1 327 ? 31.949 12.672 5.428 1.00 40.66 327 LEU A N 1
ATOM 2491 C CA . LEU A 1 327 ? 31.464 11.335 5.024 1.00 40.66 327 LEU A CA 1
ATOM 2492 C C . LEU A 1 327 ? 29.932 11.150 5.114 1.00 40.66 327 LEU A C 1
ATOM 2494 O O . LEU A 1 327 ? 29.406 10.111 4.709 1.00 40.66 327 LEU A O 1
ATOM 2498 N N . GLY A 1 328 ? 29.210 12.147 5.627 1.00 48.81 328 GLY A N 1
ATOM 2499 C CA . GLY A 1 328 ? 27.762 12.148 5.748 1.00 48.81 328 GLY A CA 1
ATOM 2500 C C . GLY A 1 328 ? 27.041 1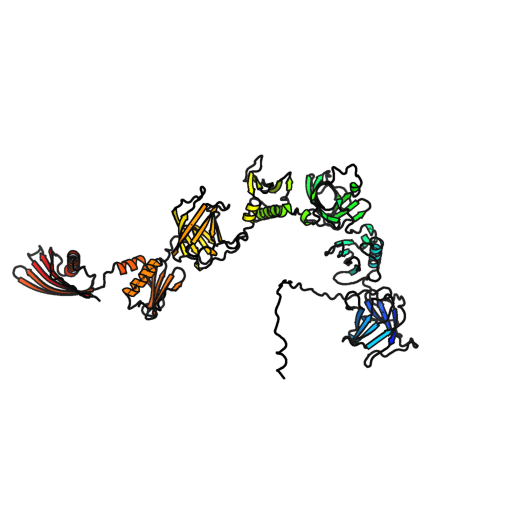3.274 5.016 1.00 48.81 328 GLY A C 1
ATOM 2501 O O . GLY A 1 328 ? 25.827 13.209 4.972 1.00 48.81 328 GLY A O 1
ATOM 2502 N N . LEU A 1 329 ? 27.672 14.302 4.444 1.00 61.59 329 LEU A N 1
ATOM 2503 C CA . LEU A 1 329 ? 26.879 15.455 3.993 1.00 61.59 329 LEU A CA 1
ATOM 2504 C C . LEU A 1 329 ? 26.146 15.159 2.675 1.00 61.59 329 LEU A C 1
ATOM 2506 O O . LEU A 1 329 ? 26.758 14.775 1.687 1.00 61.59 329 LEU A O 1
ATOM 2510 N N . GLY A 1 330 ? 24.830 15.324 2.612 1.00 70.06 330 GLY A N 1
ATOM 2511 C CA . GLY A 1 330 ? 24.079 15.348 1.358 1.00 70.06 330 GLY A CA 1
ATOM 2512 C C . GLY A 1 330 ? 23.924 16.789 0.885 1.00 70.06 330 GLY A C 1
ATOM 2513 O O . GLY A 1 330 ? 23.465 17.631 1.650 1.00 70.06 330 GLY A O 1
ATOM 2514 N N . GLN A 1 331 ? 24.310 17.074 -0.362 1.00 87.88 331 GLN A N 1
ATOM 2515 C CA . GLN A 1 331 ? 24.152 18.394 -0.975 1.00 87.88 331 GLN A CA 1
ATOM 2516 C C . GLN A 1 331 ? 23.481 18.256 -2.340 1.00 87.88 331 GLN A C 1
ATOM 2518 O O . GLN A 1 331 ? 24.091 17.779 -3.295 1.00 87.88 331 GLN A O 1
ATOM 2523 N N . PHE A 1 332 ? 22.220 18.680 -2.434 1.00 92.19 332 PHE A N 1
ATOM 2524 C CA . PHE A 1 332 ? 21.431 18.596 -3.662 1.00 92.19 332 PHE A CA 1
ATOM 2525 C C . PHE A 1 332 ? 20.968 19.984 -4.087 1.00 92.19 332 PHE A C 1
ATOM 2527 O O . PHE A 1 332 ? 20.203 20.651 -3.392 1.00 92.19 332 PHE A O 1
ATOM 2534 N N . LEU A 1 333 ? 21.382 20.412 -5.276 1.00 93.12 333 LEU A N 1
ATOM 2535 C CA . LEU A 1 333 ? 20.908 21.653 -5.867 1.00 93.12 333 LEU A CA 1
ATOM 2536 C C . LEU A 1 333 ? 19.451 21.480 -6.306 1.00 93.12 333 LEU A C 1
ATOM 2538 O O . LEU A 1 333 ? 19.152 20.627 -7.146 1.00 93.12 333 LEU A O 1
ATOM 2542 N N . PHE A 1 334 ? 18.554 22.308 -5.775 1.00 93.31 334 PHE A N 1
ATOM 2543 C CA . PHE A 1 334 ? 17.137 22.305 -6.120 1.00 93.31 334 PHE A CA 1
ATOM 2544 C C . PHE A 1 334 ? 16.847 23.409 -7.132 1.00 93.31 334 PHE A C 1
ATOM 2546 O O . PHE A 1 334 ? 17.123 24.585 -6.884 1.00 93.31 334 PHE A O 1
ATOM 2553 N N . GLN A 1 335 ? 16.327 23.049 -8.305 1.00 92.44 335 GLN A N 1
ATOM 2554 C CA . GLN A 1 335 ? 16.159 23.991 -9.409 1.00 92.44 335 GLN A CA 1
ATOM 2555 C C . GLN A 1 335 ? 14.838 23.782 -10.153 1.00 92.44 335 GLN A C 1
ATOM 2557 O O . GLN A 1 335 ? 14.231 22.712 -10.126 1.00 92.44 335 GLN A O 1
ATOM 2562 N N . SER A 1 336 ? 14.423 24.808 -10.890 1.00 86.44 336 SER A N 1
ATOM 2563 C CA . SER A 1 336 ? 13.414 24.674 -11.943 1.00 86.44 336 SER A CA 1
ATOM 2564 C C . SER A 1 336 ? 13.919 23.756 -13.054 1.00 86.44 336 SER A C 1
ATOM 2566 O O . SER A 1 336 ? 15.127 23.652 -13.283 1.00 86.44 336 SER A O 1
ATOM 2568 N N . PHE A 1 337 ? 13.006 23.166 -13.822 1.00 82.69 337 PHE A N 1
ATOM 2569 C CA . PHE A 1 337 ? 13.363 22.372 -15.001 1.00 82.69 337 PHE A CA 1
ATOM 2570 C C . PHE A 1 337 ? 14.219 23.161 -16.014 1.00 82.69 337 PHE A C 1
ATOM 2572 O O . PHE A 1 337 ? 15.188 22.637 -16.559 1.00 82.69 337 PHE A O 1
ATOM 2579 N N . ALA A 1 338 ? 13.924 24.457 -16.197 1.00 82.81 338 ALA A N 1
ATOM 2580 C CA . ALA A 1 338 ? 14.693 25.374 -17.049 1.00 82.81 338 ALA A CA 1
ATOM 2581 C C . ALA A 1 338 ? 16.082 25.732 -16.480 1.00 82.81 338 ALA A C 1
ATOM 2583 O O . ALA A 1 338 ? 16.931 26.269 -17.188 1.00 82.81 338 ALA A O 1
ATOM 2584 N N . GLY A 1 339 ? 16.326 25.424 -15.206 1.00 83.44 339 GLY A N 1
ATOM 2585 C CA . GLY A 1 339 ? 17.634 25.488 -14.575 1.00 83.44 339 GLY A CA 1
ATOM 2586 C C . GLY A 1 339 ? 17.941 26.688 -13.702 1.00 83.44 339 GLY A C 1
ATOM 2587 O O . GLY A 1 339 ? 19.066 26.803 -13.222 1.00 83.44 339 GLY A O 1
ATOM 2588 N N . SER A 1 340 ? 16.955 27.537 -13.433 1.00 89.19 340 SER A N 1
ATOM 2589 C CA . SER A 1 340 ? 17.041 28.531 -12.361 1.00 89.19 340 SER A CA 1
ATOM 2590 C C . SER A 1 340 ? 17.073 27.841 -10.996 1.00 89.19 340 SER A C 1
ATOM 2592 O O . SER A 1 340 ? 16.199 27.018 -10.720 1.00 89.19 340 SER A O 1
ATOM 2594 N N . THR A 1 341 ? 18.055 28.177 -10.158 1.00 92.31 341 THR A N 1
ATOM 2595 C CA . THR A 1 341 ? 18.193 27.640 -8.795 1.00 92.31 341 THR A CA 1
ATOM 2596 C C . THR A 1 341 ? 17.115 28.188 -7.868 1.00 92.31 341 THR A C 1
ATOM 2598 O O . THR A 1 341 ? 16.844 29.386 -7.873 1.00 92.31 341 THR A O 1
ATOM 2601 N N . TYR A 1 342 ? 16.518 27.301 -7.077 1.00 86.94 342 TYR A N 1
ATOM 2602 C CA . TYR A 1 342 ? 15.568 27.622 -6.017 1.00 86.94 342 TYR A CA 1
ATOM 2603 C C . TYR A 1 342 ? 16.213 27.586 -4.630 1.00 86.94 342 TYR A C 1
ATOM 2605 O O . TYR A 1 342 ? 15.834 28.388 -3.786 1.00 86.94 342 TYR A O 1
ATOM 2613 N N . GLY A 1 343 ? 17.190 26.707 -4.409 1.00 92.62 343 GLY A N 1
ATOM 2614 C CA . GLY A 1 343 ? 17.950 26.600 -3.163 1.00 92.62 343 GLY A CA 1
ATOM 2615 C C . GLY A 1 343 ? 18.839 25.359 -3.167 1.00 92.62 343 GLY A C 1
ATOM 2616 O O . GLY A 1 343 ? 18.998 24.710 -4.210 1.00 92.62 343 GLY A O 1
ATOM 2617 N N . VAL A 1 344 ? 19.390 25.017 -2.007 1.00 93.50 344 VAL A N 1
ATOM 2618 C CA . VAL A 1 344 ? 20.266 23.855 -1.817 1.00 93.50 344 VAL A CA 1
ATOM 2619 C C . VAL A 1 344 ? 19.760 23.021 -0.650 1.00 93.50 344 VAL A C 1
ATOM 2621 O O . VAL A 1 344 ? 19.592 23.525 0.450 1.00 93.50 344 VAL A O 1
ATOM 2624 N N . PHE A 1 345 ? 19.503 21.738 -0.876 1.00 91.88 345 PHE A N 1
ATOM 2625 C CA . PHE A 1 345 ? 19.228 20.796 0.202 1.00 91.88 345 PHE A CA 1
ATOM 2626 C C . PHE A 1 345 ? 20.546 20.352 0.830 1.00 91.88 345 PHE A C 1
ATOM 2628 O O . PHE A 1 345 ? 21.380 19.773 0.134 1.00 91.88 345 PHE A O 1
ATOM 2635 N N . LEU A 1 346 ? 20.708 20.624 2.123 1.00 87.69 346 LEU A N 1
ATOM 2636 C CA . LEU A 1 346 ? 21.885 20.310 2.929 1.00 87.69 346 LEU A CA 1
ATOM 2637 C C . LEU A 1 346 ? 21.484 19.451 4.127 1.00 87.69 346 LEU A C 1
ATOM 2639 O O . LEU A 1 346 ? 20.450 19.688 4.749 1.00 87.69 346 LEU A O 1
ATOM 2643 N N . GLY A 1 347 ? 22.293 18.465 4.487 1.00 75.75 347 GLY A N 1
ATOM 2644 C CA . GLY A 1 347 ? 22.021 17.627 5.653 1.00 75.75 347 GLY A CA 1
ATOM 2645 C C . GLY A 1 347 ? 22.905 16.398 5.691 1.00 75.75 347 GLY A C 1
ATOM 2646 O O . GLY A 1 347 ? 23.930 16.365 5.020 1.00 75.75 347 GLY A O 1
ATOM 2647 N N . GLU A 1 348 ? 22.510 15.391 6.463 1.00 69.38 348 GLU A N 1
ATOM 2648 C CA . GLU A 1 348 ? 23.320 14.195 6.687 1.00 69.38 348 GLU A CA 1
ATOM 2649 C C . GLU A 1 348 ? 22.709 12.942 6.044 1.00 69.38 348 GLU A C 1
ATOM 2651 O O . GLU A 1 348 ? 21.491 12.789 5.923 1.00 69.38 348 GLU A O 1
ATOM 2656 N N . LYS A 1 349 ? 23.583 12.016 5.660 1.00 66.88 349 LYS A N 1
ATOM 2657 C CA . LYS A 1 349 ? 23.297 10.650 5.260 1.00 66.88 349 LYS A CA 1
ATOM 2658 C C . LYS A 1 349 ? 22.962 9.877 6.522 1.00 66.88 349 LYS A C 1
ATOM 2660 O O . LYS A 1 349 ? 23.830 9.554 7.327 1.00 66.88 349 LYS A O 1
ATOM 2665 N N . THR A 1 350 ? 21.685 9.598 6.700 1.00 61.28 350 THR A N 1
ATOM 2666 C CA . THR A 1 350 ? 21.156 8.956 7.900 1.00 61.28 350 THR A CA 1
ATOM 2667 C C . THR A 1 350 ? 21.236 7.436 7.831 1.00 61.28 350 THR A C 1
ATOM 2669 O O . THR A 1 350 ? 21.176 6.784 8.869 1.00 61.28 350 THR A O 1
ATOM 2672 N N . SER A 1 351 ? 21.342 6.855 6.630 1.00 59.91 351 SER A N 1
ATOM 2673 C CA . SER A 1 351 ? 21.427 5.404 6.439 1.00 59.91 351 SER A CA 1
ATOM 2674 C C . SER A 1 351 ? 22.094 5.026 5.110 1.00 59.91 351 SER A C 1
ATOM 2676 O O . SER A 1 351 ? 22.108 5.797 4.151 1.00 59.91 351 SER A O 1
ATOM 2678 N N . LEU A 1 352 ? 22.627 3.803 5.040 1.00 64.19 352 LEU A N 1
ATOM 2679 C CA . LEU A 1 352 ? 23.109 3.176 3.802 1.00 64.19 352 LEU A CA 1
ATOM 2680 C C . LEU A 1 352 ? 21.985 2.491 3.007 1.00 64.19 352 LEU A C 1
ATOM 2682 O O . LEU A 1 352 ? 22.258 1.912 1.960 1.00 64.19 352 LEU A O 1
ATOM 2686 N N . ALA A 1 353 ? 20.742 2.535 3.494 1.00 66.50 353 ALA A N 1
ATOM 2687 C CA . ALA A 1 353 ? 19.593 1.991 2.784 1.00 66.50 353 ALA A CA 1
ATOM 2688 C C . ALA A 1 353 ? 19.399 2.699 1.434 1.00 66.50 353 ALA A C 1
ATOM 2690 O O . ALA A 1 353 ? 19.357 3.931 1.359 1.00 66.50 353 ALA A O 1
ATOM 2691 N N . THR A 1 354 ? 19.299 1.897 0.378 1.00 77.62 354 THR A N 1
ATOM 2692 C CA . THR A 1 354 ? 19.138 2.325 -1.017 1.00 77.62 354 THR A CA 1
ATOM 2693 C C . THR A 1 354 ? 17.746 2.022 -1.563 1.00 77.62 354 THR A C 1
ATOM 2695 O O . THR A 1 354 ? 17.491 2.229 -2.747 1.00 77.62 354 THR A O 1
ATOM 2698 N N . ASP A 1 355 ? 16.831 1.537 -0.727 1.00 78.75 355 ASP A N 1
ATOM 2699 C CA . ASP A 1 355 ? 15.443 1.338 -1.113 1.00 78.75 355 ASP A CA 1
ATOM 2700 C C . ASP A 1 355 ? 14.662 2.659 -1.027 1.00 78.75 355 ASP A C 1
ATOM 2702 O O . ASP A 1 355 ? 14.839 3.466 -0.116 1.00 78.75 355 ASP A O 1
ATOM 2706 N N . CYS A 1 356 ? 13.756 2.888 -1.976 1.00 75.06 356 CYS A N 1
ATOM 2707 C CA . CYS A 1 356 ? 12.951 4.108 -1.982 1.00 75.06 356 CYS A CA 1
ATOM 2708 C C . CYS A 1 356 ? 11.923 4.185 -0.845 1.00 75.06 356 CYS A C 1
ATOM 2710 O O . CYS A 1 356 ? 11.348 5.252 -0.646 1.00 75.06 356 CYS A O 1
ATOM 2712 N N . ALA A 1 357 ? 11.695 3.114 -0.074 1.00 64.75 357 ALA A N 1
ATOM 2713 C CA . ALA A 1 357 ? 10.869 3.212 1.124 1.00 64.75 357 ALA A CA 1
ATOM 2714 C C . ALA A 1 357 ? 11.594 4.045 2.200 1.00 64.75 357 ALA A C 1
ATOM 2716 O O . ALA A 1 357 ? 10.944 4.807 2.919 1.00 64.75 357 ALA A O 1
ATOM 2717 N N . GLY A 1 358 ? 12.929 4.025 2.236 1.00 50.97 358 GLY A N 1
ATOM 2718 C CA . GLY A 1 358 ? 13.744 4.941 3.038 1.00 50.97 358 GLY A CA 1
ATOM 2719 C C . GLY A 1 358 ? 13.445 6.424 2.773 1.00 50.97 358 GLY A C 1
ATOM 2720 O O . GLY A 1 358 ? 13.477 7.226 3.706 1.00 50.97 358 GLY A O 1
ATOM 2721 N N . ALA A 1 359 ? 13.043 6.791 1.546 1.00 55.16 359 ALA A N 1
ATOM 2722 C CA . ALA A 1 359 ? 12.651 8.162 1.204 1.00 55.16 359 ALA A CA 1
ATOM 2723 C C . ALA A 1 359 ? 11.302 8.534 1.829 1.00 55.16 359 ALA A C 1
ATOM 2725 O O . ALA A 1 359 ? 11.087 9.687 2.154 1.00 55.16 359 ALA A O 1
ATOM 2726 N N . T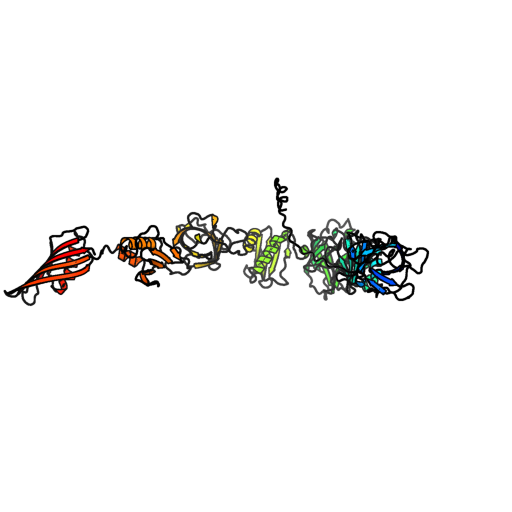HR A 1 360 ? 10.431 7.561 2.104 1.00 53.53 360 THR A N 1
ATOM 2727 C CA . THR A 1 360 ? 9.196 7.759 2.888 1.00 53.53 360 THR A CA 1
ATOM 2728 C C . THR A 1 360 ? 9.427 7.700 4.408 1.00 53.53 360 THR A C 1
ATOM 2730 O O . THR A 1 360 ? 8.476 7.672 5.188 1.00 53.53 360 THR A O 1
ATOM 2733 N N . GLY A 1 361 ? 10.691 7.644 4.851 1.00 49.41 361 GLY A N 1
ATOM 2734 C CA . GLY A 1 361 ? 11.067 7.516 6.259 1.00 49.41 361 GLY A CA 1
ATOM 2735 C C . GLY A 1 361 ? 11.033 6.082 6.807 1.00 49.41 361 GLY A C 1
ATOM 2736 O O . GLY A 1 361 ? 10.981 5.911 8.027 1.00 49.41 361 GLY A O 1
ATOM 2737 N N . GLN A 1 362 ? 11.062 5.047 5.956 1.00 41.66 362 GLN A N 1
ATOM 2738 C CA . GLN A 1 362 ? 11.189 3.638 6.373 1.00 41.66 362 GLN A CA 1
ATOM 2739 C C . GLN A 1 362 ? 12.661 3.277 6.617 1.00 41.66 362 GLN A C 1
ATOM 2741 O O . GLN A 1 362 ? 13.282 2.512 5.891 1.00 41.66 362 GLN A O 1
ATOM 2746 N N . ASP A 1 363 ? 13.237 3.860 7.657 1.00 44.53 363 ASP A N 1
ATOM 2747 C CA . ASP A 1 363 ? 14.406 3.287 8.320 1.00 44.53 363 ASP A CA 1
ATOM 2748 C C . ASP A 1 363 ? 13.955 1.976 9.018 1.00 44.53 363 ASP A C 1
ATOM 2750 O O . ASP A 1 363 ? 12.915 1.988 9.684 1.00 44.53 363 ASP A O 1
ATOM 2754 N N . PRO A 1 364 ? 14.656 0.834 8.868 1.00 37.47 364 PRO A N 1
ATOM 2755 C CA . PRO A 1 364 ? 14.316 -0.414 9.562 1.00 37.47 364 PRO A CA 1
ATOM 2756 C C . PRO A 1 364 ? 14.261 -0.256 11.088 1.00 37.47 364 PRO A C 1
ATOM 2758 O O . PRO A 1 364 ? 13.441 -0.902 11.738 1.00 37.47 364 PRO A O 1
ATOM 2761 N N . ASP A 1 365 ? 15.049 0.668 11.651 1.00 46.00 365 ASP A N 1
ATOM 2762 C CA . ASP A 1 365 ? 15.011 1.029 13.075 1.00 46.00 365 ASP A CA 1
ATOM 2763 C C . ASP A 1 365 ? 13.802 1.930 13.425 1.00 46.00 365 ASP A C 1
ATOM 2765 O O . ASP A 1 365 ? 13.506 2.171 14.598 1.00 46.00 365 ASP A O 1
ATOM 2769 N N . LEU A 1 366 ? 13.069 2.423 12.417 1.00 58.88 366 LEU A N 1
ATOM 2770 C CA . LEU A 1 366 ? 11.823 3.185 12.542 1.00 58.88 366 LEU A CA 1
ATOM 2771 C C . LEU A 1 366 ? 10.569 2.372 12.225 1.00 58.88 366 LEU A C 1
ATOM 2773 O O . LEU A 1 366 ? 9.480 2.913 12.400 1.00 58.88 366 LEU A O 1
ATOM 2777 N N . GLN A 1 367 ? 10.664 1.115 11.781 1.00 64.75 367 GLN A N 1
ATOM 2778 C CA . GLN A 1 367 ? 9.482 0.334 11.395 1.00 64.75 367 GLN A CA 1
ATOM 2779 C C . GLN A 1 367 ? 8.447 0.280 12.530 1.00 64.75 367 GLN A C 1
ATOM 2781 O O . GLN A 1 367 ? 7.274 0.596 12.321 1.00 64.75 367 GLN A O 1
ATOM 2786 N N . ASP A 1 368 ? 8.891 -0.024 13.747 1.00 68.12 368 ASP A N 1
ATOM 2787 C CA . ASP A 1 368 ? 8.045 -0.055 14.942 1.00 68.12 368 ASP A CA 1
ATOM 2788 C C . ASP A 1 368 ? 7.513 1.342 15.309 1.00 68.12 368 ASP A C 1
ATOM 2790 O O . ASP A 1 368 ? 6.351 1.501 15.677 1.00 68.12 368 ASP A O 1
ATOM 2794 N N . ILE A 1 369 ? 8.325 2.388 15.148 1.00 75.88 369 ILE A N 1
ATOM 2795 C CA . ILE A 1 369 ? 7.947 3.773 15.473 1.00 75.88 369 ILE A CA 1
ATOM 2796 C C . ILE A 1 369 ? 6.923 4.326 14.470 1.00 75.88 369 ILE A C 1
ATOM 2798 O O . ILE A 1 369 ? 5.941 4.954 14.863 1.00 75.88 369 ILE A O 1
ATOM 2802 N N . ASN A 1 370 ? 7.107 4.065 13.179 1.00 76.81 370 ASN A N 1
ATOM 2803 C CA . ASN A 1 370 ? 6.170 4.449 12.128 1.00 76.81 370 ASN A CA 1
ATOM 2804 C C . ASN A 1 370 ? 4.876 3.639 12.222 1.00 76.81 370 ASN A C 1
ATOM 2806 O O . ASN A 1 370 ? 3.800 4.207 12.050 1.00 76.81 370 ASN A O 1
ATOM 2810 N N . THR A 1 371 ? 4.967 2.349 12.563 1.00 81.19 371 THR A N 1
ATOM 2811 C CA . THR A 1 371 ? 3.793 1.524 12.880 1.00 81.19 371 THR A CA 1
ATOM 2812 C C . THR A 1 371 ? 3.029 2.125 14.058 1.00 81.19 371 THR A C 1
ATOM 2814 O O . THR A 1 371 ? 1.814 2.285 13.989 1.00 81.19 371 THR A O 1
ATOM 2817 N N . PHE A 1 372 ? 3.732 2.543 15.113 1.00 86.12 372 PHE A N 1
ATOM 2818 C CA . PHE A 1 372 ? 3.129 3.201 16.268 1.00 86.12 372 PHE A CA 1
ATOM 2819 C C . PHE A 1 372 ? 2.421 4.503 15.875 1.00 86.12 372 PHE A C 1
ATOM 2821 O O . PHE A 1 372 ? 1.259 4.687 16.232 1.00 86.12 372 PHE A O 1
ATOM 2828 N N . PHE A 1 373 ? 3.076 5.376 15.102 1.00 86.75 373 PHE A N 1
ATOM 2829 C CA . PHE A 1 373 ? 2.470 6.629 14.648 1.00 86.75 373 PHE A CA 1
ATOM 2830 C C . PHE A 1 373 ? 1.241 6.414 13.761 1.00 86.75 373 PHE A C 1
ATOM 2832 O O . PHE A 1 373 ? 0.216 7.050 13.992 1.00 86.75 373 PHE A O 1
ATOM 2839 N N . ALA A 1 374 ? 1.306 5.486 12.806 1.00 83.31 374 ALA A N 1
ATOM 2840 C CA . ALA A 1 374 ? 0.165 5.160 11.956 1.00 83.31 374 ALA A CA 1
ATOM 2841 C C . ALA A 1 374 ? -1.028 4.649 12.781 1.00 83.31 374 ALA A C 1
ATOM 2843 O O . ALA A 1 374 ? -2.160 5.084 12.578 1.00 83.31 374 ALA A O 1
ATOM 2844 N N . LEU A 1 375 ? -0.775 3.781 13.765 1.00 80.81 375 LEU A N 1
ATOM 2845 C CA . LEU A 1 375 ? -1.828 3.229 14.614 1.00 80.81 375 LEU A CA 1
ATOM 2846 C C . LEU A 1 375 ? -2.485 4.283 15.513 1.00 80.81 375 LEU A C 1
ATOM 2848 O O . LEU A 1 375 ? -3.704 4.261 15.673 1.00 80.81 375 LEU A O 1
ATOM 2852 N N . ILE A 1 376 ? -1.723 5.212 16.106 1.00 83.69 376 ILE A N 1
ATOM 2853 C CA . ILE A 1 376 ? -2.328 6.272 16.934 1.00 83.69 376 ILE A CA 1
ATOM 2854 C C . ILE A 1 376 ? -3.113 7.286 16.093 1.00 83.69 376 ILE A C 1
ATOM 2856 O O . ILE A 1 376 ? -4.121 7.805 16.572 1.00 83.69 376 ILE A O 1
ATOM 2860 N N . GLU A 1 377 ? -2.692 7.543 14.853 1.00 86.50 377 GLU A N 1
ATOM 2861 C CA . GLU A 1 377 ? -3.406 8.404 13.901 1.00 86.50 377 GLU A CA 1
ATOM 2862 C C . GLU A 1 377 ? -4.730 7.778 13.457 1.00 86.50 377 GLU A C 1
ATOM 2864 O O . GLU A 1 377 ? -5.749 8.465 13.380 1.00 86.50 377 GLU A O 1
ATOM 2869 N N . GLU A 1 378 ? -4.734 6.466 13.219 1.00 80.19 378 GLU A N 1
ATOM 2870 C CA . GLU A 1 378 ? -5.936 5.712 12.870 1.00 80.19 378 GLU A CA 1
ATOM 2871 C C . GLU A 1 378 ? -6.913 5.606 14.050 1.00 80.19 378 GLU A C 1
ATOM 2873 O O . GLU A 1 378 ? -8.114 5.832 13.890 1.00 80.19 378 GLU A O 1
ATOM 2878 N N . GLN A 1 379 ? -6.418 5.275 15.246 1.00 79.00 379 GLN A N 1
ATOM 2879 C CA . GLN A 1 379 ? -7.272 4.967 16.399 1.00 79.00 379 GLN A CA 1
ATOM 2880 C C . GLN A 1 379 ? -7.712 6.204 17.188 1.00 79.00 379 GLN A C 1
ATOM 2882 O O . GLN A 1 379 ? -8.800 6.206 17.767 1.00 79.00 379 GLN A O 1
ATOM 2887 N N . TYR A 1 380 ? -6.909 7.272 17.200 1.00 81.31 380 TYR A N 1
ATOM 2888 C CA . TYR A 1 380 ? -7.200 8.499 17.948 1.00 81.31 380 TYR A CA 1
ATOM 2889 C C . TYR A 1 380 ? -7.059 9.770 17.085 1.00 81.31 380 TYR A C 1
ATOM 2891 O O . TYR A 1 380 ? -6.371 10.715 17.484 1.00 81.31 380 TYR A O 1
ATOM 2899 N N . PRO A 1 381 ? -7.761 9.872 15.940 1.00 84.00 381 PRO A N 1
ATOM 2900 C CA . PRO A 1 381 ? -7.604 10.976 14.986 1.00 84.00 381 PRO A CA 1
ATOM 2901 C C . PRO A 1 381 ? -8.012 12.348 15.546 1.00 84.00 381 PRO A C 1
ATOM 2903 O O . PRO A 1 381 ? -7.602 13.381 15.024 1.00 84.00 381 PRO A O 1
ATOM 2906 N N . SER A 1 382 ? -8.814 12.395 16.617 1.00 80.38 382 SER A N 1
ATOM 2907 C CA . SER A 1 382 ? -9.162 13.646 17.309 1.00 80.38 382 SER A CA 1
ATOM 2908 C C . SER A 1 382 ? -8.004 14.227 18.127 1.00 80.38 382 SER A C 1
ATOM 2910 O O . SER A 1 382 ? -8.004 15.423 18.412 1.00 80.38 382 SER A O 1
ATOM 2912 N N . VAL A 1 383 ? -7.032 13.390 18.503 1.00 75.75 383 VAL A N 1
ATOM 2913 C CA . VAL A 1 383 ? -5.840 13.761 19.280 1.00 75.75 383 VAL A CA 1
ATOM 2914 C C . VAL A 1 383 ? -4.608 13.830 18.374 1.00 75.75 383 VAL A C 1
ATOM 2916 O O . VAL A 1 383 ? -3.813 14.764 18.496 1.00 75.75 383 VAL A O 1
ATOM 2919 N N . PHE A 1 384 ? -4.490 12.888 17.437 1.00 84.88 384 PHE A N 1
ATOM 2920 C CA . PHE A 1 384 ? -3.384 12.747 16.488 1.00 84.88 384 PHE A CA 1
ATOM 2921 C C . PHE A 1 384 ? -3.894 12.843 15.038 1.00 84.88 384 PHE A C 1
ATOM 2923 O O . PHE A 1 384 ? -3.882 11.856 14.305 1.00 84.88 384 PHE A O 1
ATOM 2930 N N . PRO A 1 385 ? -4.407 14.005 14.598 1.00 77.38 385 PRO A N 1
ATOM 2931 C CA . PRO A 1 385 ? -4.931 14.145 13.245 1.00 77.38 385 PRO A CA 1
ATOM 2932 C C . PRO A 1 385 ? -3.809 14.056 12.204 1.00 77.38 385 PRO A C 1
ATOM 2934 O O . PRO A 1 385 ? -2.930 14.922 12.139 1.00 77.38 385 PRO A O 1
ATOM 2937 N N . SER A 1 386 ? -3.875 13.040 11.343 1.00 69.81 386 SER A N 1
ATOM 2938 C CA . SER A 1 386 ? -3.036 12.953 10.146 1.00 69.81 386 SER A CA 1
ATOM 2939 C C . SER A 1 386 ? -3.276 14.165 9.237 1.00 69.81 386 SER A C 1
ATOM 2941 O O . SER A 1 386 ? -4.414 14.620 9.081 1.00 69.81 386 SER A O 1
ATOM 2943 N N . GLY A 1 387 ? -2.231 14.674 8.591 1.00 54.31 387 GLY A N 1
ATOM 2944 C CA . GLY A 1 387 ? -2.343 15.813 7.687 1.00 54.31 387 GLY A CA 1
ATOM 2945 C C . GLY A 1 387 ? -1.070 16.036 6.874 1.00 54.31 387 GLY A C 1
ATOM 2946 O O . GLY A 1 387 ? -0.038 15.449 7.186 1.00 54.31 387 GLY A O 1
ATOM 2947 N N . PRO A 1 388 ? -1.105 16.923 5.865 1.00 43.97 388 PRO A N 1
ATOM 2948 C CA . PRO A 1 388 ? 0.028 17.174 4.966 1.00 43.97 388 PRO A CA 1
ATOM 2949 C C . PRO A 1 388 ? 1.259 17.791 5.655 1.00 43.97 388 PRO A C 1
ATOM 2951 O O . PRO A 1 388 ? 2.293 17.955 5.021 1.00 43.97 388 PRO A O 1
ATOM 2954 N N . GLN A 1 389 ? 1.147 18.163 6.934 1.00 48.31 389 GLN A N 1
ATOM 2955 C CA . GLN A 1 389 ? 2.238 18.692 7.763 1.00 48.31 389 GLN A CA 1
ATOM 2956 C C . GLN A 1 389 ? 2.614 17.749 8.918 1.00 48.31 389 GLN A C 1
ATOM 2958 O O . GLN A 1 389 ? 3.441 18.102 9.754 1.00 48.31 389 GLN A O 1
ATOM 2963 N N . THR A 1 390 ? 2.007 16.562 8.982 1.00 48.56 390 THR A N 1
ATOM 2964 C CA . THR A 1 390 ? 2.279 15.547 10.001 1.00 48.56 390 THR A CA 1
ATOM 2965 C C . THR A 1 390 ? 3.246 14.517 9.419 1.00 48.56 390 THR A C 1
ATOM 2967 O O . THR A 1 390 ? 2.838 13.638 8.668 1.00 48.56 390 THR A O 1
ATOM 2970 N N . TYR A 1 391 ? 4.534 14.630 9.745 1.00 56.53 391 TYR A N 1
ATOM 2971 C CA . TYR A 1 391 ? 5.577 13.702 9.290 1.00 56.53 391 TYR A CA 1
ATOM 2972 C C . TYR A 1 391 ? 6.553 13.358 10.420 1.00 56.53 391 TYR A C 1
ATOM 2974 O O . TYR A 1 391 ? 6.719 14.129 11.372 1.00 56.53 391 TYR A O 1
ATOM 2982 N N . THR A 1 392 ? 7.169 12.175 10.327 1.00 59.47 392 THR A N 1
ATOM 2983 C CA . THR A 1 392 ? 8.167 11.688 11.289 1.00 59.47 392 THR A CA 1
ATOM 2984 C C . THR A 1 392 ? 9.444 12.528 11.181 1.00 59.47 392 THR A C 1
ATOM 2986 O O . THR A 1 392 ? 10.031 12.641 10.111 1.00 59.47 392 THR A O 1
ATOM 2989 N N . GLN A 1 393 ? 9.881 13.105 12.296 1.00 56.16 393 GLN A N 1
ATOM 2990 C CA . GLN A 1 393 ? 11.068 13.952 12.422 1.00 56.16 393 GLN A CA 1
ATOM 2991 C C . GLN A 1 393 ? 12.067 13.310 13.392 1.00 56.16 393 GLN A C 1
ATOM 2993 O O . GLN A 1 393 ? 11.668 12.597 14.314 1.00 56.16 393 GLN A O 1
ATOM 2998 N N . LYS A 1 394 ? 13.366 13.578 13.232 1.00 54.03 394 LYS A N 1
ATOM 2999 C CA . LYS A 1 394 ? 14.405 13.186 14.200 1.00 54.03 394 LYS A CA 1
ATOM 3000 C C . LYS A 1 394 ? 15.130 14.426 14.723 1.00 54.03 394 LYS A C 1
ATOM 3002 O O . LYS A 1 394 ? 15.514 15.294 13.949 1.00 54.03 394 LYS A O 1
ATOM 3007 N N . SER A 1 395 ? 15.330 14.504 16.039 1.00 49.94 395 SER A N 1
ATOM 3008 C CA . SER A 1 395 ? 16.169 15.524 16.685 1.00 49.94 395 SER A CA 1
ATOM 3009 C C . SER A 1 395 ? 16.909 14.913 17.874 1.00 49.94 395 SER A C 1
ATOM 3011 O O . SER A 1 395 ? 16.303 14.423 18.833 1.00 49.94 395 SER A O 1
ATOM 3013 N N . GLY A 1 396 ? 18.242 14.887 17.801 1.00 66.00 396 GLY A N 1
ATOM 3014 C CA . GLY A 1 396 ? 19.077 14.167 18.763 1.00 66.00 396 GLY A CA 1
ATOM 3015 C C . GLY A 1 396 ? 18.723 12.675 18.814 1.00 66.00 396 GLY A C 1
ATOM 3016 O O . GLY A 1 396 ? 18.746 11.992 17.798 1.00 66.00 396 GLY A O 1
ATOM 3017 N N . ARG A 1 397 ? 18.381 12.164 20.006 1.00 61.75 397 ARG A N 1
ATOM 3018 C CA . ARG A 1 397 ? 17.942 10.765 20.205 1.00 61.75 397 ARG A CA 1
ATOM 3019 C C . ARG A 1 397 ? 16.426 10.560 20.106 1.00 61.75 397 ARG A C 1
ATOM 3021 O O . ARG A 1 397 ? 15.947 9.468 20.397 1.00 61.75 397 ARG A O 1
ATOM 3028 N N . PHE A 1 398 ? 15.667 11.600 19.768 1.00 59.88 398 PHE A N 1
ATOM 3029 C CA . PHE A 1 398 ? 14.214 11.520 19.665 1.00 59.88 398 PHE A CA 1
ATOM 3030 C C . PHE A 1 398 ? 13.778 11.353 18.212 1.00 59.88 398 PHE A C 1
ATOM 3032 O O . PHE A 1 398 ? 14.187 12.130 17.352 1.00 59.88 398 PHE A O 1
ATOM 3039 N N . THR A 1 399 ? 12.881 10.399 17.971 1.00 71.94 399 THR A N 1
ATOM 3040 C CA . THR A 1 399 ? 12.059 10.326 16.756 1.00 71.94 399 THR A CA 1
ATOM 3041 C C . THR A 1 399 ? 10.645 10.765 17.107 1.00 71.94 399 THR A C 1
ATOM 3043 O O . THR A 1 399 ? 10.058 10.192 18.016 1.00 71.94 399 THR A O 1
ATOM 3046 N N . TYR A 1 400 ? 10.079 11.769 16.445 1.00 73.50 400 TYR A N 1
ATOM 3047 C CA . TYR A 1 400 ? 8.835 12.397 16.887 1.00 73.50 400 TYR A CA 1
ATOM 3048 C C . TYR A 1 400 ? 7.901 12.818 15.751 1.00 73.50 400 TYR A C 1
ATOM 3050 O O . TYR A 1 400 ? 8.309 12.926 14.600 1.00 73.50 400 TYR A O 1
ATOM 3058 N N . ARG A 1 401 ? 6.641 13.092 16.094 1.00 77.62 401 ARG A N 1
ATOM 3059 C CA . ARG A 1 401 ? 5.651 13.772 15.250 1.00 77.62 401 ARG A CA 1
ATOM 3060 C C . ARG A 1 401 ? 5.011 14.923 16.011 1.00 77.62 401 ARG A C 1
ATOM 3062 O O . ARG A 1 401 ? 4.761 14.825 17.214 1.00 77.62 401 ARG A O 1
ATOM 3069 N N . TYR A 1 402 ? 4.729 16.002 15.288 1.00 70.31 402 TYR A N 1
ATOM 3070 C CA . TYR A 1 402 ? 3.976 17.145 15.789 1.00 70.31 402 TYR A CA 1
ATOM 3071 C C . TYR A 1 402 ? 2.665 17.292 15.018 1.00 70.31 402 TYR A C 1
ATOM 3073 O O . TYR A 1 402 ? 2.654 17.359 13.791 1.00 70.31 402 TYR A O 1
ATOM 3081 N N . TYR A 1 403 ? 1.561 17.360 15.752 1.00 72.94 403 TYR A N 1
ATOM 3082 C CA . TYR A 1 403 ? 0.212 17.444 15.215 1.00 72.94 403 TYR A CA 1
ATOM 3083 C C . TYR A 1 403 ? -0.284 18.884 15.329 1.00 72.94 403 TYR A C 1
ATOM 3085 O O . TYR A 1 403 ? -0.843 19.285 16.350 1.00 72.94 403 TYR A O 1
ATOM 3093 N N . TYR A 1 404 ? -0.086 19.677 14.273 1.00 64.50 404 TYR A N 1
ATOM 3094 C CA . TYR A 1 404 ? -0.367 21.122 14.261 1.00 64.50 404 TYR A CA 1
ATOM 3095 C C . TYR A 1 404 ? -1.783 21.492 14.728 1.00 64.50 404 TYR A C 1
ATOM 3097 O O . TYR A 1 404 ? -1.961 22.488 15.428 1.00 64.50 404 TYR A O 1
ATOM 3105 N N . ALA A 1 405 ? -2.791 20.692 14.369 1.00 69.06 405 ALA A N 1
ATOM 3106 C CA . ALA A 1 405 ? -4.185 20.981 14.704 1.00 69.06 405 ALA A CA 1
ATOM 3107 C C . ALA A 1 405 ? -4.498 20.824 16.203 1.00 69.06 405 ALA A C 1
ATOM 3109 O O . ALA A 1 405 ? -5.332 21.557 16.730 1.00 69.06 405 ALA A O 1
ATOM 3110 N N . THR A 1 406 ? -3.829 19.899 16.895 1.00 72.81 406 THR A N 1
ATOM 3111 C CA . THR A 1 406 ? -4.028 19.638 18.334 1.00 72.81 406 THR A CA 1
ATOM 3112 C C . THR A 1 406 ? -2.902 20.196 19.198 1.00 72.81 406 THR A C 1
ATOM 3114 O O . THR A 1 406 ? -3.006 20.192 20.423 1.00 72.81 406 THR A O 1
ATOM 3117 N N . GLN A 1 407 ? -1.838 20.701 18.565 1.00 76.81 407 GLN A N 1
ATOM 3118 C CA . GLN A 1 407 ? -0.590 21.132 19.192 1.00 76.81 407 GLN A CA 1
ATOM 3119 C C . GLN A 1 407 ? 0.056 20.041 20.057 1.00 76.81 407 GLN A C 1
ATOM 3121 O O . GLN A 1 407 ? 0.780 20.349 21.002 1.00 76.81 407 GLN A O 1
ATOM 3126 N N . VAL A 1 408 ? -0.217 18.772 19.748 1.00 78.19 408 VAL A N 1
ATOM 3127 C CA . VAL A 1 408 ? 0.344 17.621 20.455 1.00 78.19 408 VAL A CA 1
ATOM 3128 C C . VAL A 1 408 ? 1.643 17.192 19.786 1.00 78.19 408 VAL A C 1
ATOM 3130 O O . VAL A 1 408 ? 1.760 17.153 18.564 1.00 78.19 408 VAL A O 1
ATOM 3133 N N . PHE A 1 409 ? 2.617 16.843 20.607 1.00 75.31 409 PHE A N 1
ATOM 3134 C CA . PHE A 1 409 ? 3.917 16.315 20.245 1.00 75.31 409 PHE A CA 1
ATOM 3135 C C . PHE A 1 409 ? 4.051 14.905 20.819 1.00 75.31 409 PHE A C 1
ATOM 3137 O O . PHE A 1 409 ? 3.827 14.698 22.014 1.00 75.31 409 PHE A O 1
ATOM 3144 N N . VAL A 1 410 ? 4.426 13.946 19.976 1.00 83.62 410 VAL A N 1
ATOM 3145 C CA . VAL A 1 410 ? 4.668 12.551 20.366 1.00 83.62 410 VAL A CA 1
ATOM 3146 C C . VAL A 1 410 ? 6.074 12.178 19.943 1.00 83.62 410 VAL A C 1
ATOM 3148 O O . VAL A 1 410 ? 6.387 12.276 18.762 1.00 83.62 410 VAL A O 1
ATOM 3151 N N . ALA A 1 411 ? 6.913 11.737 20.873 1.00 77.88 411 ALA A N 1
ATOM 3152 C CA . ALA A 1 411 ? 8.292 11.355 20.591 1.00 77.88 411 ALA A CA 1
ATOM 3153 C C . ALA A 1 411 ? 8.641 9.981 21.140 1.00 77.88 411 ALA A C 1
ATOM 3155 O O . ALA A 1 411 ? 8.070 9.539 22.125 1.00 77.88 411 ALA A O 1
ATOM 3156 N N . VAL A 1 412 ? 9.630 9.334 20.540 1.00 78.94 412 VAL A N 1
ATOM 3157 C CA . VAL A 1 412 ? 10.195 8.060 20.961 1.00 78.94 412 VAL A CA 1
ATOM 3158 C C . VAL A 1 412 ? 11.695 8.235 21.145 1.00 78.94 412 VAL A C 1
ATOM 3160 O O . VAL A 1 412 ? 12.378 8.716 20.241 1.00 78.94 412 VAL A O 1
ATOM 3163 N N . ARG A 1 413 ? 12.213 7.858 22.314 1.00 78.12 413 ARG A N 1
ATOM 3164 C CA . ARG A 1 413 ? 13.647 7.845 22.630 1.00 78.12 413 ARG A CA 1
ATOM 3165 C C . ARG A 1 413 ? 13.959 6.648 23.512 1.00 78.12 413 ARG A C 1
ATOM 3167 O O . ARG A 1 413 ? 13.261 6.427 24.496 1.00 78.12 413 ARG A O 1
ATOM 3174 N N . ASP A 1 414 ? 15.016 5.912 23.173 1.00 75.19 414 ASP A N 1
ATOM 3175 C CA . ASP A 1 414 ? 15.507 4.763 23.948 1.00 75.19 414 ASP A CA 1
ATOM 3176 C C . ASP A 1 414 ? 14.391 3.737 24.275 1.00 75.19 414 ASP A C 1
ATOM 3178 O O . ASP A 1 414 ? 14.322 3.191 25.373 1.00 75.19 414 ASP A O 1
ATOM 3182 N N . GLY A 1 415 ? 13.469 3.515 23.327 1.00 69.81 415 GLY A N 1
ATOM 3183 C CA . GLY A 1 415 ? 12.328 2.603 23.484 1.00 69.81 415 GLY A CA 1
ATOM 3184 C C . GLY A 1 415 ? 11.173 3.129 24.347 1.00 69.81 415 GLY A C 1
ATOM 3185 O O . GLY A 1 415 ? 10.215 2.392 24.562 1.00 69.81 415 GLY A O 1
ATOM 3186 N N . MET A 1 416 ? 11.221 4.379 24.817 1.00 75.88 416 MET A N 1
ATOM 3187 C CA . MET A 1 416 ? 10.147 5.049 25.563 1.00 75.88 416 MET A CA 1
ATOM 3188 C C . MET A 1 416 ? 9.429 6.084 24.702 1.00 75.88 416 MET A C 1
ATOM 3190 O O . MET A 1 416 ? 10.071 6.854 23.989 1.00 75.88 416 MET A O 1
ATOM 3194 N N . VAL A 1 417 ? 8.104 6.131 24.812 1.00 84.06 417 VAL A N 1
ATOM 3195 C CA . VAL A 1 417 ? 7.238 7.135 24.193 1.00 84.06 417 VAL A CA 1
ATOM 3196 C C . VAL A 1 417 ? 6.995 8.284 25.166 1.00 84.06 417 VAL A C 1
ATOM 3198 O O . VAL A 1 417 ? 6.742 8.080 26.354 1.00 84.06 417 VAL A O 1
ATOM 3201 N N . TYR A 1 418 ? 7.051 9.501 24.644 1.00 79.69 418 TYR A N 1
ATOM 3202 C CA . TYR A 1 418 ? 6.902 10.759 25.350 1.00 79.69 418 TYR A CA 1
ATOM 3203 C C . TYR A 1 418 ? 5.810 11.612 24.699 1.00 79.69 418 TYR A C 1
ATOM 3205 O O . TYR A 1 418 ? 5.693 11.635 23.473 1.00 79.69 418 TYR A O 1
ATOM 3213 N N . LEU A 1 419 ? 5.051 12.349 25.509 1.00 84.25 419 LEU A N 1
ATOM 3214 C CA . LEU A 1 419 ? 3.984 13.252 25.072 1.00 84.25 419 LEU A CA 1
ATOM 3215 C C . LEU A 1 419 ? 4.233 14.676 25.584 1.00 84.25 419 LEU A C 1
ATOM 3217 O O . LEU A 1 419 ? 4.716 14.871 26.701 1.00 84.25 419 LEU A O 1
ATOM 3221 N N . ASN A 1 420 ? 3.904 15.680 24.773 1.00 72.81 420 ASN A N 1
ATOM 3222 C CA . ASN A 1 420 ? 3.966 17.094 25.153 1.00 72.81 420 ASN A CA 1
ATOM 3223 C C . ASN A 1 420 ? 2.937 17.916 24.353 1.00 72.81 420 ASN A C 1
ATOM 3225 O O . ASN A 1 420 ? 2.557 17.529 23.254 1.00 72.81 420 ASN A O 1
ATOM 3229 N N . GLY A 1 421 ? 2.489 19.054 24.876 1.00 71.81 421 GLY A N 1
ATOM 3230 C CA . GLY A 1 421 ? 1.552 19.955 24.203 1.00 71.81 421 GLY A CA 1
ATOM 3231 C C . GLY A 1 421 ? 0.090 19.481 24.174 1.00 71.81 421 GLY A C 1
ATOM 3232 O O . GLY A 1 421 ? -0.264 18.387 24.624 1.00 71.81 421 GLY A O 1
ATOM 3233 N N . GLY A 1 422 ? -0.798 20.348 23.679 1.00 79.06 422 GLY A N 1
ATOM 3234 C CA . GLY A 1 422 ? -2.244 20.106 23.627 1.00 79.06 422 GLY A CA 1
ATOM 3235 C C . GLY A 1 422 ? -2.839 19.722 24.989 1.00 79.06 422 GLY A C 1
ATOM 3236 O O . GLY A 1 422 ? -2.596 20.377 26.003 1.00 79.06 422 GLY A O 1
ATOM 3237 N N . GLN A 1 423 ? -3.606 18.628 25.018 1.00 77.50 423 GLN A N 1
ATOM 3238 C CA . GLN A 1 423 ? -4.226 18.098 26.242 1.00 77.50 423 GLN A CA 1
ATOM 3239 C C . GLN A 1 423 ? -3.230 17.491 27.250 1.00 77.50 423 GLN A C 1
ATOM 3241 O O . GLN A 1 423 ? -3.610 17.213 28.384 1.00 77.50 423 GLN A O 1
ATOM 3246 N N . PHE A 1 424 ? -1.968 17.293 26.857 1.00 76.25 424 PHE A N 1
ATOM 3247 C CA . PHE A 1 424 ? -0.917 16.718 27.703 1.00 76.25 424 PHE A CA 1
ATOM 3248 C C . PHE A 1 424 ? -0.074 17.788 28.422 1.00 76.25 424 PHE A C 1
ATOM 3250 O O . PHE A 1 424 ? 0.838 17.454 29.175 1.00 76.25 424 PHE A O 1
ATOM 3257 N N . GLY A 1 425 ? -0.409 19.073 28.239 1.00 69.06 425 GLY A N 1
ATOM 3258 C CA . GLY A 1 425 ? 0.260 20.208 28.877 1.00 69.06 425 GLY A CA 1
ATOM 3259 C C . GLY A 1 425 ? 1.599 20.567 28.228 1.00 69.06 425 GLY A C 1
ATOM 3260 O O . GLY A 1 425 ? 2.219 19.745 27.564 1.00 69.06 425 GLY A O 1
ATOM 3261 N N . SER A 1 426 ? 2.044 21.811 28.410 1.00 72.94 426 SER A N 1
ATOM 3262 C CA . SER A 1 426 ? 3.322 22.297 27.873 1.00 72.94 426 SER A CA 1
ATOM 3263 C C . SER A 1 426 ? 4.408 22.164 28.935 1.00 72.94 426 SER A C 1
ATOM 3265 O O . SER A 1 426 ? 4.398 22.906 29.916 1.00 72.94 426 SER A O 1
ATOM 3267 N N . HIS A 1 427 ? 5.327 21.225 28.740 1.00 65.44 427 HIS A N 1
ATOM 3268 C CA . HIS A 1 427 ? 6.431 20.956 29.659 1.00 65.44 427 HIS A CA 1
ATOM 3269 C C . HIS A 1 427 ? 7.777 21.249 28.990 1.00 65.44 427 HIS A C 1
ATOM 3271 O O . HIS A 1 427 ? 7.943 20.979 27.799 1.00 65.44 427 HIS A O 1
ATOM 3277 N N . ASP A 1 428 ? 8.740 21.759 29.763 1.00 62.25 428 ASP A N 1
ATOM 3278 C CA . ASP A 1 428 ? 10.116 21.982 29.290 1.00 62.25 428 ASP A CA 1
ATOM 3279 C C . ASP A 1 428 ? 10.813 20.655 28.932 1.00 62.25 428 ASP A C 1
ATOM 3281 O O . ASP A 1 428 ? 11.624 20.604 28.009 1.00 62.25 428 ASP A O 1
ATOM 3285 N N . GLU A 1 429 ? 10.440 19.561 29.609 1.00 61.69 429 GLU A N 1
ATOM 3286 C CA . GLU A 1 429 ? 10.816 18.192 29.245 1.00 61.69 429 GLU A CA 1
ATOM 3287 C C . GLU A 1 429 ? 9.566 17.365 28.887 1.00 61.69 429 GLU A C 1
ATOM 3289 O O . GLU A 1 429 ? 8.602 17.364 29.657 1.00 61.69 429 GLU A O 1
ATOM 3294 N N . PRO A 1 430 ? 9.553 16.642 27.748 1.00 69.38 430 PRO A N 1
ATOM 3295 C CA . PRO A 1 430 ? 8.441 15.769 27.372 1.00 69.38 430 PRO A CA 1
ATOM 3296 C C . PRO A 1 430 ? 8.124 14.722 28.449 1.00 69.38 430 PRO A C 1
ATOM 3298 O O . PRO A 1 430 ? 9.028 14.109 29.019 1.00 69.38 430 PRO A O 1
ATOM 3301 N N . VAL A 1 431 ? 6.837 14.471 28.699 1.00 76.31 431 VAL A N 1
ATOM 3302 C CA . VAL A 1 431 ? 6.387 13.537 29.740 1.00 76.31 431 VAL A CA 1
ATOM 3303 C C . VAL A 1 431 ? 6.477 12.108 29.217 1.00 76.31 431 VAL A C 1
ATOM 3305 O O . VAL A 1 431 ? 5.872 11.791 28.196 1.00 76.31 431 VAL A O 1
ATOM 3308 N N . ALA A 1 432 ? 7.213 11.237 29.911 1.00 76.69 432 ALA A N 1
ATOM 3309 C CA . ALA A 1 432 ? 7.262 9.813 29.580 1.00 76.69 432 ALA A CA 1
ATOM 3310 C C . ALA A 1 432 ? 5.886 9.165 29.802 1.00 76.69 432 ALA A C 1
ATOM 3312 O O . ALA A 1 432 ? 5.302 9.316 30.874 1.00 76.69 432 ALA A O 1
ATOM 3313 N N . TYR A 1 433 ? 5.391 8.447 28.796 1.00 80.75 433 TYR A N 1
ATOM 3314 C CA . TYR A 1 433 ? 4.089 7.786 28.827 1.00 80.75 433 TYR A CA 1
ATOM 3315 C C . TYR A 1 433 ? 4.234 6.285 29.102 1.00 80.75 433 TYR A C 1
ATOM 3317 O O . TYR A 1 433 ? 3.827 5.825 30.164 1.00 80.75 433 TYR A O 1
ATOM 3325 N N . ASP A 1 434 ? 4.863 5.537 28.188 1.00 80.06 434 ASP A N 1
ATOM 3326 C CA . ASP A 1 434 ? 5.155 4.100 28.331 1.00 80.06 434 ASP A CA 1
ATOM 3327 C C . ASP A 1 434 ? 6.214 3.659 27.295 1.00 80.06 434 ASP A C 1
ATOM 3329 O O . ASP A 1 434 ? 6.684 4.469 26.496 1.00 80.06 434 ASP A O 1
ATOM 3333 N N . THR A 1 435 ? 6.608 2.387 27.288 1.00 78.94 435 THR A N 1
ATOM 3334 C CA . THR A 1 435 ? 7.503 1.796 26.286 1.00 78.94 435 THR A CA 1
ATOM 3335 C C . THR A 1 435 ? 6.816 1.646 24.925 1.00 78.94 435 THR A C 1
ATOM 3337 O O . THR A 1 435 ? 5.634 1.310 24.835 1.00 78.94 435 THR A O 1
ATOM 3340 N N . LEU A 1 436 ? 7.578 1.825 23.843 1.00 79.50 436 LEU A N 1
ATOM 3341 C CA . LEU A 1 436 ? 7.112 1.648 22.466 1.00 79.50 436 LEU A CA 1
ATOM 3342 C C . LEU A 1 436 ? 6.522 0.250 22.248 1.00 79.50 436 LEU A C 1
ATOM 3344 O O . LEU A 1 436 ? 5.451 0.121 21.667 1.00 79.50 436 LEU A O 1
ATOM 3348 N N . SER A 1 437 ? 7.185 -0.795 22.750 1.00 68.62 437 SER A N 1
ATOM 3349 C CA . SER A 1 437 ? 6.724 -2.177 22.581 1.00 68.62 437 SER A CA 1
ATOM 3350 C C . SER A 1 437 ? 5.410 -2.458 23.317 1.00 68.62 437 SER A C 1
ATOM 3352 O O . SER A 1 437 ? 4.558 -3.155 22.770 1.00 68.62 437 SER A O 1
ATOM 3354 N N . ALA A 1 438 ? 5.207 -1.907 24.523 1.00 67.50 438 ALA A N 1
ATOM 3355 C CA . ALA A 1 438 ? 3.939 -2.053 25.242 1.00 67.50 438 ALA A CA 1
ATOM 3356 C C . ALA A 1 438 ? 2.798 -1.331 24.514 1.00 67.50 438 ALA A C 1
ATOM 3358 O O . ALA A 1 438 ? 1.714 -1.890 24.357 1.00 67.50 438 ALA A O 1
ATOM 3359 N N . LEU A 1 439 ? 3.062 -0.128 23.998 1.00 78.62 439 LEU A N 1
ATOM 3360 C CA . LEU A 1 439 ? 2.069 0.653 23.265 1.00 78.62 439 LEU A CA 1
ATOM 3361 C C . LEU A 1 439 ? 1.748 0.052 21.900 1.00 78.62 439 LEU A C 1
ATOM 3363 O O . LEU A 1 439 ? 0.586 -0.001 21.522 1.00 78.62 439 LEU A O 1
ATOM 3367 N N . LEU A 1 440 ? 2.736 -0.472 21.178 1.00 76.31 440 LEU A N 1
ATOM 3368 C CA . LEU A 1 440 ? 2.500 -1.230 19.951 1.00 76.31 440 LEU A CA 1
ATOM 3369 C C . LEU A 1 440 ? 1.701 -2.499 20.216 1.00 76.31 440 LEU A C 1
ATOM 3371 O O . LEU A 1 440 ? 0.808 -2.813 19.440 1.00 76.31 440 LEU A O 1
ATOM 3375 N N . ALA A 1 441 ? 1.975 -3.218 21.305 1.00 64.06 441 ALA A N 1
ATOM 3376 C CA . ALA A 1 441 ? 1.156 -4.359 21.702 1.00 64.06 441 ALA A CA 1
ATOM 3377 C C . ALA A 1 441 ? -0.277 -3.933 22.059 1.00 64.06 441 ALA A C 1
ATOM 3379 O O . ALA A 1 441 ? -1.222 -4.658 21.755 1.00 64.06 441 ALA A O 1
ATOM 3380 N N . GLN A 1 442 ? -0.456 -2.756 22.666 1.00 70.38 442 GLN A N 1
ATOM 3381 C CA . GLN A 1 442 ? -1.769 -2.188 22.962 1.00 70.38 442 GLN A CA 1
ATOM 3382 C C . GLN A 1 442 ? -2.523 -1.794 21.684 1.00 70.38 442 GLN A C 1
ATOM 3384 O O . GLN A 1 442 ? -3.688 -2.154 21.547 1.00 70.38 442 GLN A O 1
ATOM 3389 N N . LEU A 1 443 ? -1.860 -1.111 20.750 1.00 73.00 443 LEU A N 1
ATOM 3390 C CA . LEU A 1 443 ? -2.438 -0.573 19.517 1.00 73.00 443 LEU A CA 1
ATOM 3391 C C . LEU A 1 443 ? -2.658 -1.638 18.434 1.00 73.00 443 LEU A C 1
ATOM 3393 O O . LEU A 1 443 ? -3.668 -1.599 17.741 1.00 73.00 443 LEU A O 1
ATOM 3397 N N . ASN A 1 444 ? -1.770 -2.630 18.310 1.00 64.06 444 ASN A N 1
ATOM 3398 C CA . ASN A 1 444 ? -1.932 -3.753 17.375 1.00 64.06 444 ASN A CA 1
ATOM 3399 C C . ASN A 1 444 ? -3.016 -4.747 17.803 1.00 64.06 444 ASN A C 1
ATOM 3401 O O . ASN A 1 444 ? -3.254 -5.723 17.094 1.00 64.06 444 ASN A O 1
ATOM 3405 N N . ASN A 1 445 ? -3.695 -4.520 18.930 1.00 58.03 445 ASN A N 1
ATOM 3406 C CA . ASN A 1 445 ? -4.872 -5.283 19.330 1.00 58.03 445 ASN A CA 1
ATOM 3407 C C . ASN A 1 445 ? -6.092 -4.918 18.477 1.00 58.03 445 ASN A C 1
ATOM 3409 O O . ASN A 1 445 ? -7.128 -4.510 19.001 1.00 58.03 445 ASN A O 1
ATOM 3413 N N . THR A 1 446 ? -5.994 -5.098 17.160 1.00 54.81 446 THR A N 1
ATOM 3414 C CA . THR A 1 446 ? -7.168 -5.127 16.296 1.00 54.81 446 THR A CA 1
ATOM 3415 C C . THR A 1 446 ? -8.111 -6.188 16.850 1.00 54.81 446 THR A C 1
ATOM 3417 O O . THR A 1 446 ? -7.737 -7.359 16.977 1.00 54.81 446 THR A O 1
ATOM 3420 N N . ALA A 1 447 ? -9.315 -5.761 17.225 1.00 56.38 447 ALA A N 1
ATOM 3421 C CA . ALA A 1 447 ? -10.347 -6.641 17.738 1.00 56.38 447 ALA A CA 1
ATOM 3422 C C . ALA A 1 447 ? -10.670 -7.705 16.681 1.00 56.38 447 ALA A C 1
ATOM 3424 O O . ALA A 1 447 ? -11.286 -7.429 15.652 1.00 56.38 447 ALA A O 1
ATOM 3425 N N . LEU A 1 448 ? -10.245 -8.936 16.935 1.00 65.00 448 LEU A N 1
ATOM 3426 C CA . LEU A 1 448 ? -10.783 -10.110 16.268 1.00 65.00 448 LEU A CA 1
ATOM 3427 C C . LEU A 1 448 ? -12.111 -10.460 16.939 1.00 65.00 448 LEU A C 1
ATOM 3429 O O . LEU A 1 448 ? -12.332 -10.143 18.105 1.00 65.00 448 LEU A O 1
ATOM 3433 N N . SER A 1 449 ? -13.006 -11.160 16.253 1.00 66.94 449 SER A N 1
ATOM 3434 C CA . SER A 1 449 ? -14.123 -11.789 16.961 1.00 66.94 449 SER A CA 1
ATOM 3435 C C . SER A 1 449 ? -13.578 -12.925 17.829 1.00 66.94 449 SER A C 1
ATOM 3437 O O . SER A 1 449 ? -12.984 -13.868 17.302 1.00 66.94 449 SER A O 1
ATOM 3439 N N . ALA A 1 450 ? -13.765 -12.852 19.150 1.00 78.44 450 ALA A N 1
ATOM 3440 C CA . ALA A 1 450 ? -13.454 -13.981 20.021 1.00 78.44 450 ALA A CA 1
ATOM 3441 C C . ALA A 1 450 ? -14.524 -15.065 19.850 1.00 78.44 450 ALA A C 1
ATOM 3443 O O . ALA A 1 450 ? -15.721 -14.794 19.944 1.00 78.4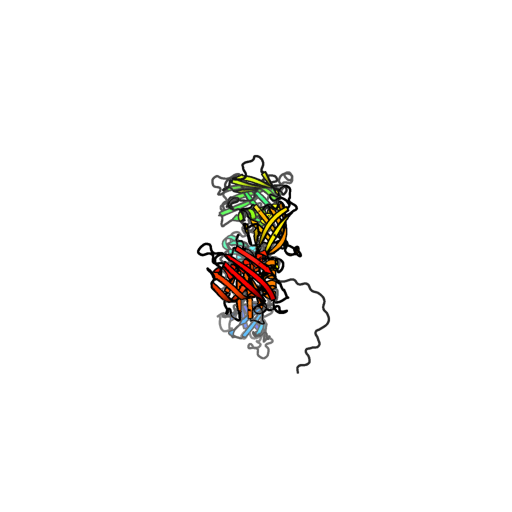4 450 ALA A O 1
ATOM 3444 N N . VAL A 1 451 ? -14.099 -16.310 19.629 1.00 77.94 451 VAL A N 1
ATOM 3445 C CA . VAL A 1 451 ? -15.012 -17.459 19.598 1.00 77.94 451 VAL A CA 1
ATOM 3446 C C . VAL A 1 451 ? -15.066 -18.071 20.990 1.00 77.94 451 VAL A C 1
ATOM 3448 O O . VAL A 1 451 ? -14.137 -18.755 21.418 1.00 77.94 451 VAL A O 1
ATOM 3451 N N . LEU A 1 452 ? -16.167 -17.830 21.697 1.00 82.38 452 LEU A N 1
ATOM 3452 C CA . LEU A 1 452 ? -16.423 -18.434 23.000 1.00 82.38 452 LEU A CA 1
ATOM 3453 C C . LEU A 1 452 ? -17.254 -19.717 22.856 1.00 82.38 452 LEU A C 1
ATOM 3455 O O . LEU A 1 452 ? -18.217 -19.740 22.086 1.00 82.38 452 LEU A O 1
ATOM 3459 N N . PRO A 1 453 ? -16.932 -20.795 23.596 1.00 83.44 453 PRO A N 1
ATOM 3460 C CA . PRO A 1 453 ? -17.770 -21.987 23.619 1.00 83.44 453 PRO A CA 1
ATOM 3461 C C . PRO A 1 453 ? -19.163 -21.655 24.160 1.00 83.44 453 PRO A C 1
ATOM 3463 O O . PRO A 1 453 ? -19.290 -21.117 25.253 1.00 83.44 453 PRO A O 1
ATOM 3466 N N . THR A 1 454 ? -20.237 -22.053 23.482 1.00 80.56 454 THR A N 1
ATOM 3467 C CA . THR A 1 454 ? -21.608 -21.797 23.974 1.00 80.56 454 THR A CA 1
ATOM 3468 C C . THR A 1 454 ? -21.888 -22.423 25.348 1.00 80.56 454 THR A C 1
ATOM 3470 O O . THR A 1 454 ? -22.794 -21.993 26.056 1.00 80.56 454 THR A O 1
ATOM 3473 N N . SER A 1 455 ? -21.076 -23.399 25.771 1.00 82.12 455 SER A N 1
ATOM 3474 C CA . SER A 1 455 ? -21.136 -24.023 27.095 1.00 82.12 455 SER A CA 1
ATOM 3475 C C . SER A 1 455 ? -20.844 -23.073 28.261 1.00 82.12 455 SER A C 1
ATOM 3477 O O . SER A 1 455 ? -21.250 -23.388 29.381 1.00 82.12 455 SER A O 1
ATOM 3479 N N . ILE A 1 456 ? -20.157 -21.945 28.029 1.00 85.31 456 ILE A N 1
ATOM 3480 C CA . ILE A 1 456 ? -19.866 -20.958 29.083 1.00 85.31 456 ILE A CA 1
ATOM 3481 C C . ILE A 1 456 ? -20.962 -19.896 29.237 1.00 85.31 456 ILE A C 1
ATOM 3483 O O . ILE A 1 456 ? -20.878 -19.080 30.154 1.00 85.31 456 ILE A O 1
ATOM 3487 N N . ALA A 1 457 ? -21.999 -19.902 28.396 1.00 87.06 457 ALA A N 1
ATOM 3488 C CA . ALA A 1 457 ? -23.117 -18.979 28.547 1.00 87.06 457 ALA A CA 1
ATOM 3489 C C . ALA A 1 457 ? -23.896 -19.255 29.852 1.00 87.06 457 ALA A C 1
ATOM 3491 O O . ALA A 1 457 ? -24.108 -20.409 30.248 1.00 87.06 457 ALA A O 1
ATOM 3492 N N . GLY A 1 458 ? -24.310 -18.184 30.527 1.00 84.75 458 GLY A N 1
ATOM 3493 C CA . GLY A 1 458 ? -25.096 -18.213 31.754 1.00 84.75 458 GLY A CA 1
ATOM 3494 C C . GLY A 1 458 ? -24.770 -17.077 32.721 1.00 84.75 458 GLY A C 1
ATOM 3495 O O . GLY A 1 458 ? -23.931 -16.218 32.462 1.00 84.75 458 GLY A O 1
ATOM 3496 N N . THR A 1 459 ? -25.441 -17.102 33.867 1.00 86.69 459 THR A N 1
ATOM 3497 C CA . THR A 1 459 ? -25.241 -16.193 34.995 1.00 86.69 459 THR A CA 1
ATOM 3498 C C . THR A 1 459 ? -24.381 -16.871 36.061 1.00 86.69 459 THR A C 1
ATOM 3500 O O . THR A 1 459 ? -24.637 -18.016 36.441 1.00 86.69 459 THR A O 1
ATOM 3503 N N . TYR A 1 460 ? -23.389 -16.157 36.577 1.00 88.94 460 TYR A N 1
ATOM 3504 C CA . TYR A 1 460 ? -22.382 -16.613 37.525 1.00 88.94 460 TYR A CA 1
ATOM 3505 C C . TYR A 1 460 ? -22.411 -15.746 38.778 1.00 88.94 460 TYR A C 1
ATOM 3507 O O . TYR A 1 460 ? -22.445 -14.521 38.682 1.00 88.94 460 TYR A O 1
ATOM 3515 N N . ALA A 1 461 ? -22.355 -16.385 39.945 1.00 85.06 461 ALA A N 1
ATOM 3516 C CA . ALA A 1 461 ? -22.048 -15.706 41.198 1.00 85.06 461 ALA A CA 1
ATOM 3517 C C . ALA A 1 461 ? -20.545 -15.845 41.445 1.00 85.06 461 ALA A C 1
ATOM 3519 O O . ALA A 1 461 ? -20.026 -16.963 41.552 1.00 85.06 461 ALA A O 1
ATOM 3520 N N . MET A 1 462 ? -19.845 -14.715 41.467 1.00 88.19 462 MET A N 1
ATOM 3521 C CA . MET A 1 462 ? -18.388 -14.645 41.502 1.00 88.19 462 MET A CA 1
ATOM 3522 C C . MET A 1 462 ? -17.924 -13.796 42.678 1.00 88.19 462 MET A C 1
ATOM 3524 O O . MET A 1 462 ? -18.635 -12.897 43.115 1.00 88.19 462 MET A O 1
ATOM 3528 N N . ASN A 1 463 ? -16.722 -14.073 43.176 1.00 88.81 463 ASN A N 1
ATOM 3529 C CA . ASN A 1 463 ? -16.072 -13.235 44.175 1.00 88.81 463 ASN A CA 1
ATOM 3530 C C . ASN A 1 463 ? -14.755 -12.683 43.629 1.00 88.81 463 ASN A C 1
ATOM 3532 O O . ASN A 1 463 ? -14.032 -13.381 42.910 1.00 88.81 463 ASN A O 1
ATOM 3536 N N . PHE A 1 464 ? -14.444 -11.444 44.002 1.00 83.62 464 PHE A N 1
ATOM 3537 C CA . PHE A 1 464 ? -13.145 -10.831 43.754 1.00 83.62 464 PHE A CA 1
ATOM 3538 C C . PHE A 1 464 ? -12.088 -11.470 44.663 1.00 83.62 464 PHE A C 1
ATOM 3540 O O . PHE A 1 464 ? -12.333 -11.737 45.842 1.00 83.62 464 PHE A O 1
ATOM 3547 N N . SER A 1 465 ? -10.908 -11.732 44.115 1.00 88.81 465 SER A N 1
ATOM 3548 C CA . SER A 1 465 ? -9.780 -12.327 44.830 1.00 88.81 465 SER A CA 1
ATOM 3549 C C . SER A 1 465 ? -8.454 -11.855 44.244 1.00 88.81 465 SER A C 1
ATOM 3551 O O . SER A 1 465 ? -8.392 -11.481 43.072 1.00 88.81 465 SER A O 1
ATOM 3553 N N . SER A 1 466 ? -7.381 -11.912 45.038 1.00 86.00 466 SER A N 1
ATOM 3554 C CA . SER A 1 466 ? -6.040 -11.507 44.594 1.00 86.00 466 SER A CA 1
ATOM 3555 C C . SER A 1 466 ? -5.990 -10.058 44.091 1.00 86.00 466 SER A C 1
ATOM 3557 O O . SER A 1 466 ? -5.312 -9.762 43.107 1.00 86.00 466 SER A O 1
ATOM 3559 N N . GLY A 1 467 ? -6.723 -9.165 44.757 1.00 78.44 467 GLY A N 1
ATOM 3560 C CA . GLY A 1 467 ? -6.722 -7.738 44.484 1.00 78.44 467 GLY A CA 1
ATOM 3561 C C . GLY A 1 467 ? -5.324 -7.136 44.621 1.00 78.44 467 GLY A C 1
ATOM 3562 O O . GLY A 1 467 ? -4.640 -7.330 45.627 1.00 78.44 467 GLY A O 1
ATOM 3563 N N . SER A 1 468 ? -4.885 -6.387 43.613 1.00 76.31 468 SER A N 1
ATOM 3564 C CA . SER A 1 468 ? -3.678 -5.569 43.704 1.00 76.31 468 SER A CA 1
ATOM 3565 C C . SER A 1 468 ? -3.920 -4.350 44.599 1.00 76.31 468 SER A C 1
ATOM 3567 O O . SER A 1 468 ? -5.060 -3.976 44.881 1.00 76.31 468 SER A O 1
ATOM 3569 N N . SER A 1 469 ? -2.849 -3.654 44.995 1.00 68.94 469 SER A N 1
ATOM 3570 C CA . SER A 1 469 ? -2.951 -2.376 45.720 1.00 68.94 469 SER A CA 1
ATOM 3571 C C . SER A 1 469 ? -3.688 -1.276 44.942 1.00 68.94 469 SER A C 1
ATOM 3573 O O . SER A 1 469 ? -3.995 -0.234 45.513 1.00 68.94 469 SER A O 1
ATOM 3575 N N . PHE A 1 470 ? -3.945 -1.496 43.650 1.00 59.50 470 PHE A N 1
ATOM 3576 C CA . PHE A 1 470 ? -4.646 -0.580 42.753 1.00 59.50 470 PHE A CA 1
ATOM 3577 C C . PHE A 1 470 ? -6.068 -1.054 42.415 1.00 59.50 470 PHE A C 1
ATOM 3579 O O . PHE A 1 470 ? -6.768 -0.369 41.675 1.00 59.50 470 PHE A O 1
ATOM 3586 N N . SER A 1 471 ? -6.495 -2.213 42.931 1.00 70.12 471 SER A N 1
ATOM 3587 C CA . SER A 1 471 ? -7.842 -2.742 42.714 1.00 70.12 471 SER A CA 1
ATOM 3588 C C . SER A 1 471 ? -8.890 -1.840 43.371 1.00 70.12 471 SER A C 1
ATOM 3590 O O . SER A 1 471 ? -8.814 -1.615 44.582 1.00 70.12 471 SER A O 1
ATOM 3592 N N . PRO A 1 472 ? -9.917 -1.375 42.637 1.00 67.50 472 PRO A N 1
ATOM 3593 C CA . PRO A 1 472 ? -11.058 -0.691 43.245 1.00 67.50 472 PRO A CA 1
ATOM 3594 C C . PRO A 1 472 ? -12.007 -1.666 43.967 1.00 67.50 472 PRO A C 1
ATOM 3596 O O . PRO A 1 472 ? -12.941 -1.236 44.641 1.00 67.50 472 PRO A O 1
ATOM 3599 N N . PHE A 1 473 ? -11.779 -2.976 43.834 1.00 77.88 473 PHE A N 1
ATOM 3600 C CA . PHE A 1 473 ? -12.604 -4.028 44.415 1.00 77.88 473 PHE A CA 1
ATOM 3601 C C . PHE A 1 473 ? -11.906 -4.660 45.612 1.00 77.88 473 PHE A C 1
ATOM 3603 O O . PHE A 1 473 ? -10.740 -5.056 45.520 1.00 77.88 473 PHE A O 1
ATOM 3610 N N . ALA A 1 474 ? -12.635 -4.779 46.721 1.00 74.50 474 ALA A N 1
ATOM 3611 C CA . ALA A 1 474 ? -12.155 -5.468 47.909 1.00 74.50 474 ALA A CA 1
ATOM 3612 C C . ALA A 1 474 ? -12.147 -6.987 47.692 1.00 74.50 474 ALA A C 1
ATOM 3614 O O . ALA A 1 474 ? -13.115 -7.553 47.175 1.00 74.50 474 ALA A O 1
ATOM 3615 N N . ASP A 1 475 ? -11.086 -7.652 48.149 1.00 81.56 475 ASP A N 1
ATOM 3616 C CA . ASP A 1 475 ? -11.037 -9.114 48.183 1.00 81.56 475 ASP A CA 1
ATOM 3617 C C . ASP A 1 475 ? -12.225 -9.673 48.982 1.00 81.56 475 ASP A C 1
ATOM 3619 O O . ASP A 1 475 ? -12.522 -9.232 50.094 1.00 81.56 475 ASP A O 1
ATOM 3623 N N . GLY A 1 476 ? -12.912 -10.655 48.398 1.00 76.25 476 GLY A N 1
ATOM 3624 C CA . GLY A 1 476 ? -14.107 -11.280 48.959 1.00 76.25 476 GLY A CA 1
ATOM 3625 C C . GLY A 1 476 ? -15.426 -10.568 48.647 1.00 76.25 476 GLY A C 1
ATOM 3626 O O . GLY A 1 476 ? -16.474 -11.109 48.995 1.00 76.25 476 GLY A O 1
ATOM 3627 N N . ALA A 1 477 ? -15.415 -9.406 47.982 1.00 75.88 477 ALA A N 1
ATOM 3628 C CA . ALA A 1 477 ? -16.644 -8.812 47.459 1.00 75.88 477 ALA A CA 1
ATOM 3629 C C . ALA A 1 477 ? -17.294 -9.749 46.426 1.00 75.88 477 ALA A C 1
ATOM 3631 O O . ALA A 1 477 ? -16.593 -10.463 45.706 1.00 75.88 477 ALA A O 1
ATOM 3632 N N . SER A 1 478 ? -18.624 -9.745 46.352 1.00 80.94 478 SER A N 1
ATOM 3633 C CA . SER A 1 478 ? -19.384 -10.556 45.396 1.00 80.94 478 SER A CA 1
ATOM 3634 C C . SER A 1 478 ? -19.817 -9.726 44.191 1.00 80.94 478 SER A C 1
ATOM 3636 O O . SER A 1 478 ? -20.132 -8.549 44.341 1.00 80.94 478 SER A O 1
ATOM 3638 N N . ALA A 1 479 ? -19.867 -10.366 43.026 1.00 80.50 479 ALA A N 1
ATOM 3639 C CA . ALA A 1 479 ? -20.379 -9.818 41.778 1.00 80.50 479 ALA A CA 1
ATOM 3640 C C . ALA A 1 479 ? -21.164 -10.879 41.002 1.00 80.50 479 ALA A C 1
ATOM 3642 O O . ALA A 1 479 ? -20.873 -12.080 41.062 1.00 80.50 479 ALA A O 1
ATOM 3643 N N . GLN A 1 480 ? -22.144 -10.427 40.235 1.00 85.50 480 GLN A N 1
ATOM 3644 C CA . GLN A 1 480 ? -22.849 -11.225 39.249 1.00 85.50 480 GLN A CA 1
ATOM 3645 C C . GLN A 1 480 ? -22.233 -10.997 37.870 1.00 85.50 480 GLN A C 1
ATOM 3647 O O . GLN A 1 480 ? -22.127 -9.865 37.408 1.00 85.50 480 GLN A O 1
ATOM 3652 N N . VAL A 1 481 ? -21.880 -12.077 37.176 1.00 90.81 481 VAL A N 1
ATOM 3653 C CA . VAL A 1 481 ? -21.451 -12.012 35.774 1.00 90.81 481 VAL A CA 1
ATOM 3654 C C . VAL A 1 481 ? -22.441 -12.753 34.898 1.00 90.81 481 VAL A C 1
ATOM 3656 O O . VAL A 1 481 ? -22.798 -13.887 35.196 1.00 90.81 481 VAL A O 1
ATOM 3659 N N . VAL A 1 482 ? -22.870 -12.139 33.803 1.00 90.06 482 VAL A N 1
ATOM 3660 C CA . VAL A 1 482 ? -23.720 -12.770 32.789 1.00 90.06 482 VAL A CA 1
ATOM 3661 C C . VAL A 1 482 ? -22.936 -12.853 31.489 1.00 90.06 482 VAL A C 1
ATOM 3663 O O . VAL A 1 482 ? -22.413 -11.843 31.031 1.00 90.06 482 VAL A O 1
ATOM 3666 N N . LEU A 1 483 ? -22.865 -14.046 30.904 1.00 90.12 483 LEU A N 1
ATOM 3667 C CA . LEU A 1 483 ? -22.328 -14.294 29.568 1.00 90.12 483 LEU A CA 1
ATOM 3668 C C . LEU A 1 483 ? -23.435 -14.838 28.673 1.00 90.12 483 LEU A C 1
ATOM 3670 O O . LEU A 1 483 ? -24.080 -15.823 29.037 1.00 90.12 483 LEU A O 1
ATOM 3674 N N . ASP A 1 484 ? -23.650 -14.247 27.503 1.00 85.56 484 ASP A N 1
ATOM 3675 C CA . ASP A 1 484 ? -24.595 -14.787 26.526 1.00 85.56 484 ASP A CA 1
ATOM 3676 C C . ASP A 1 484 ? -23.954 -15.720 25.489 1.00 85.56 484 ASP A C 1
ATOM 3678 O O . ASP A 1 484 ? -22.736 -15.878 25.412 1.00 85.56 484 ASP A O 1
ATOM 3682 N N . ALA A 1 485 ? -24.798 -16.385 24.695 1.00 80.88 485 ALA A N 1
ATOM 3683 C CA . ALA A 1 485 ? -24.346 -17.315 23.661 1.00 80.88 485 ALA A CA 1
ATOM 3684 C C . ALA A 1 485 ? -23.618 -16.627 22.490 1.00 80.88 485 ALA A C 1
ATOM 3686 O O . ALA A 1 485 ? -22.938 -17.308 21.726 1.00 80.88 485 ALA A O 1
ATOM 3687 N N . ALA A 1 486 ? -23.760 -15.306 22.345 1.00 80.06 486 ALA A N 1
ATOM 3688 C CA . ALA A 1 486 ? -23.026 -14.490 21.382 1.00 80.06 486 ALA A CA 1
ATOM 3689 C C . ALA A 1 486 ? -21.707 -13.943 21.966 1.00 80.06 486 ALA A C 1
ATOM 3691 O O . ALA A 1 486 ? -20.956 -13.278 21.257 1.00 80.06 486 ALA A O 1
ATOM 3692 N N . GLY A 1 487 ? -21.405 -14.239 23.235 1.00 86.38 487 GLY A N 1
ATOM 3693 C CA . GLY A 1 487 ? -20.210 -13.776 23.924 1.00 86.38 487 GLY A CA 1
ATOM 3694 C C . GLY A 1 487 ? -20.333 -12.374 24.518 1.00 86.38 487 GLY A C 1
ATOM 3695 O O . GLY A 1 487 ? -19.303 -11.777 24.823 1.00 86.38 487 GLY A O 1
ATOM 3696 N N . ASN A 1 488 ? -21.541 -11.829 24.689 1.00 88.88 488 ASN A N 1
ATOM 3697 C CA . ASN A 1 488 ? -21.720 -10.574 25.414 1.00 88.88 488 ASN A CA 1
ATOM 3698 C C . ASN A 1 488 ? -21.556 -10.778 26.921 1.00 88.88 488 ASN A C 1
ATOM 3700 O O . ASN A 1 488 ? -22.098 -11.743 27.464 1.00 88.88 488 ASN A O 1
ATOM 3704 N N . LEU A 1 489 ? -20.853 -9.859 27.589 1.00 92.38 489 LEU A N 1
ATOM 3705 C CA . LEU A 1 489 ? -20.655 -9.874 29.039 1.00 92.38 489 LEU A CA 1
ATOM 3706 C C . LEU A 1 489 ? -21.400 -8.728 29.727 1.00 92.38 489 LEU A C 1
ATOM 3708 O O . LEU A 1 489 ? -21.381 -7.586 29.265 1.00 92.38 489 LEU A O 1
ATOM 3712 N N . CYS A 1 490 ? -21.983 -9.035 30.884 1.00 87.69 490 CYS A N 1
ATOM 3713 C CA . CYS A 1 490 ? -22.423 -8.056 31.871 1.00 87.69 490 CYS A CA 1
ATOM 3714 C C . CYS A 1 490 ? -21.827 -8.346 33.247 1.00 87.69 490 CYS A C 1
ATOM 3716 O O . CYS A 1 490 ? -21.816 -9.497 33.678 1.00 87.69 490 CYS A O 1
ATOM 3718 N N . LEU A 1 491 ? -21.389 -7.300 33.947 1.00 86.44 491 LEU A N 1
ATOM 3719 C CA . LEU A 1 491 ? -20.907 -7.348 35.329 1.00 86.44 491 LEU A CA 1
ATOM 3720 C C . LEU A 1 491 ? -21.840 -6.500 36.201 1.00 86.44 491 LEU A C 1
ATOM 3722 O O . LEU A 1 491 ? -21.958 -5.301 35.977 1.00 86.44 491 LEU A O 1
ATOM 3726 N N . ASP A 1 492 ? -22.542 -7.125 37.147 1.00 78.81 492 ASP A N 1
ATOM 3727 C CA . ASP A 1 492 ? -23.563 -6.504 38.008 1.00 78.81 492 ASP A CA 1
ATOM 3728 C C . ASP A 1 492 ? -24.588 -5.656 37.231 1.00 78.81 492 ASP A C 1
ATOM 3730 O O . ASP A 1 492 ? -24.996 -4.569 37.636 1.00 78.81 492 ASP A O 1
ATOM 3734 N N . GLY A 1 493 ? -25.001 -6.165 36.066 1.00 73.19 493 GLY A N 1
ATOM 3735 C CA . GLY A 1 493 ? -25.944 -5.494 35.167 1.00 73.19 493 GLY A CA 1
ATOM 3736 C C . GLY A 1 493 ? -25.334 -4.393 34.293 1.00 73.19 493 GLY A C 1
ATOM 3737 O O . GLY A 1 493 ? -26.044 -3.841 33.456 1.00 73.19 493 GLY A O 1
ATOM 3738 N N . VAL A 1 494 ? -24.040 -4.092 34.431 1.00 77.31 494 VAL A N 1
ATOM 3739 C CA . VAL A 1 494 ? -23.316 -3.173 33.543 1.00 77.31 494 VAL A CA 1
ATOM 3740 C C . VAL A 1 494 ? -22.857 -3.931 32.294 1.00 77.31 494 VAL A C 1
ATOM 3742 O O . VAL A 1 494 ? -22.086 -4.886 32.428 1.00 77.31 494 VAL A O 1
ATOM 3745 N N . PRO A 1 495 ? -23.302 -3.546 31.084 1.00 84.44 495 PRO A N 1
ATOM 3746 C CA . PRO A 1 495 ? -22.913 -4.220 29.853 1.00 84.44 495 PRO A CA 1
ATOM 3747 C C . PRO A 1 495 ? -21.514 -3.829 29.389 1.00 84.44 495 PRO A C 1
ATOM 3749 O O . PRO A 1 495 ? -21.165 -2.654 29.341 1.00 84.44 495 PRO A O 1
ATOM 3752 N N . PHE A 1 496 ? -20.746 -4.836 28.980 1.00 85.06 496 PHE A N 1
ATOM 3753 C CA . PHE A 1 496 ? -19.453 -4.682 28.314 1.00 85.06 496 PHE A CA 1
ATOM 3754 C C . PHE A 1 496 ? -19.514 -5.041 26.819 1.00 85.06 496 PHE A C 1
ATOM 3756 O O . PHE A 1 496 ? -18.533 -4.872 26.101 1.00 85.06 496 PHE A O 1
ATOM 3763 N N . GLY A 1 497 ? -20.661 -5.525 26.330 1.00 86.06 497 GLY A N 1
ATOM 3764 C CA . GLY A 1 497 ? -20.829 -5.920 24.930 1.00 86.06 497 GLY A CA 1
ATOM 3765 C C . GLY A 1 497 ? -20.119 -7.232 24.598 1.00 86.06 497 GLY A C 1
ATOM 3766 O O . GLY A 1 497 ? -19.858 -8.035 25.494 1.00 86.06 497 GLY A O 1
ATOM 3767 N N . ALA A 1 498 ? -19.865 -7.462 23.308 1.00 86.44 498 ALA A N 1
ATOM 3768 C CA . ALA A 1 498 ? -19.361 -8.726 22.780 1.00 86.44 498 ALA A CA 1
ATOM 3769 C C . ALA A 1 498 ? -17.865 -8.917 23.044 1.00 86.44 498 ALA A C 1
ATOM 3771 O O . ALA A 1 498 ? -17.087 -7.965 23.031 1.00 86.44 498 ALA A O 1
ATOM 3772 N N . ALA A 1 499 ? -17.468 -10.173 23.227 1.00 89.25 499 ALA A N 1
ATOM 3773 C CA . ALA A 1 499 ? -16.076 -10.544 23.394 1.00 89.25 499 ALA A CA 1
ATOM 3774 C C . ALA A 1 499 ? -15.259 -10.254 22.130 1.00 89.25 499 ALA A C 1
ATOM 3776 O O . ALA A 1 499 ? -15.628 -10.653 21.021 1.00 89.25 499 ALA A O 1
ATOM 3777 N N . VAL A 1 500 ? -14.091 -9.653 22.319 1.00 87.06 500 VAL A N 1
ATOM 3778 C CA . VAL A 1 500 ? -13.094 -9.466 21.267 1.00 87.06 500 VAL A CA 1
ATOM 3779 C C . VAL A 1 500 ? -11.862 -10.312 21.554 1.00 87.06 500 VAL A C 1
ATOM 3781 O O . VAL A 1 500 ? -11.425 -10.450 22.692 1.00 87.06 500 VAL A O 1
ATOM 3784 N N . GLY A 1 501 ? -11.312 -10.930 20.521 1.00 80.38 501 GLY A N 1
ATOM 3785 C CA . GLY A 1 501 ? -9.985 -11.518 20.545 1.00 80.38 501 GLY A CA 1
ATOM 3786 C C . GLY A 1 501 ? -8.962 -10.450 20.198 1.00 80.38 501 GLY A C 1
ATOM 3787 O O . GLY A 1 501 ? -9.274 -9.460 19.537 1.00 80.38 501 GLY A O 1
ATOM 3788 N N . LYS A 1 502 ? -7.723 -10.661 20.617 1.00 74.19 502 LYS A N 1
ATOM 3789 C CA . LYS A 1 502 ? -6.603 -9.795 20.256 1.00 74.19 502 LYS A CA 1
ATOM 3790 C C . LYS A 1 502 ? -5.618 -10.607 19.427 1.00 74.19 502 LYS A C 1
ATOM 3792 O O . LYS A 1 502 ? -5.337 -11.751 19.763 1.00 74.19 502 LYS A O 1
ATOM 3797 N N . THR A 1 503 ? -5.092 -10.049 18.343 1.00 63.53 503 THR A N 1
ATOM 3798 C CA . THR A 1 503 ? -4.053 -10.688 17.502 1.00 63.53 503 THR A CA 1
ATOM 3799 C C . THR A 1 503 ? -2.814 -11.091 18.304 1.00 63.53 503 THR A C 1
ATOM 3801 O O . THR A 1 503 ? -2.215 -12.124 18.015 1.00 63.53 503 THR A O 1
ATOM 3804 N N . SER A 1 504 ? -2.459 -10.318 19.335 1.00 58.66 504 SER A N 1
ATOM 3805 C CA . SER A 1 504 ? -1.352 -10.617 20.255 1.00 58.66 504 SER A CA 1
ATOM 3806 C C . SER A 1 504 ? -1.634 -11.809 21.185 1.00 58.66 504 SER A C 1
ATOM 3808 O O . SER A 1 504 ? -0.710 -12.508 21.599 1.00 58.66 504 SER A O 1
ATOM 3810 N N . THR A 1 505 ? -2.907 -12.074 21.489 1.00 68.38 505 THR A N 1
ATOM 3811 C CA . THR A 1 505 ? -3.375 -13.132 22.397 1.00 68.38 505 THR A CA 1
ATOM 3812 C C . THR A 1 505 ? -4.633 -13.804 21.830 1.00 68.38 505 THR A C 1
ATOM 3814 O O . THR A 1 505 ? -5.719 -13.714 22.408 1.00 68.38 505 THR A O 1
ATOM 3817 N N . PRO A 1 506 ? -4.522 -14.526 20.697 1.00 65.62 506 PRO A N 1
ATOM 3818 C CA . PRO A 1 506 ? -5.683 -14.993 19.931 1.00 65.62 506 PRO A CA 1
ATOM 3819 C C . PRO A 1 506 ? -6.533 -16.034 20.671 1.00 65.62 506 PRO A C 1
ATOM 3821 O O . PRO A 1 506 ? -7.651 -16.333 20.259 1.00 65.62 506 PRO A O 1
ATOM 3824 N N . THR A 1 507 ? -6.008 -16.603 21.757 1.00 76.56 507 THR A N 1
ATOM 3825 C CA . THR A 1 507 ? -6.694 -17.574 22.615 1.00 76.56 507 THR A CA 1
ATOM 3826 C C . THR A 1 507 ? -7.463 -16.931 23.766 1.00 76.56 507 THR A C 1
ATOM 3828 O O . THR A 1 507 ? -8.201 -17.634 24.450 1.00 76.56 507 THR A O 1
ATOM 3831 N N . LEU A 1 508 ? -7.291 -15.628 24.005 1.00 85.56 508 LEU A N 1
ATOM 3832 C CA . LEU A 1 508 ? -7.967 -14.898 25.071 1.00 85.56 508 LEU A CA 1
ATOM 3833 C C . LEU A 1 508 ? -9.134 -14.087 24.508 1.00 85.56 508 LEU A C 1
ATOM 3835 O O . LEU A 1 508 ? -9.035 -13.456 23.456 1.00 85.56 508 LEU A O 1
ATOM 3839 N N . ALA A 1 509 ? -10.239 -14.097 25.243 1.00 89.81 509 ALA A N 1
ATOM 3840 C CA . ALA A 1 509 ? -11.384 -13.236 25.003 1.00 89.81 509 ALA A CA 1
ATOM 3841 C C . ALA A 1 509 ? -11.322 -12.034 25.945 1.00 89.81 509 ALA A C 1
ATOM 3843 O O . ALA A 1 509 ? -11.046 -12.202 27.132 1.00 89.81 509 ALA A O 1
ATOM 3844 N N . TYR A 1 510 ? -11.593 -10.846 25.417 1.00 91.06 510 TYR A N 1
ATOM 3845 C CA . TYR A 1 510 ? -11.559 -9.581 26.135 1.00 91.06 510 TYR A CA 1
ATOM 3846 C C . TYR A 1 510 ? -12.903 -8.870 26.053 1.00 91.06 510 TYR A C 1
ATOM 3848 O O . TYR A 1 510 ? -13.582 -8.911 25.029 1.00 91.06 510 TYR A O 1
ATOM 3856 N N . TRP A 1 511 ? -13.235 -8.163 27.123 1.00 92.06 511 TRP A N 1
ATOM 3857 C CA . TRP A 1 511 ? -14.334 -7.216 27.200 1.00 92.06 511 TRP A CA 1
ATOM 3858 C C . TRP A 1 511 ? -13.809 -5.925 27.794 1.00 92.06 511 TRP A C 1
ATOM 3860 O O . TRP A 1 511 ? -13.266 -5.922 28.898 1.00 92.06 511 TRP A O 1
ATOM 3870 N N . GLU A 1 512 ? -13.958 -4.828 27.068 1.00 88.00 512 GLU A N 1
ATOM 3871 C CA . GLU A 1 512 ? -13.377 -3.543 27.438 1.00 88.00 512 GLU A CA 1
ATOM 3872 C C . GLU A 1 512 ? -14.470 -2.486 27.469 1.00 88.00 512 GLU A C 1
ATOM 3874 O O . GLU A 1 512 ? -15.270 -2.381 26.543 1.00 88.00 512 GLU A O 1
ATOM 3879 N N . SER A 1 513 ? -14.514 -1.711 28.550 1.00 79.94 513 SER A N 1
ATOM 3880 C CA . SER A 1 513 ? -15.474 -0.623 28.711 1.00 79.94 513 SER A CA 1
ATOM 3881 C C . SER A 1 513 ? -14.742 0.667 29.049 1.00 79.94 513 SER A C 1
ATOM 3883 O O . SER A 1 513 ? -14.118 0.790 30.107 1.00 79.94 513 SER A O 1
ATOM 3885 N N . ALA A 1 514 ? -14.832 1.637 28.134 1.00 71.00 514 ALA A N 1
ATOM 3886 C CA . ALA A 1 514 ? -14.326 2.992 28.336 1.00 71.00 514 ALA A CA 1
ATOM 3887 C C . ALA A 1 514 ? -15.046 3.699 29.495 1.00 71.00 514 ALA A C 1
ATOM 3889 O O . ALA A 1 514 ? -14.402 4.411 30.261 1.00 71.00 514 ALA A O 1
ATOM 3890 N N . ASP A 1 515 ? -16.345 3.435 29.669 1.00 64.12 515 ASP A N 1
ATOM 3891 C CA . ASP A 1 515 ? -17.175 4.053 30.709 1.00 64.12 515 ASP A CA 1
ATOM 3892 C C . ASP A 1 515 ? -16.752 3.624 32.119 1.00 64.12 515 ASP A C 1
ATOM 3894 O O . ASP A 1 515 ? -16.782 4.427 33.052 1.00 64.12 515 ASP A O 1
ATOM 3898 N N . THR A 1 516 ? -16.339 2.364 32.287 1.00 71.75 516 THR A N 1
ATOM 3899 C CA . THR A 1 516 ? -15.862 1.853 33.582 1.00 71.75 516 THR A CA 1
ATOM 3900 C C . THR A 1 516 ? -14.340 1.888 33.719 1.00 71.75 516 THR A C 1
ATOM 3902 O O . THR A 1 516 ? -13.830 1.671 34.815 1.00 71.75 516 THR A O 1
ATOM 3905 N N . GLY A 1 517 ? -13.598 2.104 32.628 1.00 72.19 517 GLY A N 1
ATOM 3906 C CA . GLY A 1 517 ? -12.134 2.019 32.594 1.00 72.19 517 GLY A CA 1
ATOM 3907 C C . GLY A 1 517 ? -11.578 0.603 32.814 1.00 72.19 517 GLY A C 1
ATOM 3908 O O . GLY A 1 517 ? -10.412 0.454 33.187 1.00 72.19 517 GLY A O 1
ATOM 3909 N N . LEU A 1 518 ? -12.399 -0.434 32.604 1.00 79.12 518 LEU A N 1
ATOM 3910 C CA . LEU A 1 518 ? -12.069 -1.830 32.914 1.00 79.12 518 LEU A CA 1
ATOM 3911 C C . LEU A 1 518 ? -11.851 -2.650 31.642 1.00 79.12 518 LEU A C 1
ATOM 3913 O O . LEU A 1 518 ? -12.597 -2.520 30.672 1.00 79.12 518 LEU A O 1
ATOM 3917 N N . SER A 1 519 ? -10.867 -3.544 31.702 1.00 88.12 519 SER A N 1
ATOM 3918 C CA . SER A 1 519 ? -10.650 -4.647 30.768 1.00 88.12 519 SER A CA 1
ATOM 3919 C C . SER A 1 519 ? -10.824 -5.963 31.528 1.00 88.12 519 SER A C 1
ATOM 3921 O O . SER A 1 519 ? -10.243 -6.165 32.597 1.00 88.12 519 SER A O 1
ATOM 3923 N N . ILE A 1 520 ? -11.669 -6.845 31.008 1.00 92.44 520 ILE A N 1
ATOM 3924 C CA . ILE A 1 520 ? -11.947 -8.173 31.553 1.00 92.44 520 ILE A CA 1
ATOM 3925 C C . ILE A 1 520 ? -11.445 -9.182 30.533 1.00 92.44 520 ILE A C 1
ATOM 3927 O O . ILE A 1 520 ? -11.778 -9.067 29.358 1.00 92.44 520 ILE A O 1
ATOM 3931 N N . SER A 1 521 ? -10.679 -10.183 30.962 1.00 92.69 521 SER A N 1
ATOM 3932 C CA . SER A 1 521 ? -10.191 -11.236 30.070 1.00 92.69 521 SER A CA 1
ATOM 3933 C C . SER A 1 521 ? -10.499 -12.643 30.568 1.00 92.69 521 SER A C 1
ATOM 3935 O O . SER A 1 521 ? -10.546 -12.912 31.771 1.00 92.69 521 SER A O 1
ATOM 3937 N N . LEU A 1 522 ? -10.720 -13.542 29.613 1.00 91.50 522 LEU A N 1
ATOM 3938 C CA . LEU A 1 522 ? -11.043 -14.946 29.811 1.00 91.50 522 LEU A CA 1
ATOM 3939 C C . LEU A 1 522 ? -10.152 -15.813 28.923 1.00 91.50 522 LEU A C 1
ATOM 3941 O O . LEU A 1 522 ? -10.089 -15.601 27.715 1.00 91.50 522 LEU A O 1
ATOM 3945 N N . ASP A 1 523 ? -9.553 -16.844 29.515 1.00 88.56 523 ASP A N 1
ATOM 3946 C CA . ASP A 1 523 ? -9.008 -17.986 28.780 1.00 88.56 523 ASP A CA 1
ATOM 3947 C C . ASP A 1 523 ? -10.071 -19.102 28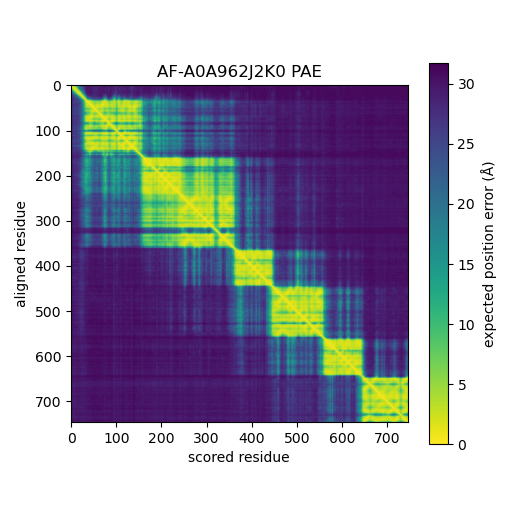.721 1.00 88.56 523 ASP A C 1
ATOM 3949 O O . ASP A 1 523 ? -10.367 -19.725 29.752 1.00 88.56 523 ASP A O 1
ATOM 3953 N N . PRO A 1 524 ? -10.678 -19.381 27.552 1.00 77.75 524 PRO A N 1
ATOM 3954 C CA . PRO A 1 524 ? -11.697 -20.418 27.425 1.00 77.75 524 PRO A CA 1
ATOM 3955 C C . PRO A 1 524 ? -11.143 -21.829 27.663 1.00 77.75 524 PRO A C 1
ATOM 3957 O O . PRO A 1 524 ? -11.890 -22.708 28.090 1.00 77.75 524 PRO A O 1
ATOM 3960 N N . ALA A 1 525 ? -9.851 -22.061 27.404 1.00 73.06 525 ALA A N 1
ATOM 3961 C CA . ALA A 1 525 ? -9.220 -23.373 27.536 1.00 73.06 525 ALA A CA 1
ATOM 3962 C C . ALA A 1 525 ? -8.866 -23.711 28.994 1.00 73.06 525 ALA A C 1
ATOM 3964 O O . ALA A 1 525 ? -8.821 -24.884 29.367 1.00 73.06 525 ALA A O 1
ATOM 3965 N N . ALA A 1 526 ? -8.653 -22.695 29.835 1.00 69.06 526 ALA A N 1
ATOM 3966 C CA . ALA A 1 526 ? -8.276 -22.867 31.238 1.00 69.06 526 ALA A CA 1
ATOM 3967 C C . ALA A 1 526 ? -9.462 -23.136 32.191 1.00 69.06 526 ALA A C 1
ATOM 3969 O O . ALA A 1 526 ? -9.250 -23.428 33.371 1.00 69.06 526 ALA A O 1
ATOM 3970 N N . ASN A 1 527 ? -10.711 -23.052 31.718 1.00 65.31 527 ASN A N 1
ATOM 3971 C CA . ASN A 1 527 ? -11.905 -23.104 32.567 1.00 65.31 527 ASN A CA 1
ATOM 3972 C C . ASN A 1 527 ? -12.635 -24.454 32.491 1.00 65.31 527 ASN A C 1
ATOM 3974 O O . ASN A 1 527 ? -13.609 -24.623 31.763 1.00 65.31 527 ASN A O 1
ATOM 3978 N N . THR A 1 528 ? -12.179 -25.423 33.289 1.00 55.47 528 THR A N 1
ATOM 3979 C CA . THR A 1 528 ? -12.770 -26.775 33.363 1.00 55.47 528 THR A CA 1
ATOM 3980 C C . THR A 1 528 ? -13.686 -27.005 34.576 1.00 55.47 528 THR A C 1
ATOM 3982 O O . THR A 1 528 ? -14.387 -28.013 34.609 1.00 55.47 528 THR A O 1
ATOM 3985 N N . ALA A 1 529 ? -13.721 -26.092 35.562 1.00 59.41 529 ALA A N 1
ATOM 3986 C CA . ALA A 1 529 ? -14.447 -26.284 36.833 1.00 59.41 529 ALA A CA 1
ATOM 3987 C C . ALA A 1 529 ? -15.022 -24.990 37.463 1.00 59.41 529 ALA A C 1
ATOM 3989 O O . ALA A 1 529 ? -15.114 -24.869 38.683 1.00 59.41 529 ALA A O 1
ATOM 3990 N N . GLY A 1 530 ? -15.388 -24.005 36.644 1.00 72.75 530 GLY A N 1
ATOM 3991 C CA . GLY A 1 530 ? -15.854 -22.682 37.077 1.00 72.75 530 GLY A CA 1
ATOM 3992 C C . GLY A 1 530 ? -15.427 -21.616 36.074 1.00 72.75 530 GLY A C 1
ATOM 3993 O O . GLY A 1 530 ? -14.638 -21.915 35.181 1.00 72.75 530 GLY A O 1
ATOM 3994 N N . LEU A 1 531 ? -15.954 -20.398 36.201 1.00 86.81 531 LEU A N 1
ATOM 3995 C CA . LEU A 1 531 ? -15.519 -19.270 35.376 1.00 86.81 531 LEU A CA 1
ATOM 3996 C C . LEU A 1 531 ? -14.457 -18.482 36.144 1.00 86.81 531 LEU A C 1
ATOM 3998 O O . LEU A 1 531 ? -14.643 -18.178 37.325 1.00 86.81 531 LEU A O 1
ATOM 4002 N N . ARG A 1 532 ? -13.347 -18.164 35.480 1.00 90.94 532 ARG A N 1
ATOM 4003 C CA . ARG A 1 532 ? -12.286 -17.299 36.001 1.00 90.94 532 ARG A CA 1
ATOM 4004 C C . ARG A 1 532 ? -12.042 -16.166 35.018 1.00 90.94 532 ARG A C 1
ATOM 4006 O O . ARG A 1 532 ? -11.739 -16.427 33.857 1.00 90.94 532 ARG A O 1
ATOM 4013 N N . LEU A 1 533 ? -12.176 -14.937 35.501 1.00 92.31 533 LEU A N 1
ATOM 4014 C CA . LEU A 1 533 ? -12.016 -13.710 34.731 1.00 92.31 533 LEU A CA 1
ATOM 4015 C C . LEU A 1 533 ? -10.931 -12.853 35.365 1.00 92.31 533 LEU A C 1
ATOM 4017 O O . LEU A 1 533 ? -10.978 -12.571 36.561 1.00 92.31 533 LEU A O 1
ATOM 4021 N N . GLN A 1 534 ? -9.962 -12.432 34.566 1.00 93.19 534 GLN A N 1
ATOM 4022 C CA . GLN A 1 534 ? -8.934 -11.501 35.007 1.00 93.19 534 GLN A CA 1
ATOM 4023 C C . GLN A 1 534 ? -9.409 -10.073 34.744 1.00 93.19 534 GLN A C 1
ATOM 4025 O O . GLN A 1 534 ? -9.763 -9.746 33.613 1.00 93.19 534 GLN A O 1
ATOM 4030 N N . LEU A 1 535 ? -9.404 -9.233 35.778 1.00 89.19 535 LEU A N 1
ATOM 4031 C CA . LEU A 1 535 ? -9.749 -7.818 35.684 1.00 89.19 535 LEU A CA 1
ATOM 4032 C C . LEU A 1 535 ? -8.478 -6.975 35.688 1.00 89.19 535 LEU A C 1
ATOM 4034 O O . LEU A 1 535 ? -7.598 -7.157 36.536 1.00 89.19 535 LEU A O 1
ATOM 4038 N N . SER A 1 536 ? -8.416 -6.017 34.775 1.00 85.31 536 SER A N 1
ATOM 4039 C CA . SER A 1 536 ? -7.355 -5.022 34.661 1.00 85.31 536 SER A CA 1
ATOM 4040 C C . SER A 1 536 ? -7.916 -3.658 34.254 1.00 85.31 536 SER A C 1
ATOM 4042 O O . SER A 1 536 ? -9.078 -3.537 33.866 1.00 85.31 536 SER A O 1
ATOM 4044 N N . SER A 1 537 ? -7.095 -2.615 34.327 1.00 77.44 537 SER A N 1
ATOM 4045 C CA . SER A 1 537 ? -7.377 -1.354 33.640 1.00 77.44 537 SER A CA 1
ATOM 4046 C C . SER A 1 537 ? -7.325 -1.542 32.118 1.00 77.44 537 SER A C 1
ATOM 4048 O O . SER A 1 537 ? -6.754 -2.517 31.618 1.00 77.44 537 SER A O 1
ATOM 4050 N N . LEU A 1 538 ? -7.840 -0.564 31.367 1.00 74.00 538 LEU A N 1
ATOM 4051 C CA . LEU A 1 538 ? -7.634 -0.489 29.910 1.00 74.00 538 LEU A CA 1
ATOM 4052 C C . LEU A 1 538 ? -6.152 -0.356 29.509 1.00 74.00 538 LEU A C 1
ATOM 4054 O O . LEU A 1 538 ? -5.784 -0.729 28.401 1.00 74.00 538 LEU A O 1
ATOM 405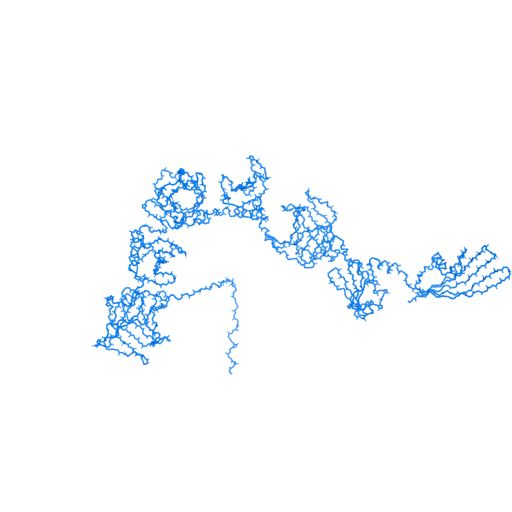8 N N . SER A 1 539 ? -5.295 0.130 30.413 1.00 71.06 539 SER A N 1
ATOM 4059 C CA . SER A 1 539 ? -3.834 0.179 30.236 1.00 71.06 539 SER A CA 1
ATOM 4060 C C . SER A 1 539 ? -3.112 -1.117 30.639 1.00 71.06 539 SER A C 1
ATOM 4062 O O . SER A 1 539 ? -1.888 -1.161 30.641 1.00 71.06 539 SER A O 1
ATOM 4064 N N . GLY A 1 540 ? -3.841 -2.176 31.013 1.00 70.00 540 GLY A N 1
ATOM 4065 C CA . GLY A 1 540 ? -3.267 -3.484 31.349 1.00 70.00 540 GLY A CA 1
ATOM 4066 C C . GLY A 1 540 ? -2.780 -3.646 32.795 1.00 70.00 540 GLY A C 1
ATOM 4067 O O . GLY A 1 540 ? -2.234 -4.696 33.138 1.00 70.00 540 GLY A O 1
ATOM 4068 N N . LEU A 1 541 ? -3.004 -2.666 33.678 1.00 73.25 541 LEU A N 1
ATOM 4069 C CA . LEU A 1 541 ? -2.698 -2.808 35.106 1.00 73.25 541 LEU A CA 1
ATOM 4070 C C . LEU A 1 541 ? -3.655 -3.815 35.743 1.00 73.25 541 LEU A C 1
ATOM 4072 O O . LEU A 1 541 ? -4.864 -3.607 35.750 1.00 73.25 541 LEU A O 1
ATOM 4076 N N . SER A 1 542 ? -3.121 -4.896 36.308 1.00 82.88 542 SER A N 1
ATOM 4077 C CA . SER A 1 542 ? -3.935 -5.935 36.944 1.00 82.88 542 SER A CA 1
ATOM 4078 C C . SER A 1 542 ? -4.641 -5.415 38.203 1.00 82.88 542 SER A C 1
ATOM 4080 O O . SER A 1 542 ? -4.001 -4.873 39.111 1.00 82.88 542 SER A O 1
ATOM 4082 N N . TYR A 1 543 ? -5.960 -5.599 38.268 1.00 77.44 543 TYR A N 1
ATOM 4083 C CA . TYR A 1 543 ? -6.779 -5.253 39.427 1.00 77.44 543 TYR A CA 1
ATOM 4084 C C . TYR A 1 543 ? -7.068 -6.470 40.287 1.00 77.44 543 TYR A C 1
ATOM 4086 O O . TYR A 1 543 ? -6.660 -6.490 41.438 1.00 77.44 543 TYR A O 1
ATOM 4094 N N . SER A 1 544 ? -7.756 -7.483 39.770 1.00 87.38 544 SER A N 1
ATOM 4095 C CA . SER A 1 544 ? -8.175 -8.635 40.578 1.00 87.38 544 SER A CA 1
ATOM 4096 C C . SER A 1 544 ? -8.552 -9.827 39.703 1.00 87.38 544 SER A C 1
ATOM 4098 O O . SER A 1 544 ? -8.644 -9.717 38.481 1.00 87.38 544 SER A O 1
ATOM 4100 N N . LEU A 1 545 ? -8.787 -10.971 40.337 1.00 91.50 545 LEU A N 1
ATOM 4101 C CA . LEU A 1 545 ? -9.354 -12.159 39.720 1.00 91.50 545 LEU A CA 1
ATOM 4102 C C . LEU A 1 545 ? -10.795 -12.355 40.203 1.00 91.50 545 LEU A C 1
ATOM 4104 O O . LEU A 1 545 ? -11.036 -12.525 41.400 1.00 91.50 545 LEU A O 1
ATOM 4108 N N . LEU A 1 546 ? -11.737 -12.425 39.265 1.00 88.81 546 LEU A N 1
ATOM 4109 C CA . LEU A 1 546 ? -13.081 -12.934 39.507 1.00 88.81 546 LEU A CA 1
ATOM 4110 C C . LEU A 1 546 ? -13.086 -14.448 39.341 1.00 88.81 546 LEU A C 1
ATOM 4112 O O . LEU A 1 546 ? -12.732 -14.959 38.279 1.00 88.81 546 LEU A O 1
ATOM 4116 N N . ALA A 1 547 ? -13.540 -15.176 40.355 1.00 91.44 547 ALA A N 1
ATOM 4117 C CA . ALA A 1 547 ? -13.769 -16.612 40.246 1.00 91.44 547 ALA A CA 1
ATOM 4118 C C . ALA A 1 547 ? -15.126 -16.992 40.841 1.00 91.44 547 ALA A C 1
ATOM 4120 O O . ALA A 1 547 ? -15.540 -16.457 41.870 1.00 91.44 547 ALA A O 1
ATOM 4121 N N . GLY A 1 548 ? -15.826 -17.921 40.193 1.00 88.00 548 GLY A N 1
ATOM 4122 C CA . GLY A 1 548 ? -17.147 -18.340 40.640 1.00 88.00 548 GLY A CA 1
ATOM 4123 C C . GLY A 1 548 ? -17.726 -19.513 39.866 1.00 88.00 548 GLY A C 1
ATOM 4124 O O . GLY A 1 548 ? -17.081 -20.110 39.001 1.00 88.00 548 GLY A O 1
ATOM 4125 N N . SER A 1 549 ? -18.973 -19.839 40.195 1.00 85.19 549 SER A N 1
ATOM 4126 C CA . SER A 1 549 ? -19.718 -20.940 39.582 1.00 85.19 549 SER A CA 1
ATOM 4127 C C . SER A 1 549 ? -20.995 -20.431 38.922 1.00 85.19 549 SER A C 1
ATOM 4129 O O . SER A 1 549 ? -21.535 -19.385 39.294 1.00 85.19 549 SER A O 1
ATOM 4131 N N . ARG A 1 550 ? -21.452 -21.155 37.895 1.00 85.19 550 ARG A N 1
ATOM 4132 C CA . ARG A 1 550 ? -22.677 -20.817 37.173 1.00 85.19 550 ARG A CA 1
ATOM 4133 C C . ARG A 1 550 ? -23.877 -21.087 38.075 1.00 85.19 550 ARG A C 1
ATOM 4135 O O . ARG A 1 550 ? -24.076 -22.224 38.490 1.00 85.19 550 ARG A O 1
ATOM 4142 N N . VAL A 1 551 ? -24.678 -20.061 38.335 1.00 80.12 551 VAL A N 1
ATOM 4143 C CA . VAL A 1 551 ? -25.898 -20.142 39.154 1.00 80.12 551 VAL A CA 1
ATOM 4144 C C . VAL A 1 551 ? -27.166 -20.248 38.306 1.00 80.12 551 VAL A C 1
ATOM 4146 O O . VAL A 1 551 ? -28.178 -20.748 38.782 1.00 80.12 551 VAL A O 1
ATOM 4149 N N . SER A 1 552 ? -27.121 -19.834 37.035 1.00 78.31 552 SER A N 1
ATOM 4150 C CA . SER A 1 552 ? -28.225 -20.023 36.088 1.00 78.31 552 SER A CA 1
ATOM 4151 C C . SER A 1 552 ? -27.747 -19.971 34.632 1.00 78.31 552 SER A C 1
ATOM 4153 O O . SER A 1 552 ? -26.623 -19.567 34.350 1.00 78.31 552 SER A O 1
ATOM 4155 N N . LEU A 1 553 ? -28.596 -20.381 33.690 1.00 71.94 553 LEU A N 1
ATOM 4156 C CA . LEU A 1 553 ? -28.370 -20.276 32.244 1.00 71.94 553 LEU A CA 1
ATOM 4157 C C . LEU A 1 553 ? -28.926 -18.986 31.633 1.00 71.94 553 LEU A C 1
ATOM 4159 O O . LEU A 1 553 ? -28.828 -18.807 30.424 1.00 71.94 553 LEU A O 1
ATOM 4163 N N . ALA A 1 554 ? -29.505 -18.087 32.434 1.00 73.94 554 ALA A N 1
ATOM 4164 C CA . ALA A 1 554 ? -29.959 -16.805 31.913 1.00 73.94 554 ALA A CA 1
ATOM 4165 C C . ALA A 1 554 ? -28.787 -15.997 31.344 1.00 73.94 554 ALA A C 1
ATOM 4167 O O . ALA A 1 554 ? -27.715 -15.912 31.948 1.00 73.94 554 ALA A O 1
ATOM 4168 N N . THR A 1 555 ? -29.030 -15.402 30.180 1.00 78.81 555 THR A N 1
ATOM 4169 C CA . THR A 1 555 ? -28.039 -14.666 29.390 1.00 78.81 555 THR A CA 1
ATOM 4170 C C . THR A 1 555 ? -28.442 -13.214 29.131 1.00 78.81 555 THR A C 1
ATOM 4172 O O . THR A 1 555 ? -27.807 -12.522 28.344 1.00 78.81 555 THR A O 1
ATOM 4175 N N . ALA A 1 556 ? -29.541 -12.749 29.727 1.00 75.88 556 ALA A N 1
ATOM 4176 C CA . ALA A 1 556 ? -30.037 -11.402 29.497 1.00 75.88 556 ALA A CA 1
ATOM 4177 C C . ALA A 1 556 ? -29.286 -10.396 30.377 1.00 75.88 556 ALA A C 1
ATOM 4179 O O . ALA A 1 556 ? -29.310 -10.484 31.601 1.00 75.88 556 ALA A O 1
ATOM 4180 N N . CYS A 1 557 ? -28.686 -9.397 29.734 1.00 63.50 557 CYS A N 1
ATOM 4181 C CA . CYS A 1 557 ? -28.017 -8.258 30.367 1.00 63.50 557 CYS A CA 1
ATOM 4182 C C . CYS A 1 557 ? -28.971 -7.239 31.023 1.00 63.50 557 CYS A C 1
ATOM 4184 O O . CYS A 1 557 ? -28.560 -6.155 31.426 1.00 63.50 557 CYS A O 1
ATOM 4186 N N . SER A 1 558 ? -30.258 -7.561 31.131 1.00 51.41 558 SER A N 1
ATOM 4187 C CA . SER A 1 558 ? -31.241 -6.736 31.818 1.00 51.41 558 SER A CA 1
ATOM 4188 C C . SER A 1 558 ? -31.314 -7.123 33.287 1.00 51.41 558 SER A C 1
ATOM 4190 O O . SER A 1 558 ? -31.757 -8.226 33.623 1.00 51.41 558 SER A O 1
ATOM 4192 N N . GLY A 1 559 ? -30.978 -6.175 34.162 1.00 47.19 559 GLY A N 1
ATOM 4193 C CA . GLY A 1 559 ? -31.468 -6.205 35.534 1.00 47.19 559 GLY A CA 1
ATOM 4194 C C . GLY A 1 559 ? -32.979 -6.461 35.522 1.00 47.19 559 GLY A C 1
ATOM 4195 O O . GLY A 1 559 ? -33.731 -5.725 34.884 1.00 47.19 559 GLY A O 1
ATOM 4196 N N . ASN A 1 560 ? -33.391 -7.526 36.212 1.00 39.38 560 ASN A N 1
ATOM 4197 C CA . ASN A 1 560 ? -34.766 -7.993 36.438 1.00 39.38 560 ASN A CA 1
ATOM 4198 C C . ASN A 1 560 ? -35.420 -8.939 35.413 1.00 39.38 560 ASN A C 1
ATOM 4200 O O . ASN A 1 560 ? -36.646 -9.019 35.371 1.00 39.38 560 ASN A O 1
ATOM 4204 N N . THR A 1 561 ? -34.668 -9.772 34.693 1.00 41.94 561 THR A N 1
ATOM 4205 C CA . THR A 1 561 ? -35.177 -11.138 34.456 1.00 41.94 561 THR A CA 1
ATOM 4206 C C . THR A 1 561 ? -34.562 -12.042 35.506 1.00 41.94 561 THR A C 1
ATOM 4208 O O . THR A 1 561 ? -33.378 -12.359 35.408 1.00 41.94 561 THR A O 1
ATOM 4211 N N . THR A 1 562 ? -35.330 -12.422 36.531 1.00 51.78 562 THR A N 1
ATOM 4212 C CA . THR A 1 562 ? -34.904 -13.449 37.487 1.00 51.78 562 THR A CA 1
ATOM 4213 C C . THR A 1 562 ? -34.517 -14.673 36.676 1.00 51.78 562 THR A C 1
ATOM 4215 O O . THR A 1 562 ? -35.330 -15.233 35.939 1.00 51.78 562 THR A O 1
ATOM 4218 N N . ALA A 1 563 ? -33.237 -15.006 36.715 1.00 56.19 563 ALA A N 1
ATOM 4219 C CA . ALA A 1 563 ? -32.706 -16.153 36.020 1.00 56.19 563 ALA A CA 1
ATOM 4220 C C . ALA A 1 563 ? -33.394 -17.413 36.568 1.00 56.19 563 ALA A C 1
ATOM 4222 O O . ALA A 1 563 ? -33.586 -17.500 37.781 1.00 56.19 563 ALA A O 1
ATOM 4223 N N . THR A 1 564 ? -33.801 -18.361 35.714 1.00 67.62 564 THR A N 1
ATOM 4224 C CA . THR A 1 564 ? -34.443 -19.594 36.206 1.00 67.62 564 THR A CA 1
ATOM 4225 C C . THR A 1 564 ? -33.473 -20.317 37.135 1.00 67.62 564 THR A C 1
ATOM 4227 O O . THR A 1 564 ? -32.384 -20.717 36.706 1.00 67.62 564 THR A O 1
ATOM 4230 N N . ASP A 1 565 ? -33.839 -20.456 38.408 1.00 74.62 565 ASP A N 1
ATOM 4231 C CA . ASP A 1 565 ? -33.047 -21.195 39.385 1.00 74.62 565 ASP A CA 1
ATOM 4232 C C . ASP A 1 565 ? -33.207 -22.691 39.098 1.00 74.62 565 ASP A C 1
ATOM 4234 O O . ASP A 1 565 ? -34.274 -23.273 39.297 1.00 74.62 565 ASP A O 1
ATOM 4238 N N . MET A 1 566 ? -32.140 -23.315 38.594 1.00 75.62 566 MET A N 1
ATOM 4239 C CA . MET A 1 566 ? -32.143 -24.732 38.224 1.00 75.62 566 MET A CA 1
ATOM 4240 C C . MET A 1 566 ? -32.387 -25.646 39.428 1.00 75.62 566 MET A C 1
ATOM 4242 O O . MET A 1 566 ? -32.999 -26.699 39.276 1.00 75.62 566 MET A O 1
ATOM 4246 N N . THR A 1 567 ? -31.965 -25.228 40.622 1.00 78.88 567 THR A N 1
ATOM 4247 C CA . THR A 1 567 ? -32.182 -25.979 41.862 1.00 78.88 567 THR A CA 1
ATOM 4248 C C . THR A 1 567 ? -33.662 -25.986 42.212 1.00 78.88 567 THR A C 1
ATOM 4250 O O . THR A 1 567 ? -34.232 -27.040 42.490 1.00 78.88 567 THR A O 1
ATOM 4253 N N . MET A 1 568 ? -34.310 -24.821 42.142 1.00 79.69 568 MET A N 1
ATOM 4254 C CA . MET A 1 568 ? -35.749 -24.706 42.381 1.00 79.69 568 MET A CA 1
ATOM 4255 C C . MET A 1 568 ? -36.560 -25.372 41.264 1.00 79.69 568 MET A C 1
ATOM 4257 O O . MET A 1 568 ? -37.565 -26.021 41.539 1.00 79.69 568 MET A O 1
ATOM 4261 N N . ALA A 1 569 ? -36.118 -25.287 40.009 1.00 81.75 569 ALA A N 1
ATOM 4262 C CA . ALA A 1 569 ? -36.754 -25.976 38.892 1.00 81.75 569 ALA A CA 1
ATOM 4263 C C . ALA A 1 569 ? -36.727 -27.503 39.071 1.00 81.75 569 ALA A C 1
ATOM 4265 O O . ALA A 1 569 ? -37.771 -28.150 38.974 1.00 81.75 569 ALA A O 1
ATOM 4266 N N . ASP A 1 570 ? -35.567 -28.077 39.404 1.00 84.50 570 ASP A N 1
ATOM 4267 C CA . ASP A 1 570 ? -35.435 -29.509 39.693 1.00 84.50 570 ASP A CA 1
ATOM 4268 C C . ASP A 1 570 ? -36.241 -29.924 40.926 1.00 84.50 570 ASP A C 1
ATOM 4270 O O . ASP A 1 570 ? -36.884 -30.978 40.917 1.00 84.50 570 ASP A O 1
ATOM 4274 N N . GLN A 1 571 ? -36.291 -29.068 41.950 1.00 88.12 571 GLN A N 1
ATOM 4275 C CA . GLN A 1 571 ? -37.157 -29.268 43.106 1.00 88.12 571 GLN A CA 1
ATOM 4276 C C . GLN A 1 571 ? -38.637 -29.302 42.701 1.00 88.12 571 GLN A C 1
ATOM 4278 O O . GLN A 1 571 ? -39.355 -30.212 43.112 1.00 88.12 571 GLN A O 1
ATOM 4283 N N . LEU A 1 572 ? -39.106 -28.364 41.874 1.00 90.75 572 LEU A N 1
ATOM 4284 C CA . LEU A 1 572 ? -40.488 -28.355 41.398 1.00 90.75 572 LEU A CA 1
ATOM 4285 C C . LEU A 1 572 ? -40.799 -29.587 40.541 1.00 90.75 572 LEU A C 1
ATOM 4287 O O . LEU A 1 572 ? -41.876 -30.155 40.700 1.00 90.75 572 LEU A O 1
ATOM 4291 N N . PHE A 1 573 ? -39.888 -30.034 39.670 1.00 89.94 573 PHE A N 1
ATOM 4292 C CA . PHE A 1 573 ? -40.100 -31.260 38.895 1.00 89.94 573 PHE A CA 1
ATOM 4293 C C . PHE A 1 573 ? -40.237 -32.487 39.799 1.00 89.94 573 PHE A C 1
ATOM 4295 O O . PHE A 1 573 ? -41.176 -33.261 39.626 1.00 89.94 573 PHE A O 1
ATOM 4302 N N . ALA A 1 574 ? -39.364 -32.635 40.798 1.00 85.38 574 ALA A N 1
ATOM 4303 C CA . ALA A 1 574 ? -39.450 -33.730 41.761 1.00 85.38 574 ALA A CA 1
ATOM 4304 C C . ALA A 1 574 ? -40.763 -33.684 42.562 1.00 85.38 574 ALA A C 1
ATOM 4306 O O . ALA A 1 574 ? -41.429 -34.703 42.740 1.00 85.38 574 ALA A O 1
ATOM 4307 N N . LEU A 1 575 ? -41.179 -32.492 42.995 1.00 84.06 575 LEU A N 1
ATOM 4308 C CA . LEU A 1 575 ? -42.447 -32.290 43.696 1.00 84.06 575 LEU A CA 1
ATOM 4309 C C . LEU A 1 575 ? -43.657 -32.580 42.799 1.00 84.06 575 LEU A C 1
ATOM 4311 O O . LEU A 1 575 ? -44.622 -33.195 43.249 1.00 84.06 575 LEU A O 1
ATOM 4315 N N . ALA A 1 576 ? -43.609 -32.181 41.527 1.00 86.69 576 ALA A N 1
ATOM 4316 C CA . ALA A 1 576 ? -44.648 -32.468 40.545 1.00 86.69 576 ALA A CA 1
ATOM 4317 C C . ALA A 1 576 ? -44.780 -33.978 40.293 1.00 86.69 576 ALA A C 1
ATOM 4319 O O . ALA A 1 576 ? -45.892 -34.505 40.281 1.00 86.69 576 ALA A O 1
ATOM 4320 N N . GLU A 1 577 ? -43.653 -34.679 40.173 1.00 87.88 577 GLU A N 1
ATOM 4321 C CA . GLU A 1 577 ? -43.597 -36.135 40.023 1.00 87.88 577 GLU A CA 1
ATOM 4322 C C . GLU A 1 577 ? -44.104 -36.875 41.265 1.00 87.88 577 GLU A C 1
ATOM 4324 O O . GLU A 1 577 ? -44.770 -37.906 41.152 1.00 87.88 577 GLU A O 1
ATOM 4329 N N . GLN A 1 578 ? -43.838 -36.331 42.452 1.00 84.19 578 GLN A N 1
ATOM 4330 C CA . GLN A 1 578 ? -44.253 -36.914 43.723 1.00 84.19 578 GLN A CA 1
ATOM 4331 C C . GLN A 1 578 ? -45.743 -36.691 44.026 1.00 84.19 578 GLN A C 1
ATOM 4333 O O . GLN A 1 578 ? -46.422 -37.611 44.484 1.00 84.19 578 GLN A O 1
ATOM 4338 N N . HIS A 1 579 ? -46.255 -35.478 43.808 1.00 81.31 579 HIS A N 1
ATOM 4339 C CA . HIS A 1 579 ? -47.595 -35.076 44.254 1.00 81.31 579 HIS A CA 1
ATOM 4340 C C . HIS A 1 579 ? -48.653 -35.104 43.143 1.00 81.31 579 HIS A C 1
ATOM 4342 O O . HIS A 1 579 ? -49.838 -35.237 43.439 1.00 81.31 579 HIS A O 1
ATOM 4348 N N . TYR A 1 580 ? -48.247 -35.046 41.872 1.00 85.69 580 TYR A N 1
ATOM 4349 C CA . TYR A 1 580 ? -49.142 -35.001 40.710 1.00 85.69 580 TYR A CA 1
ATOM 4350 C C . TYR A 1 580 ? -48.766 -36.058 39.661 1.00 85.69 580 TYR A C 1
ATOM 4352 O O . TYR A 1 580 ? -48.837 -35.815 38.455 1.00 85.69 580 TYR A O 1
ATOM 4360 N N . ALA A 1 581 ? -48.403 -37.261 40.115 1.00 84.00 581 ALA A N 1
ATOM 4361 C CA . ALA A 1 581 ? -47.935 -38.366 39.271 1.00 84.00 581 ALA A CA 1
ATOM 4362 C C . ALA A 1 581 ? -48.906 -38.771 38.140 1.00 84.00 581 ALA A C 1
ATOM 4364 O O . ALA A 1 581 ? -48.486 -39.352 37.143 1.00 84.00 581 ALA A O 1
ATOM 4365 N N . THR A 1 582 ? -50.203 -38.467 38.266 1.00 83.81 582 THR A N 1
ATOM 4366 C CA . THR A 1 582 ? -51.204 -38.703 37.208 1.00 83.81 582 THR A CA 1
ATOM 4367 C C . THR A 1 582 ? -51.029 -37.780 36.001 1.00 83.81 582 THR A C 1
ATOM 4369 O O . THR A 1 582 ? -51.398 -38.158 34.892 1.00 83.81 582 THR A O 1
ATOM 4372 N N . LEU A 1 583 ? -50.466 -36.585 36.203 1.00 83.50 583 LEU A N 1
ATOM 4373 C CA . LEU A 1 583 ? -50.154 -35.608 35.157 1.00 83.50 583 LEU A CA 1
ATOM 4374 C C . LEU A 1 583 ? -48.671 -35.658 34.770 1.00 83.50 583 LEU A C 1
ATOM 4376 O O . LEU A 1 583 ? -48.342 -35.583 33.585 1.00 83.50 583 LEU A O 1
ATOM 4380 N N . PHE A 1 584 ? -47.791 -35.826 35.757 1.00 90.56 584 PHE A N 1
ATOM 4381 C CA . PHE A 1 584 ? -46.336 -35.764 35.620 1.00 90.56 584 PHE A CA 1
ATOM 4382 C C . PHE A 1 584 ? -45.674 -37.057 36.131 1.00 90.56 584 PHE A C 1
ATOM 4384 O O . PHE A 1 584 ? -44.998 -37.041 37.152 1.00 90.56 584 PHE A O 1
ATOM 4391 N N . PRO A 1 585 ? -45.882 -38.219 35.489 1.00 85.06 585 PRO A N 1
ATOM 4392 C CA . PRO A 1 585 ? -45.321 -39.474 35.981 1.00 85.06 585 PRO A CA 1
ATOM 4393 C C . PRO A 1 585 ? -43.794 -39.502 35.842 1.00 85.06 585 PRO A C 1
ATOM 4395 O O . PRO A 1 585 ? -43.263 -39.310 34.743 1.00 85.06 585 PRO A O 1
ATOM 4398 N N . ALA A 1 586 ? -43.091 -39.814 36.934 1.00 79.19 586 ALA A N 1
ATOM 4399 C CA . ALA A 1 586 ? -41.652 -40.062 36.902 1.00 79.19 586 ALA A CA 1
ATOM 4400 C C . ALA A 1 586 ? -41.327 -41.174 35.889 1.00 79.19 586 ALA A C 1
ATOM 4402 O O . ALA A 1 586 ? -41.948 -42.240 35.885 1.00 79.19 586 ALA A O 1
ATOM 4403 N N . SER A 1 587 ? -40.355 -40.932 35.011 1.00 73.38 587 SER A N 1
ATOM 4404 C CA . SER A 1 587 ? -39.943 -41.895 33.993 1.00 73.38 587 SER A CA 1
ATOM 4405 C C . SER A 1 587 ? -38.471 -41.729 33.652 1.00 73.38 587 SER A C 1
ATOM 4407 O O . SER A 1 587 ? -37.961 -40.615 33.607 1.00 73.38 587 SER A O 1
ATOM 4409 N N . LEU A 1 588 ? -37.806 -42.839 33.324 1.00 59.75 588 LEU A N 1
ATOM 4410 C CA . LEU A 1 588 ? -36.411 -42.847 32.867 1.00 59.75 588 LEU A CA 1
ATOM 4411 C C . LEU A 1 588 ? -36.211 -42.130 31.519 1.00 59.75 588 LEU A C 1
ATOM 4413 O O . LEU A 1 588 ? -35.078 -41.858 31.136 1.00 59.75 588 LEU A O 1
ATOM 4417 N N . VAL A 1 589 ? -37.297 -41.844 30.793 1.00 47.34 589 VAL A N 1
ATOM 4418 C CA . VAL A 1 589 ? -37.281 -41.106 29.518 1.00 47.34 589 VAL A CA 1
ATOM 4419 C C . VAL A 1 589 ? -37.796 -39.667 29.641 1.00 47.34 589 VAL A C 1
ATOM 4421 O O . VAL A 1 589 ? -37.862 -38.963 28.635 1.00 47.34 589 VAL A O 1
ATOM 4424 N N . SER A 1 590 ? -38.149 -39.217 30.850 1.00 59.16 590 SER A N 1
ATOM 4425 C CA . SER A 1 590 ? -38.455 -37.811 31.128 1.00 59.16 590 SER A CA 1
ATOM 4426 C C . SER A 1 590 ? -37.146 -37.094 31.461 1.00 59.16 590 SER A C 1
ATOM 4428 O O . SER A 1 590 ? -36.569 -37.313 32.522 1.00 59.16 590 SER A O 1
ATOM 4430 N N . PHE A 1 591 ? -36.652 -36.256 30.552 1.00 56.78 591 PHE A N 1
ATOM 4431 C CA . PHE A 1 591 ? -35.437 -35.464 30.760 1.00 56.78 591 PHE A CA 1
ATOM 4432 C C . PHE A 1 591 ? -35.722 -33.972 30.589 1.00 56.78 591 PHE A C 1
ATOM 4434 O O . PHE A 1 591 ? -36.624 -33.578 29.844 1.00 56.78 591 PHE A O 1
ATOM 4441 N N . ASN A 1 592 ? -34.943 -33.145 31.290 1.00 69.25 592 ASN A N 1
ATOM 4442 C CA . ASN A 1 592 ? -34.995 -31.695 31.147 1.00 69.25 592 ASN A CA 1
ATOM 4443 C C . ASN A 1 592 ? -34.448 -31.298 29.767 1.00 69.25 592 ASN A C 1
ATOM 4445 O O . ASN A 1 592 ? -33.323 -31.647 29.413 1.00 69.25 592 ASN A O 1
ATOM 4449 N N . GLN A 1 593 ? -35.241 -30.558 29.002 1.00 59.50 593 GLN A N 1
ATOM 4450 C CA . GLN A 1 593 ? -34.855 -29.896 27.761 1.00 59.50 593 GLN A CA 1
ATOM 4451 C C . GLN A 1 593 ? -34.781 -28.396 28.029 1.00 59.50 593 GLN A C 1
ATOM 4453 O O . GLN A 1 593 ? -35.681 -27.836 28.650 1.00 59.50 593 GLN A O 1
ATOM 4458 N N . MET A 1 594 ? -33.707 -27.745 27.595 1.00 58.81 594 MET A N 1
ATOM 4459 C CA . MET A 1 594 ? -33.480 -26.323 27.863 1.00 58.81 594 MET A CA 1
ATOM 4460 C C . MET A 1 594 ? -33.578 -25.529 26.564 1.00 58.81 594 MET A C 1
ATOM 4462 O O . MET A 1 594 ? -32.929 -25.881 25.579 1.00 58.81 594 MET A O 1
ATOM 4466 N N . GLU A 1 595 ? -34.377 -24.463 26.579 1.00 54.28 595 GLU A N 1
ATOM 4467 C CA . GLU A 1 595 ? -34.565 -23.532 25.464 1.00 54.28 595 GLU A CA 1
ATOM 4468 C C . GLU A 1 595 ? -34.512 -22.087 25.997 1.00 54.28 595 GLU A C 1
ATOM 4470 O O . GLU A 1 595 ? -35.461 -21.578 26.601 1.00 54.28 595 GLU A O 1
ATOM 4475 N N . GLY A 1 596 ? -33.365 -21.419 25.829 1.00 63.72 596 GLY A N 1
ATOM 4476 C CA . GLY A 1 596 ? -33.132 -20.073 26.371 1.00 63.72 596 GLY A CA 1
ATOM 4477 C C . GLY A 1 596 ? -33.220 -20.028 27.904 1.00 63.72 596 GLY A C 1
ATOM 4478 O O . GLY A 1 596 ? -32.599 -20.837 28.586 1.00 63.72 596 GLY A O 1
ATOM 4479 N N . ASN A 1 597 ? -34.013 -19.096 28.453 1.00 66.00 597 ASN A N 1
ATOM 4480 C CA . ASN A 1 597 ? -34.298 -19.003 29.896 1.00 66.00 597 ASN A CA 1
ATOM 4481 C C . ASN A 1 597 ? -35.397 -19.989 30.355 1.00 66.00 597 ASN A C 1
ATOM 4483 O O . ASN A 1 597 ? -35.885 -19.865 31.475 1.00 66.00 597 ASN A O 1
ATOM 4487 N N . THR A 1 598 ? -35.831 -20.931 29.504 1.00 67.75 598 THR A N 1
ATOM 4488 C CA . THR A 1 598 ? -36.920 -21.865 29.819 1.00 67.75 598 THR A CA 1
ATOM 4489 C C . THR A 1 598 ? -36.419 -23.295 29.993 1.00 67.75 598 THR A C 1
ATOM 4491 O O . THR A 1 598 ? -35.749 -23.843 29.116 1.00 67.75 598 THR A O 1
ATOM 4494 N N . VAL A 1 599 ? -36.791 -23.928 31.106 1.00 78.06 599 VAL A N 1
ATOM 4495 C CA . VAL A 1 599 ? -36.562 -25.358 31.348 1.00 78.06 599 VAL A CA 1
ATOM 4496 C C . VAL A 1 599 ? -37.863 -26.109 31.131 1.00 78.06 599 VAL A C 1
ATOM 4498 O O . VAL A 1 599 ? -38.862 -25.829 31.789 1.00 78.06 599 VAL A O 1
ATOM 4501 N N . HIS A 1 600 ? -37.850 -27.079 30.226 1.00 81.38 600 HIS A N 1
ATOM 4502 C CA . HIS A 1 600 ? -38.979 -27.944 29.919 1.00 81.38 600 HIS A CA 1
ATOM 4503 C C . HIS A 1 600 ? -38.720 -29.360 30.431 1.00 81.38 600 HIS A C 1
ATOM 4505 O O . HIS A 1 600 ? -37.656 -29.920 30.188 1.00 81.38 600 HIS A O 1
ATOM 4511 N N . ARG A 1 601 ? -39.717 -30.000 31.040 1.00 85.94 601 ARG A N 1
ATOM 4512 C CA . ARG A 1 601 ? -39.737 -31.454 31.239 1.00 85.94 601 ARG A CA 1
ATOM 4513 C C . ARG A 1 601 ? -40.952 -32.034 30.536 1.00 85.94 601 ARG A C 1
ATOM 4515 O O . ARG A 1 601 ? -42.087 -31.699 30.877 1.00 85.94 601 ARG A O 1
ATOM 4522 N N . TYR A 1 602 ? -40.703 -32.866 29.526 1.00 82.81 602 TYR A N 1
ATOM 4523 C CA . TYR A 1 602 ? -41.743 -33.594 28.801 1.00 82.81 602 TYR A CA 1
ATOM 4524 C C . TYR A 1 602 ? -41.988 -34.956 29.451 1.00 82.81 602 TYR A C 1
ATOM 4526 O O . TYR A 1 602 ? -41.039 -35.664 29.780 1.00 82.81 602 TYR A O 1
ATOM 4534 N N . TYR A 1 603 ? -43.261 -35.318 29.596 1.00 83.75 603 TYR A N 1
ATOM 4535 C CA . TYR A 1 603 ? -43.734 -36.557 30.202 1.00 83.75 603 TYR A CA 1
ATOM 4536 C C . TYR A 1 603 ? -44.442 -37.399 29.132 1.00 83.75 603 TYR A C 1
ATOM 4538 O O . TYR A 1 603 ? -45.640 -37.218 28.889 1.00 83.75 603 TYR A O 1
ATOM 4546 N N . PRO A 1 604 ? -43.734 -38.335 28.470 1.00 73.25 604 PRO A N 1
ATOM 4547 C CA . PRO A 1 604 ? -44.256 -39.037 27.296 1.00 73.25 604 PRO A CA 1
ATOM 4548 C C . PRO A 1 604 ? -45.530 -39.845 27.554 1.00 73.25 604 PRO A C 1
ATOM 4550 O O . PRO A 1 604 ? -46.347 -40.001 26.652 1.00 73.25 604 PRO A O 1
ATOM 4553 N N . ALA A 1 605 ? -45.710 -40.350 28.778 1.00 77.94 605 ALA A N 1
ATOM 4554 C CA . ALA A 1 605 ? -46.863 -41.170 29.148 1.00 77.94 605 ALA A CA 1
ATOM 4555 C C . ALA A 1 605 ? -48.184 -40.381 29.181 1.00 77.94 605 ALA A C 1
ATOM 4557 O O . ALA A 1 605 ? -49.242 -40.956 28.939 1.00 77.94 605 ALA A O 1
ATOM 4558 N N . THR A 1 606 ? -48.129 -39.078 29.467 1.00 82.62 606 THR A N 1
ATOM 4559 C CA . THR A 1 606 ? -49.305 -38.195 29.553 1.00 82.62 606 THR A CA 1
ATOM 4560 C C . THR A 1 606 ? -49.344 -37.157 28.433 1.00 82.62 606 THR A C 1
ATOM 4562 O O . THR A 1 606 ? -50.346 -36.463 28.266 1.00 82.62 606 THR A O 1
ATOM 4565 N N . GLY A 1 607 ? -48.257 -37.029 27.666 1.00 80.06 607 GLY A N 1
ATOM 4566 C CA . GLY A 1 607 ? -48.086 -35.980 26.667 1.00 80.06 607 GLY A CA 1
ATOM 4567 C C . GLY A 1 607 ? -47.966 -34.579 27.274 1.00 80.06 607 GLY A C 1
ATOM 4568 O O . GLY A 1 607 ? -48.094 -33.604 26.541 1.00 80.06 607 GLY A O 1
ATOM 4569 N N . MET A 1 608 ? -47.752 -34.464 28.590 1.00 86.62 608 MET A N 1
ATOM 4570 C CA . MET A 1 608 ? -47.626 -33.191 29.304 1.00 86.62 608 MET A CA 1
ATOM 4571 C C . MET A 1 608 ? -46.207 -32.623 29.188 1.00 86.62 608 MET A C 1
ATOM 4573 O O . MET A 1 608 ? -45.223 -33.359 29.159 1.00 86.62 608 MET A O 1
ATOM 4577 N N . THR A 1 609 ? -46.074 -31.301 29.197 1.00 85.12 609 THR A N 1
ATOM 4578 C CA . THR A 1 609 ? -44.811 -30.582 29.387 1.00 85.12 609 THR A CA 1
ATOM 4579 C C . THR A 1 609 ? -44.977 -29.566 30.506 1.00 85.12 609 THR A C 1
ATOM 4581 O O . THR A 1 609 ? -45.860 -28.714 30.419 1.00 85.12 609 THR A O 1
ATOM 4584 N N . LEU A 1 610 ? -44.109 -29.616 31.516 1.00 89.50 610 LEU A N 1
ATOM 4585 C CA . LEU A 1 610 ? -43.962 -28.553 32.513 1.00 89.50 610 LEU A CA 1
ATOM 4586 C C . LEU A 1 610 ? -42.801 -27.648 32.088 1.00 89.50 610 LEU A C 1
ATOM 4588 O O . LEU A 1 610 ? -41.743 -28.156 31.730 1.00 89.50 610 LEU A O 1
ATOM 4592 N N . SER A 1 611 ? -43.017 -26.337 32.064 1.00 86.50 611 SER A N 1
ATOM 4593 C CA . SER A 1 611 ? -42.076 -25.334 31.550 1.00 86.50 611 SER A CA 1
ATOM 4594 C C . SER A 1 611 ? -41.860 -24.235 32.586 1.00 86.50 611 SER A C 1
ATOM 4596 O O . SER A 1 611 ? -42.838 -23.767 33.163 1.00 86.50 611 SER A O 1
ATOM 4598 N N . ILE A 1 612 ? -40.616 -23.821 32.815 1.00 86.38 612 ILE A N 1
ATOM 4599 C CA . ILE A 1 612 ? -40.255 -22.824 33.834 1.00 86.38 612 ILE A CA 1
ATOM 4600 C C . ILE A 1 612 ? -39.378 -21.750 33.194 1.00 86.38 612 ILE A C 1
ATOM 4602 O O . ILE A 1 612 ? -38.295 -22.082 32.718 1.00 86.38 612 ILE A O 1
ATOM 4606 N N . THR A 1 613 ? -39.832 -20.494 33.190 1.00 80.94 613 THR A N 1
ATOM 4607 C CA . THR A 1 613 ? -39.123 -19.327 32.637 1.00 80.94 613 THR A CA 1
ATOM 4608 C C . THR A 1 613 ? -39.002 -18.236 33.703 1.00 80.94 613 THR A C 1
ATOM 4610 O O . THR A 1 613 ? -39.981 -17.571 34.042 1.00 80.94 613 THR A O 1
ATOM 4613 N N . GLY A 1 614 ? -37.799 -18.029 34.232 1.00 79.62 614 GLY A N 1
ATOM 4614 C CA . GLY A 1 614 ? -37.560 -17.234 35.433 1.00 79.62 614 GLY A CA 1
ATOM 4615 C C . GLY A 1 614 ? -38.349 -17.781 36.620 1.00 79.62 614 GLY A C 1
ATOM 4616 O O . GLY A 1 614 ? -38.202 -18.946 36.978 1.00 79.62 614 GLY A O 1
ATOM 4617 N N . GLU A 1 615 ? -39.229 -16.958 37.192 1.00 82.12 615 GLU A N 1
ATOM 4618 C CA . GLU A 1 615 ? -40.200 -17.396 38.203 1.00 82.12 615 GLU A CA 1
ATOM 4619 C C . GLU A 1 615 ? -41.490 -17.968 37.595 1.00 82.12 615 GLU A C 1
ATOM 4621 O O . GLU A 1 615 ? -42.269 -18.558 38.321 1.00 82.12 615 GLU A O 1
ATOM 4626 N N . SER A 1 616 ? -41.778 -17.833 36.299 1.00 83.06 616 SER A N 1
ATOM 4627 C CA . SER A 1 616 ? -43.071 -18.271 35.753 1.00 83.06 616 SER A CA 1
ATOM 4628 C C . SER A 1 616 ? -43.088 -19.766 35.433 1.00 83.06 616 SER A C 1
ATOM 4630 O O . SER A 1 616 ? -42.231 -20.260 34.703 1.00 83.06 616 SER A O 1
ATOM 4632 N N . VAL A 1 617 ? -44.104 -20.482 35.914 1.00 87.75 617 VAL A N 1
ATOM 4633 C CA . VAL A 1 617 ? -44.343 -21.899 35.616 1.00 87.75 617 VAL A CA 1
ATOM 4634 C C . VAL A 1 617 ? -45.554 -22.031 34.699 1.00 87.75 617 VAL A C 1
ATOM 4636 O O . VAL A 1 617 ? -46.601 -21.434 34.945 1.00 87.75 617 VAL A O 1
ATOM 4639 N N . SER A 1 618 ? -45.435 -22.839 33.647 1.00 87.50 618 SER A N 1
ATOM 4640 C CA . SER A 1 618 ? -46.494 -23.113 32.671 1.00 87.50 618 SER A CA 1
ATOM 4641 C C . SER A 1 618 ? -46.581 -24.596 32.310 1.00 87.50 618 SER A C 1
ATOM 4643 O O . SER A 1 618 ? -45.578 -25.307 32.319 1.00 87.50 618 SER A O 1
ATOM 4645 N N . VAL A 1 619 ? -47.767 -25.064 31.922 1.00 90.12 619 VAL A N 1
ATOM 4646 C CA . VAL A 1 619 ? -48.005 -26.430 31.427 1.00 90.12 619 VAL A CA 1
ATOM 4647 C C . VAL A 1 619 ? -48.535 -26.411 29.996 1.00 90.12 619 VAL A C 1
ATOM 4649 O O . VAL A 1 619 ? -49.263 -25.500 29.614 1.00 90.12 619 VAL A O 1
ATOM 4652 N N . LYS A 1 620 ? -48.196 -27.420 29.194 1.00 83.56 620 LYS A N 1
ATOM 4653 C CA . LYS A 1 620 ? -48.835 -27.697 27.893 1.00 83.56 620 LYS A CA 1
ATOM 4654 C C . LYS A 1 620 ? -49.003 -29.201 27.696 1.00 83.56 620 LYS A C 1
ATOM 4656 O O . LYS A 1 620 ? -48.303 -29.980 28.334 1.00 83.56 620 LYS A O 1
ATOM 4661 N N . GLY A 1 621 ? -49.885 -29.607 26.794 1.00 79.19 621 GLY A N 1
ATOM 4662 C CA . GLY A 1 621 ? -50.159 -31.006 26.475 1.00 79.19 621 GLY A CA 1
ATOM 4663 C C . GLY A 1 621 ? -51.268 -31.631 27.325 1.00 79.19 621 GLY A C 1
ATOM 4664 O O . GLY A 1 621 ? -51.883 -30.970 28.165 1.00 79.19 621 GLY A O 1
ATOM 4665 N N . GLY A 1 622 ? -51.576 -32.904 27.063 1.00 77.44 622 GLY A N 1
ATOM 4666 C CA . GLY A 1 622 ? -52.677 -33.621 27.717 1.00 77.44 622 GLY A CA 1
ATOM 4667 C C . GLY A 1 622 ? -54.016 -32.869 27.634 1.00 77.44 622 GLY A C 1
ATOM 4668 O O . GLY A 1 622 ? -54.424 -32.411 26.567 1.00 77.44 622 GLY A O 1
ATOM 4669 N N . ASN A 1 623 ? -54.685 -32.704 28.780 1.00 75.69 623 ASN A N 1
ATOM 4670 C CA . ASN A 1 623 ? -55.967 -31.990 28.891 1.00 75.69 623 ASN A CA 1
ATOM 4671 C C . ASN A 1 623 ? -55.848 -30.454 28.792 1.00 75.69 623 ASN A C 1
ATOM 4673 O O . ASN A 1 623 ? -56.870 -29.772 28.777 1.00 75.69 623 ASN A O 1
ATOM 4677 N N . TYR A 1 624 ? -54.632 -29.901 28.730 1.00 76.44 624 TYR A N 1
ATOM 4678 C CA . TYR A 1 624 ? -54.374 -28.454 28.741 1.00 76.44 624 TYR A CA 1
ATOM 4679 C C . TYR A 1 624 ? -54.147 -27.863 27.338 1.00 76.44 624 TYR A C 1
ATOM 4681 O O . TYR A 1 624 ? -53.940 -26.660 27.194 1.00 76.44 624 TYR A O 1
ATOM 4689 N N . GLY A 1 625 ? -54.236 -28.689 26.289 1.00 78.69 625 GLY A N 1
ATOM 4690 C CA . GLY A 1 625 ? -54.094 -28.257 24.897 1.00 78.69 625 GLY A CA 1
ATOM 4691 C C . GLY A 1 625 ? -52.644 -27.980 24.482 1.00 78.69 625 GLY A C 1
ATOM 4692 O O . GLY A 1 625 ? -51.701 -28.276 25.205 1.00 78.69 625 GLY A O 1
ATOM 4693 N N . ASN A 1 626 ? -52.451 -27.436 23.277 1.00 79.69 626 ASN A N 1
ATOM 4694 C CA . ASN A 1 626 ? -51.118 -27.300 22.665 1.00 79.69 626 ASN A CA 1
ATOM 4695 C C . ASN A 1 626 ? -50.389 -25.983 23.003 1.00 79.69 626 ASN A C 1
ATOM 4697 O O . ASN A 1 626 ? -49.236 -25.807 22.614 1.00 79.69 626 ASN A O 1
ATOM 4701 N N . SER A 1 627 ? -51.043 -25.054 23.702 1.00 74.75 627 SER A N 1
ATOM 4702 C CA . SER A 1 627 ? -50.466 -23.777 24.138 1.00 74.75 627 SER A CA 1
ATOM 4703 C C . SER A 1 627 ? -49.918 -23.867 25.562 1.00 74.75 627 SER A C 1
ATOM 4705 O O . SER A 1 627 ? -50.471 -24.590 26.385 1.00 74.75 627 SER A O 1
ATOM 4707 N N . LEU A 1 628 ? -48.871 -23.095 25.870 1.00 76.94 628 LEU A N 1
ATOM 4708 C CA . LEU A 1 628 ? -48.403 -22.921 27.248 1.00 76.94 628 LEU A CA 1
ATOM 4709 C C . LEU A 1 628 ? -49.461 -22.172 28.065 1.00 76.94 628 LEU A C 1
ATOM 4711 O O . LEU A 1 628 ? -49.812 -21.039 27.742 1.00 76.94 628 LEU A O 1
ATOM 4715 N N . LEU A 1 629 ? -49.957 -22.817 29.117 1.00 78.25 629 LEU A N 1
ATOM 4716 C CA . LEU A 1 629 ? -50.870 -22.244 30.093 1.00 78.25 629 LEU A CA 1
ATOM 4717 C C . LEU A 1 629 ? -50.095 -21.936 31.385 1.00 78.25 629 LEU A C 1
ATOM 4719 O O . LEU A 1 629 ? -49.570 -22.876 31.986 1.00 78.25 629 LEU A O 1
ATOM 4723 N N . PRO A 1 630 ? -50.023 -20.674 31.840 1.00 86.25 630 PRO A N 1
ATOM 4724 C CA . PRO A 1 630 ? -49.363 -20.330 33.094 1.00 86.25 630 PRO A CA 1
ATOM 4725 C C . PRO A 1 630 ? -50.125 -20.904 34.293 1.00 86.25 630 PRO A C 1
ATOM 4727 O O . PRO A 1 630 ? -51.351 -20.821 34.357 1.00 86.25 630 PRO A O 1
ATOM 4730 N N . VAL A 1 631 ? -49.390 -21.481 35.244 1.00 82.81 631 VAL A N 1
ATOM 4731 C CA . VAL A 1 631 ? -49.935 -22.142 36.445 1.00 82.81 631 VAL A CA 1
ATOM 4732 C C . VAL A 1 631 ? -49.485 -21.501 37.759 1.00 82.81 631 VAL A C 1
ATOM 4734 O O . VAL A 1 631 ? -50.062 -21.808 38.797 1.00 82.81 631 VAL A O 1
ATOM 4737 N N . GLY A 1 632 ? -48.510 -20.588 37.735 1.00 82.75 632 GLY A N 1
ATOM 4738 C CA . GLY A 1 632 ? -48.107 -19.810 38.911 1.00 82.75 632 GLY A CA 1
ATOM 4739 C C . GLY A 1 632 ? -46.637 -19.404 38.894 1.00 82.75 632 GLY A C 1
ATOM 4740 O O . GLY A 1 632 ? -45.958 -19.579 37.880 1.00 82.75 632 GLY A O 1
ATOM 4741 N N . ASN A 1 633 ? -46.159 -18.870 40.021 1.00 86.38 633 ASN A N 1
ATOM 4742 C CA . ASN A 1 633 ? -44.742 -18.579 40.231 1.00 86.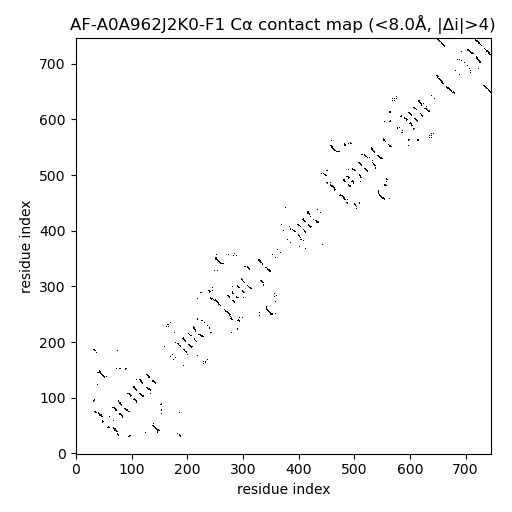38 633 ASN A CA 1
ATOM 4743 C C . ASN A 1 633 ? -44.011 -19.777 40.863 1.00 86.38 633 ASN A C 1
ATOM 4745 O O . ASN A 1 633 ? -44.606 -20.524 41.636 1.00 86.38 633 ASN A O 1
ATOM 4749 N N . LEU A 1 634 ? -42.728 -19.957 40.560 1.00 86.19 634 LEU A N 1
ATOM 4750 C CA . LEU A 1 634 ? -41.899 -21.106 40.922 1.00 86.19 634 LEU A CA 1
ATOM 4751 C C . LEU A 1 634 ? -41.763 -21.234 42.437 1.00 86.19 634 LEU A C 1
ATOM 4753 O O . LEU A 1 634 ? -42.107 -22.270 43.005 1.00 86.19 634 LEU A O 1
ATOM 4757 N N . SER A 1 635 ? -41.322 -20.164 43.095 1.00 81.31 635 SER A N 1
ATOM 4758 C CA . SER A 1 635 ? -41.180 -20.109 44.551 1.00 81.31 635 SER A CA 1
ATOM 4759 C C . SER A 1 635 ? -42.519 -20.300 45.280 1.00 81.31 635 SER A C 1
ATOM 4761 O O . SER A 1 635 ? -42.594 -21.038 46.265 1.00 81.31 635 SER A O 1
ATOM 4763 N N . GLU A 1 636 ? -43.602 -19.706 44.773 1.00 80.75 636 GLU A N 1
ATOM 4764 C CA . GLU A 1 636 ? -44.954 -19.857 45.327 1.00 80.75 636 GLU A CA 1
ATOM 4765 C C . GLU A 1 636 ? -45.495 -21.275 45.151 1.00 80.75 636 GLU A C 1
ATOM 4767 O O . GLU A 1 636 ? -46.059 -21.819 46.094 1.00 80.75 636 GLU A O 1
ATOM 4772 N N . LEU A 1 637 ? -45.300 -21.898 43.988 1.00 83.94 637 LEU A N 1
ATOM 4773 C CA . LEU A 1 637 ? -45.729 -23.270 43.718 1.00 83.94 637 LEU A CA 1
ATOM 4774 C C . LEU A 1 637 ? -44.936 -24.276 44.545 1.00 83.94 637 LEU A C 1
ATOM 4776 O O . LEU A 1 637 ? -45.528 -25.193 45.101 1.00 83.94 637 LEU A O 1
ATOM 4780 N N . ILE A 1 638 ? -43.623 -24.098 44.697 1.00 83.06 638 ILE A N 1
ATOM 4781 C CA . ILE A 1 638 ? -42.825 -24.937 45.597 1.00 83.06 638 ILE A CA 1
ATOM 4782 C C . ILE A 1 638 ? -43.325 -24.776 47.027 1.00 83.06 638 ILE A C 1
ATOM 4784 O O . ILE A 1 638 ? -43.566 -25.781 47.685 1.00 83.06 638 ILE A O 1
ATOM 4788 N N . ASN A 1 639 ? -43.555 -23.551 47.502 1.00 76.75 639 ASN A N 1
ATOM 4789 C CA . ASN A 1 639 ? -44.113 -23.311 48.835 1.00 76.75 639 ASN A CA 1
ATOM 4790 C C . ASN A 1 639 ? -45.539 -23.851 48.983 1.00 76.75 639 ASN A C 1
ATOM 4792 O O . ASN A 1 639 ? -45.900 -24.319 50.055 1.00 76.75 639 ASN A O 1
ATOM 4796 N N . GLN A 1 640 ? -46.349 -23.833 47.927 1.00 75.62 640 GLN A N 1
ATOM 4797 C CA . GLN A 1 640 ? -47.676 -24.436 47.935 1.00 75.62 640 GLN A CA 1
ATOM 4798 C C . GLN A 1 640 ? -47.579 -25.952 48.007 1.00 75.62 640 GLN A C 1
ATOM 4800 O O . GLN A 1 640 ? -48.283 -26.517 48.824 1.00 75.62 640 GLN A O 1
ATOM 4805 N N . ILE A 1 641 ? -46.696 -26.598 47.237 1.00 74.75 641 ILE A N 1
ATOM 4806 C CA . ILE A 1 641 ? -46.567 -28.063 47.194 1.00 74.75 641 ILE A CA 1
ATOM 4807 C C . ILE A 1 641 ? -45.835 -28.609 48.438 1.00 74.75 641 ILE A C 1
ATOM 4809 O O . ILE A 1 641 ? -46.191 -29.662 48.961 1.00 74.75 641 ILE A O 1
ATOM 4813 N N . THR A 1 642 ? -44.840 -27.882 48.956 1.00 72.75 642 THR A N 1
ATOM 4814 C CA . THR A 1 642 ? -44.073 -28.255 50.165 1.00 72.75 642 THR A CA 1
ATOM 4815 C C . THR A 1 642 ? -44.743 -27.797 51.461 1.00 72.75 642 THR A C 1
ATOM 4817 O O . THR A 1 642 ? -44.725 -28.528 52.448 1.00 72.75 642 THR A O 1
ATOM 4820 N N . GLY A 1 643 ? -45.387 -26.626 51.463 1.00 55.09 643 GLY A N 1
ATOM 4821 C CA . GLY A 1 643 ? -46.293 -26.166 52.519 1.00 55.09 643 GLY A CA 1
ATOM 4822 C C . GLY A 1 643 ? -47.616 -26.933 52.518 1.00 55.09 643 GLY A C 1
ATOM 4823 O O . GLY A 1 643 ? -48.270 -27.036 53.558 1.00 55.09 643 GLY A O 1
ATOM 4824 N N . SER A 1 644 ? -47.974 -27.581 51.402 1.00 45.25 644 SER A N 1
ATOM 4825 C CA . SER A 1 644 ? -48.968 -28.645 51.374 1.00 45.25 644 SER A CA 1
ATOM 4826 C C . SER A 1 644 ? -48.378 -29.977 51.857 1.00 45.25 644 SER A C 1
ATOM 4828 O O . SER A 1 644 ? -48.287 -30.962 51.130 1.00 45.25 644 SER A O 1
ATOM 4830 N N . GLY A 1 645 ? -48.194 -30.062 53.173 1.00 47.88 645 GLY A N 1
ATOM 4831 C CA . GLY A 1 645 ? -48.714 -31.217 53.913 1.00 47.88 645 GLY A CA 1
ATOM 4832 C C . GLY A 1 645 ? -50.254 -31.323 53.848 1.00 47.88 645 GLY A C 1
ATOM 4833 O O . GLY A 1 645 ? -50.848 -32.185 54.486 1.00 47.88 645 GLY A O 1
ATOM 4834 N N . ALA A 1 646 ? -50.930 -30.469 53.075 1.00 46.50 646 ALA A N 1
ATOM 4835 C CA . ALA A 1 646 ? -52.307 -30.638 52.650 1.00 46.50 646 ALA A CA 1
ATOM 4836 C C . ALA A 1 646 ? -52.368 -31.669 51.514 1.00 46.50 646 ALA A C 1
ATOM 4838 O O . ALA A 1 646 ? -52.552 -31.347 50.347 1.00 46.50 646 ALA A O 1
ATOM 4839 N N . THR A 1 647 ? -52.247 -32.948 51.862 1.00 47.66 647 THR A N 1
ATOM 4840 C CA . THR A 1 647 ? -53.042 -33.933 51.129 1.00 47.66 647 THR A CA 1
ATOM 4841 C C . THR A 1 647 ? -54.489 -33.508 51.335 1.00 47.66 647 THR A C 1
ATOM 4843 O O . THR A 1 647 ? -54.931 -33.466 52.480 1.00 47.66 647 THR A O 1
ATOM 4846 N N . ASP A 1 648 ? -55.195 -33.113 50.284 1.00 60.44 648 ASP A N 1
ATOM 4847 C CA . ASP A 1 648 ? -56.608 -32.778 50.402 1.00 60.44 648 ASP A CA 1
ATOM 4848 C C . ASP A 1 648 ? -57.349 -33.992 50.985 1.00 60.44 648 ASP A C 1
ATOM 4850 O O . ASP A 1 648 ? -57.381 -35.070 50.388 1.00 60.44 648 ASP A O 1
ATOM 4854 N N . TYR A 1 649 ? -57.907 -33.845 52.188 1.00 74.00 649 TYR A N 1
ATOM 4855 C CA . TYR A 1 649 ? -58.774 -34.862 52.771 1.00 74.00 649 TYR A CA 1
ATOM 4856 C C . TYR A 1 649 ? -60.230 -34.524 52.462 1.00 74.00 649 TYR A C 1
ATOM 4858 O O . TYR A 1 649 ? -60.659 -33.365 52.506 1.00 74.00 649 TYR A O 1
ATOM 4866 N N . ASN A 1 650 ? -61.016 -35.565 52.208 1.00 81.44 650 ASN A N 1
ATOM 4867 C CA . ASN A 1 650 ? -62.459 -35.504 52.333 1.00 81.44 650 ASN A CA 1
ATOM 4868 C C . ASN A 1 650 ? -62.814 -35.584 53.815 1.00 81.44 650 ASN A C 1
ATOM 4870 O O . ASN A 1 650 ? -62.617 -36.618 54.455 1.00 81.44 650 ASN A O 1
ATOM 4874 N N . LEU A 1 651 ? -63.351 -34.491 54.344 1.00 87.56 651 LEU A N 1
ATOM 4875 C CA . LEU A 1 651 ? -63.939 -34.425 55.668 1.00 87.56 651 LEU A CA 1
ATOM 4876 C C . LEU A 1 651 ? -65.407 -34.858 55.602 1.00 87.56 651 LEU A C 1
ATOM 4878 O O . LEU A 1 651 ? -66.217 -34.236 54.914 1.00 87.56 651 LEU A O 1
ATOM 4882 N N . LEU A 1 652 ? -65.758 -35.879 56.372 1.00 88.88 652 LEU A N 1
ATOM 4883 C CA . LEU A 1 652 ? -67.122 -36.251 56.719 1.00 88.88 652 LEU A CA 1
ATOM 4884 C C . LEU A 1 652 ? -67.372 -35.873 58.183 1.00 88.88 652 LEU A C 1
ATOM 4886 O O . LEU A 1 652 ? -66.655 -36.324 59.073 1.00 88.88 652 LEU A O 1
ATOM 4890 N N . VAL A 1 653 ? -68.401 -35.060 58.436 1.00 90.19 653 VAL A N 1
ATOM 4891 C CA . VAL A 1 653 ? -68.851 -34.728 59.793 1.00 90.19 653 VAL A CA 1
ATOM 4892 C C . VAL A 1 653 ? -70.221 -35.341 60.026 1.00 90.19 653 VAL A C 1
ATOM 4894 O O . VAL A 1 653 ? -71.192 -34.959 59.371 1.00 90.19 653 VAL A O 1
ATOM 4897 N N . THR A 1 654 ? -70.314 -36.266 60.981 1.00 90.56 654 THR A N 1
ATOM 4898 C CA . THR A 1 654 ? -71.582 -36.899 61.372 1.00 90.56 654 THR A CA 1
ATOM 4899 C C . THR A 1 654 ? -71.818 -36.787 62.867 1.00 90.56 654 THR A C 1
ATOM 4901 O O . THR A 1 654 ? -70.881 -36.737 63.653 1.00 90.56 654 THR A O 1
ATOM 4904 N N . GLY A 1 655 ? -73.073 -36.734 63.299 1.00 90.19 655 GLY A N 1
ATOM 4905 C CA . GLY A 1 655 ? -73.383 -36.770 64.722 1.00 90.19 655 GLY A CA 1
ATOM 4906 C C . GLY A 1 655 ? -74.768 -36.258 65.056 1.00 90.19 655 GLY A C 1
ATOM 4907 O O . GLY A 1 655 ? -75.631 -36.084 64.190 1.00 90.19 655 GLY A O 1
ATOM 4908 N N . THR A 1 656 ? -74.982 -36.008 66.341 1.00 86.12 656 THR A N 1
ATOM 4909 C CA . THR A 1 656 ? -76.259 -35.510 66.851 1.00 86.12 656 THR A CA 1
ATOM 4910 C C . THR A 1 656 ? -76.043 -34.325 67.775 1.00 86.12 656 THR A C 1
ATOM 4912 O O . THR A 1 656 ? -75.182 -34.349 68.652 1.00 86.12 656 THR A O 1
ATOM 4915 N N . GLY A 1 657 ? -76.858 -33.296 67.583 1.00 85.12 657 GLY A N 1
ATOM 4916 C CA . GLY A 1 657 ? -77.014 -32.174 68.490 1.00 85.12 657 GLY A CA 1
ATOM 4917 C C . GLY A 1 657 ? -78.273 -32.304 69.320 1.00 85.12 657 GLY A C 1
ATOM 4918 O O . GLY A 1 657 ? -79.320 -32.700 68.812 1.00 85.12 657 GLY A O 1
ATOM 4919 N N . ARG A 1 658 ? -78.186 -31.907 70.581 1.00 84.88 658 ARG A N 1
ATOM 4920 C CA . ARG A 1 658 ? -79.316 -31.713 71.477 1.00 84.88 658 ARG A CA 1
ATOM 4921 C C . ARG A 1 658 ? -79.474 -30.223 71.741 1.00 84.88 658 ARG A C 1
ATOM 4923 O O . ARG A 1 658 ? -78.554 -29.577 72.240 1.00 84.88 658 ARG A O 1
ATOM 4930 N N . ILE A 1 659 ? -80.641 -29.686 71.409 1.00 84.12 659 ILE A N 1
ATOM 4931 C CA . ILE A 1 659 ? -81.030 -28.307 71.707 1.00 84.12 659 ILE A CA 1
ATOM 4932 C C . ILE A 1 659 ? -82.076 -28.366 72.815 1.00 84.12 659 ILE A C 1
ATOM 4934 O O . ILE A 1 659 ? -83.126 -28.981 72.631 1.00 84.12 659 ILE A O 1
ATOM 4938 N N . VAL A 1 660 ? -81.790 -27.748 73.958 1.00 81.31 660 VAL A N 1
ATOM 4939 C CA . VAL A 1 660 ? -82.712 -27.666 75.095 1.00 81.31 660 VAL A CA 1
ATOM 4940 C C . VAL A 1 660 ? -83.195 -26.226 75.216 1.00 81.31 660 VAL A C 1
ATOM 4942 O O . VAL A 1 660 ? -82.382 -25.324 75.384 1.00 81.31 660 VAL A O 1
ATOM 4945 N N . MET A 1 661 ? -84.509 -26.014 75.114 1.00 81.56 661 MET A N 1
ATOM 4946 C CA . MET A 1 661 ? -85.157 -24.706 75.274 1.00 81.56 661 MET A CA 1
ATOM 4947 C C . MET A 1 661 ? -86.342 -24.859 76.216 1.00 81.56 661 MET A C 1
ATOM 4949 O O . MET A 1 661 ? -87.295 -25.554 75.868 1.00 81.56 661 MET A O 1
ATOM 4953 N N . SER A 1 662 ? -86.288 -24.240 77.398 1.00 71.81 662 SER A N 1
ATOM 4954 C CA . SER A 1 662 ? -87.421 -24.133 78.335 1.00 71.81 662 SER A CA 1
ATOM 4955 C C . SER A 1 662 ? -88.270 -25.414 78.442 1.00 71.81 662 SER A C 1
ATOM 4957 O O . SER A 1 662 ? -89.471 -25.386 78.191 1.00 71.81 662 SER A O 1
ATOM 4959 N N . SER A 1 663 ? -87.628 -26.544 78.782 1.00 73.81 663 SER A N 1
ATOM 4960 C CA . SER A 1 663 ? -88.165 -27.924 78.900 1.00 73.81 663 SER A CA 1
ATOM 4961 C C . SER A 1 663 ? -88.419 -28.734 77.614 1.00 73.81 663 SER A C 1
ATOM 4963 O O . SER A 1 663 ? -88.658 -29.937 77.701 1.00 73.81 663 SER A O 1
ATOM 4965 N N . THR A 1 664 ? -88.272 -28.152 76.421 1.00 75.75 664 THR A N 1
ATOM 4966 C CA . THR A 1 664 ? -88.353 -28.888 75.146 1.00 75.75 664 THR A CA 1
ATOM 4967 C C . THR A 1 664 ? -86.963 -29.311 74.676 1.00 75.75 664 THR A C 1
ATOM 4969 O O . THR A 1 664 ? -86.043 -28.495 74.628 1.00 75.75 664 THR A O 1
ATOM 4972 N N . THR A 1 665 ? -86.809 -30.586 74.306 1.00 83.25 665 THR A N 1
ATOM 4973 C CA . THR A 1 665 ? -85.570 -31.123 73.724 1.00 83.25 665 THR A CA 1
ATOM 4974 C C . THR A 1 665 ? -85.773 -31.418 72.244 1.00 83.25 665 THR A C 1
ATOM 4976 O O . THR A 1 665 ? -86.633 -32.218 71.884 1.00 83.25 665 THR A O 1
ATOM 4979 N N . ILE A 1 666 ? -84.953 -30.805 71.392 1.00 83.19 666 ILE A N 1
ATOM 4980 C CA . ILE A 1 666 ? -84.912 -31.072 69.953 1.00 83.19 666 ILE A CA 1
ATOM 4981 C C . ILE A 1 666 ? -83.598 -31.781 69.638 1.00 83.19 666 ILE A C 1
ATOM 4983 O O . ILE A 1 666 ? -82.518 -31.249 69.904 1.00 83.19 666 ILE A O 1
ATOM 4987 N N . ASN A 1 667 ? -83.692 -32.968 69.042 1.00 85.81 667 ASN A N 1
ATOM 4988 C CA . ASN A 1 667 ? -82.535 -33.690 68.525 1.00 85.81 667 ASN A CA 1
ATOM 4989 C C . ASN A 1 667 ? -82.332 -33.329 67.051 1.00 85.81 667 ASN A C 1
ATOM 4991 O O . ASN A 1 667 ? -83.253 -33.443 66.243 1.00 85.81 667 ASN A O 1
ATOM 4995 N N . ARG A 1 668 ? -81.123 -32.899 66.694 1.00 83.81 668 ARG A N 1
ATOM 4996 C CA . ARG A 1 668 ? -80.737 -32.523 65.334 1.00 83.81 668 ARG A CA 1
ATOM 4997 C C . ARG A 1 668 ? -79.664 -33.473 64.833 1.00 83.81 668 ARG A C 1
ATOM 4999 O O . ARG A 1 668 ? -78.613 -33.586 65.453 1.00 83.81 668 ARG A O 1
ATOM 5006 N N . LYS A 1 669 ? -79.895 -34.121 63.695 1.00 86.62 669 LYS A N 1
ATOM 5007 C CA . LYS A 1 669 ? -78.842 -34.870 63.004 1.00 86.62 669 LYS A CA 1
ATOM 5008 C C . LYS A 1 669 ? -77.919 -33.892 62.266 1.00 86.62 669 LYS A C 1
ATOM 5010 O O . LYS A 1 669 ? -78.403 -32.952 61.635 1.00 86.62 669 LYS A O 1
ATOM 5015 N N . VAL A 1 670 ? -76.612 -34.117 62.360 1.00 86.06 670 VAL A N 1
ATOM 5016 C CA . VAL A 1 670 ? -75.579 -33.433 61.574 1.00 86.06 670 VAL A CA 1
ATOM 5017 C C . VAL A 1 670 ? -74.948 -34.461 60.649 1.00 86.06 670 VAL A C 1
ATOM 5019 O O . VAL A 1 670 ? -74.582 -35.546 61.094 1.00 86.06 670 VAL A O 1
ATOM 5022 N N . ASP A 1 671 ? -74.896 -34.132 59.364 1.00 88.25 671 ASP A N 1
ATOM 5023 C CA . ASP A 1 671 ? -74.336 -34.980 58.315 1.00 88.25 671 ASP A CA 1
ATOM 5024 C C . ASP A 1 671 ? -73.959 -34.077 57.137 1.00 88.25 671 ASP A C 1
ATOM 5026 O O . ASP A 1 671 ? -74.839 -33.546 56.454 1.00 88.25 671 ASP A O 1
ATOM 5030 N N . PHE A 1 672 ? -72.668 -33.804 56.961 1.00 85.50 672 PHE A N 1
ATOM 5031 C CA . PHE A 1 672 ? -72.178 -33.058 55.806 1.00 85.50 672 PHE A CA 1
ATOM 5032 C C . PHE A 1 672 ? -70.753 -33.464 55.436 1.00 85.50 672 PHE A C 1
ATOM 5034 O O . PHE A 1 672 ? -69.994 -33.986 56.254 1.00 85.50 672 PHE A O 1
ATOM 5041 N N . LYS A 1 673 ? -70.400 -33.210 54.174 1.00 86.06 673 LYS A N 1
ATOM 5042 C CA . LYS A 1 673 ? -69.098 -33.531 53.590 1.00 86.06 673 LYS A CA 1
ATOM 5043 C C . LYS A 1 673 ? -68.431 -32.281 53.038 1.00 86.06 673 LYS A C 1
ATOM 5045 O O . LYS A 1 673 ? -69.115 -31.399 52.520 1.00 86.06 673 LYS A O 1
ATOM 5050 N N . ARG A 1 674 ? -67.105 -32.233 53.112 1.00 79.88 674 ARG A N 1
ATOM 5051 C CA . ARG A 1 674 ? -66.281 -31.164 52.549 1.00 79.88 674 ARG A CA 1
ATOM 5052 C C . ARG A 1 674 ? -64.976 -31.740 52.011 1.00 79.88 674 ARG A C 1
ATOM 5054 O O . ARG A 1 674 ? -64.304 -32.476 52.718 1.00 79.88 674 ARG A O 1
ATOM 5061 N N . SER A 1 675 ? -64.627 -31.408 50.777 1.00 79.88 675 SER A N 1
ATOM 5062 C CA . SER A 1 675 ? -63.349 -31.771 50.158 1.00 79.88 675 SER A CA 1
ATOM 5063 C C . SER A 1 675 ? -62.320 -30.653 50.332 1.00 79.88 675 SER A C 1
ATOM 5065 O O . SER A 1 675 ? -62.691 -29.512 50.622 1.00 79.88 675 SER A O 1
ATOM 5067 N N . GLY A 1 676 ? -61.040 -30.971 50.133 1.00 72.12 676 GLY A N 1
ATOM 5068 C CA . GLY A 1 676 ? -59.962 -29.978 50.181 1.00 72.12 676 GLY A CA 1
ATOM 5069 C C . GLY A 1 676 ? -59.660 -29.474 51.590 1.00 72.12 676 GLY A C 1
ATOM 5070 O O . GLY A 1 676 ? -59.372 -28.297 51.792 1.00 72.12 676 GLY A O 1
ATOM 5071 N N . VAL A 1 677 ? -59.846 -30.332 52.598 1.00 77.44 677 VAL A N 1
ATOM 5072 C CA . VAL A 1 677 ? -59.589 -29.979 53.994 1.00 77.44 677 VAL A CA 1
ATOM 5073 C C . VAL A 1 677 ? -58.169 -30.385 54.363 1.00 77.44 677 VAL A C 1
ATOM 5075 O O . VAL A 1 677 ? -57.792 -31.548 54.212 1.00 77.44 677 VAL A O 1
ATOM 5078 N N . THR A 1 678 ? -57.402 -29.441 54.908 1.00 80.94 678 THR A N 1
ATOM 5079 C CA . THR A 1 678 ? -56.095 -29.726 55.504 1.00 80.94 678 THR A CA 1
ATOM 5080 C C . THR A 1 678 ? -56.275 -30.569 56.761 1.00 80.94 678 THR A C 1
ATOM 5082 O O . THR A 1 678 ? -57.026 -30.205 57.671 1.00 80.94 678 THR A O 1
ATOM 5085 N N . ARG A 1 679 ? -55.572 -31.697 56.828 1.00 82.69 679 ARG A N 1
ATOM 5086 C CA . ARG A 1 679 ? -55.569 -32.543 58.018 1.00 82.69 679 ARG A CA 1
ATOM 5087 C C . ARG A 1 679 ? -54.703 -31.927 59.123 1.00 82.69 679 ARG A C 1
ATOM 5089 O O . ARG A 1 679 ? -53.539 -31.637 58.859 1.00 82.69 679 ARG A O 1
ATOM 5096 N N . PRO A 1 680 ? -55.234 -31.760 60.347 1.00 83.94 680 PRO A N 1
ATOM 5097 C CA . PRO A 1 680 ? -54.432 -31.371 61.501 1.00 83.94 680 PRO A CA 1
ATOM 5098 C C . PRO A 1 680 ? -53.540 -32.533 61.967 1.00 83.94 680 PRO A C 1
ATOM 5100 O O . PRO A 1 680 ? -53.852 -33.701 61.726 1.00 83.94 680 PRO A O 1
ATOM 5103 N N . ASP A 1 681 ? -52.450 -32.219 62.666 1.00 83.06 681 ASP A N 1
ATOM 5104 C CA . ASP A 1 681 ? -51.662 -33.220 63.391 1.00 83.06 681 ASP A CA 1
ATOM 5105 C C . ASP A 1 681 ? -52.529 -33.861 64.495 1.00 83.06 681 ASP A C 1
ATOM 5107 O O . ASP A 1 681 ? -53.312 -33.171 65.151 1.00 83.06 681 ASP A O 1
ATOM 5111 N N . SER A 1 682 ? -52.424 -35.177 64.705 1.00 84.50 682 SER A N 1
ATOM 5112 C CA . SER A 1 682 ? -53.220 -35.900 65.711 1.00 84.50 682 SER A CA 1
ATOM 5113 C C . SER A 1 682 ? -52.860 -35.556 67.153 1.00 84.50 682 SER A C 1
ATOM 5115 O O . SER A 1 682 ? -53.632 -35.854 68.065 1.00 84.50 682 SER A O 1
ATOM 5117 N N . THR A 1 683 ? -51.730 -34.890 67.370 1.00 84.81 683 THR A N 1
ATOM 5118 C CA . THR A 1 683 ? -51.317 -34.353 68.668 1.00 84.81 683 THR A CA 1
ATOM 5119 C C . THR A 1 683 ? -51.737 -32.891 68.866 1.00 84.81 683 THR A C 1
ATOM 5121 O O . THR A 1 683 ? -51.797 -32.418 70.004 1.00 84.81 683 THR A O 1
ATOM 5124 N N . ASP A 1 684 ? -52.118 -32.183 67.796 1.00 88.00 684 ASP A N 1
ATOM 5125 C CA . ASP A 1 684 ? -52.481 -30.764 67.837 1.00 88.00 684 ASP A CA 1
ATOM 5126 C C . ASP A 1 684 ? -53.990 -30.557 68.041 1.00 88.00 684 ASP A C 1
ATOM 5128 O O . ASP A 1 684 ? -54.795 -30.368 67.119 1.00 88.00 684 ASP A O 1
ATOM 5132 N N . THR A 1 685 ? -54.387 -30.567 69.313 1.00 87.88 685 THR A N 1
ATOM 5133 C CA . THR A 1 685 ? -55.777 -30.300 69.715 1.00 87.88 685 THR A CA 1
ATOM 5134 C C . THR A 1 685 ? -56.256 -28.890 69.367 1.00 87.88 685 THR A C 1
ATOM 5136 O O . THR A 1 685 ? -57.456 -28.711 69.160 1.00 87.88 685 THR A O 1
ATOM 5139 N N . VAL A 1 686 ? -55.361 -27.907 69.222 1.00 87.25 686 VAL A N 1
ATOM 5140 C CA . VAL A 1 686 ? -55.724 -26.527 68.864 1.00 87.25 686 VAL A CA 1
ATOM 5141 C C . VAL A 1 686 ? -56.098 -26.451 67.385 1.00 87.25 686 VAL A C 1
ATOM 5143 O O . VAL A 1 686 ? -57.144 -25.893 67.040 1.00 87.25 686 VAL A O 1
ATOM 5146 N N . ALA A 1 687 ? -55.314 -27.082 66.509 1.00 83.81 687 ALA A N 1
ATOM 5147 C CA . ALA A 1 687 ? -55.637 -27.191 65.088 1.00 83.81 687 ALA A CA 1
ATOM 5148 C C . ALA A 1 687 ? -56.936 -27.985 64.854 1.00 83.81 687 ALA A C 1
ATOM 5150 O O . ALA A 1 687 ? -57.782 -27.571 64.055 1.00 83.81 687 ALA A O 1
ATOM 5151 N N . MET A 1 688 ? -57.163 -29.073 65.603 1.00 90.06 688 MET A N 1
ATOM 5152 C CA . MET A 1 688 ? -58.432 -29.814 65.560 1.00 90.06 688 MET A CA 1
ATOM 5153 C C . MET A 1 688 ? -59.622 -28.956 66.014 1.00 90.06 688 MET A C 1
ATOM 5155 O O . MET A 1 688 ? -60.663 -28.946 65.355 1.00 90.06 688 MET A O 1
ATOM 5159 N N . GLN A 1 689 ? -59.480 -28.177 67.090 1.00 89.81 689 GLN A N 1
ATOM 5160 C CA . GLN A 1 689 ? -60.517 -27.237 67.534 1.00 89.81 689 GLN A CA 1
ATOM 5161 C C . GLN A 1 689 ? -60.803 -26.152 66.485 1.00 89.81 689 GLN A C 1
ATOM 5163 O O . GLN A 1 689 ? -61.968 -25.813 66.264 1.00 89.81 689 GLN A O 1
ATOM 5168 N N . ALA A 1 690 ? -59.778 -25.634 65.802 1.00 88.19 690 ALA A N 1
ATOM 5169 C CA . ALA A 1 690 ? -59.942 -24.674 64.711 1.00 88.19 690 ALA A CA 1
ATOM 5170 C C . ALA A 1 690 ? -60.696 -25.288 63.515 1.00 88.19 690 ALA A C 1
ATOM 5172 O O . ALA A 1 690 ? -61.606 -24.661 62.955 1.00 88.19 690 ALA A O 1
ATOM 5173 N N . LEU A 1 691 ? -60.397 -26.546 63.172 1.00 88.88 691 LEU A N 1
ATOM 5174 C CA . LEU A 1 691 ? -61.120 -27.288 62.140 1.00 88.88 691 LEU A CA 1
ATOM 5175 C C . LEU A 1 691 ? -62.597 -27.494 62.516 1.00 88.88 691 LEU A C 1
ATOM 5177 O O . LEU A 1 691 ? -63.483 -27.272 61.687 1.00 88.88 691 LEU A O 1
ATOM 5181 N N . VAL A 1 692 ? -62.887 -27.846 63.772 1.00 91.38 692 VAL A N 1
ATOM 5182 C CA . VAL A 1 692 ? -64.266 -27.957 64.277 1.00 91.38 692 VAL A CA 1
ATOM 5183 C C . VAL A 1 692 ? -64.979 -26.610 64.189 1.00 91.38 692 VAL A C 1
ATOM 5185 O O . VAL A 1 692 ? -66.076 -26.523 63.638 1.00 91.38 692 VAL A O 1
ATOM 5188 N N . ARG A 1 693 ? -64.353 -25.536 64.680 1.00 89.94 693 ARG A N 1
ATOM 5189 C CA . ARG A 1 693 ? -64.956 -24.198 64.729 1.00 89.94 693 ARG A CA 1
ATOM 5190 C C . ARG A 1 693 ? -65.290 -23.676 63.330 1.00 89.94 693 ARG A C 1
ATOM 5192 O O . ARG A 1 693 ? -66.373 -23.133 63.130 1.00 89.94 693 ARG A O 1
ATOM 5199 N N . SER A 1 694 ? -64.408 -23.889 62.354 1.00 87.50 694 SER A N 1
ATOM 5200 C CA . SER A 1 694 ? -64.626 -23.452 60.967 1.00 87.50 694 SER A CA 1
ATOM 5201 C C . SER A 1 694 ? -65.725 -24.229 60.233 1.00 87.50 694 SER A C 1
ATOM 5203 O O . SER A 1 694 ? -66.363 -23.666 59.346 1.00 87.50 694 SER A O 1
ATOM 5205 N N . ASN A 1 695 ? -65.985 -25.489 60.603 1.00 85.81 695 ASN A N 1
ATOM 5206 C CA . ASN A 1 695 ? -66.992 -26.328 59.941 1.00 85.81 695 ASN A CA 1
ATOM 5207 C C . ASN A 1 695 ? -68.340 -26.386 60.677 1.00 85.81 695 ASN A C 1
ATOM 5209 O O . ASN A 1 695 ? -69.345 -26.754 60.076 1.00 85.81 695 ASN A O 1
ATOM 5213 N N . VAL A 1 696 ? -68.390 -26.008 61.957 1.00 84.94 696 VAL A N 1
ATOM 5214 C CA . VAL A 1 696 ? -69.611 -26.077 62.783 1.00 84.94 696 VAL A CA 1
ATOM 5215 C C . VAL A 1 696 ? -70.229 -24.695 63.030 1.00 84.94 696 VAL A C 1
ATOM 5217 O O . VAL A 1 696 ? -71.388 -24.616 63.434 1.00 84.94 696 VAL A O 1
ATOM 5220 N N . SER A 1 697 ? -69.524 -23.602 62.719 1.00 79.25 697 SER A N 1
ATOM 5221 C CA . SER A 1 697 ? -69.991 -22.215 62.912 1.00 79.25 697 SER A CA 1
ATOM 5222 C C . SER A 1 697 ? -71.339 -21.898 62.252 1.00 79.25 697 SER A C 1
ATOM 5224 O O . SER A 1 697 ? -72.115 -21.097 62.768 1.00 79.25 697 SER A O 1
ATOM 5226 N N . THR A 1 698 ? -71.669 -22.557 61.139 1.00 74.12 698 THR A N 1
ATOM 5227 C CA . THR A 1 698 ? -72.961 -22.397 60.448 1.00 74.12 698 THR A CA 1
ATOM 5228 C C . THR A 1 698 ? -74.124 -23.072 61.187 1.00 74.12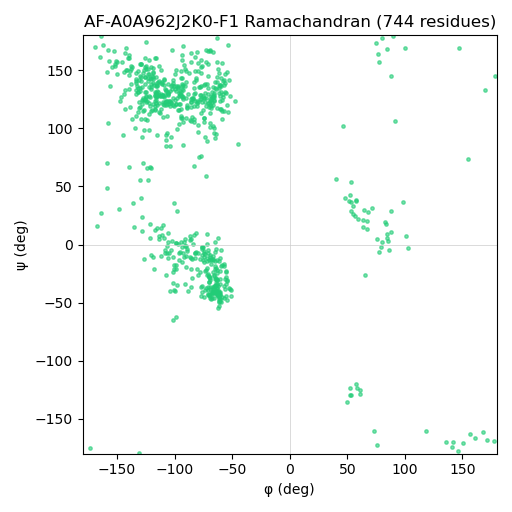 698 THR A C 1
ATOM 5230 O O . THR A 1 698 ? -75.282 -22.693 61.011 1.00 74.12 698 THR A O 1
ATOM 5233 N N . ILE A 1 699 ? -73.834 -24.063 62.035 1.00 76.12 699 ILE A N 1
ATOM 5234 C CA . ILE A 1 699 ? -74.809 -24.835 62.822 1.00 76.12 699 ILE A CA 1
ATOM 5235 C C . ILE A 1 699 ? -74.906 -24.279 64.256 1.00 76.12 699 ILE A C 1
ATOM 5237 O O . ILE A 1 699 ? -75.989 -24.245 64.856 1.00 76.12 699 ILE A O 1
ATOM 5241 N N . LEU A 1 700 ? -73.778 -23.806 64.787 1.00 78.25 700 LEU A N 1
ATOM 5242 C CA . LEU A 1 700 ? -73.595 -23.189 66.098 1.00 78.25 700 LEU A CA 1
ATOM 5243 C C . LEU A 1 700 ? -72.866 -21.847 65.924 1.00 78.25 700 LEU A C 1
ATOM 5245 O O . LEU A 1 700 ? -71.636 -21.816 65.923 1.00 78.25 700 LEU A O 1
ATOM 5249 N N . PRO A 1 701 ? -73.609 -20.735 65.790 1.00 69.62 701 PRO A N 1
ATOM 5250 C CA . PRO A 1 701 ? -73.009 -19.413 65.608 1.00 69.62 701 PRO A CA 1
ATOM 5251 C C . PRO A 1 701 ? -72.158 -18.978 66.806 1.00 69.62 701 PRO A C 1
ATOM 5253 O O . PRO A 1 701 ? -71.138 -18.314 66.638 1.00 69.62 701 PRO A O 1
ATOM 5256 N N . THR A 1 702 ? -72.565 -19.373 68.016 1.00 80.00 702 THR A N 1
ATOM 5257 C CA . THR A 1 702 ? -71.794 -19.208 69.250 1.00 80.00 702 THR A CA 1
ATOM 5258 C C . THR A 1 702 ? -71.318 -20.570 69.743 1.00 80.00 702 THR A C 1
ATOM 5260 O O . THR A 1 702 ? -72.098 -21.517 69.858 1.00 80.00 702 THR A O 1
ATOM 5263 N N . ILE A 1 703 ? -70.013 -20.668 69.998 1.00 86.38 703 ILE A N 1
ATOM 5264 C CA . ILE A 1 703 ? -69.344 -21.862 70.516 1.00 86.38 703 ILE A CA 1
ATOM 5265 C C . ILE A 1 703 ? -68.550 -21.432 71.745 1.00 86.38 703 ILE A C 1
ATOM 5267 O O . ILE A 1 703 ? -67.585 -20.670 71.608 1.00 86.38 703 ILE A O 1
ATOM 5271 N N . ASP A 1 704 ? -68.944 -21.944 72.907 1.00 84.19 704 ASP A N 1
ATOM 5272 C CA . ASP A 1 704 ? -68.312 -21.640 74.192 1.00 84.19 704 ASP A CA 1
ATOM 5273 C C . ASP A 1 704 ? -67.158 -22.594 74.474 1.00 84.19 704 ASP A C 1
ATOM 5275 O O . ASP A 1 704 ? -66.102 -22.176 74.943 1.00 84.19 704 ASP A O 1
ATOM 5279 N N . SER A 1 705 ? -67.331 -23.880 74.150 1.00 88.44 705 SER A N 1
ATOM 5280 C CA . SER A 1 705 ? -66.277 -24.875 74.328 1.00 88.44 705 SER A CA 1
ATOM 5281 C C . SER A 1 705 ? -66.271 -25.933 73.227 1.00 88.44 705 SER A C 1
ATOM 5283 O O . SER A 1 705 ? -67.309 -26.278 72.653 1.00 88.44 705 SER A O 1
ATOM 5285 N N . ILE A 1 706 ? -65.070 -26.433 72.929 1.00 92.44 706 ILE A N 1
ATOM 5286 C CA . ILE A 1 706 ? -64.821 -27.570 72.042 1.00 92.44 706 ILE A CA 1
ATOM 5287 C C . ILE A 1 706 ? -63.875 -28.516 72.782 1.00 92.44 706 ILE A C 1
ATOM 5289 O O . ILE A 1 706 ? -62.737 -28.153 73.077 1.00 92.44 706 ILE A O 1
ATOM 5293 N N . SER A 1 707 ? -64.328 -29.735 73.057 1.00 92.44 707 SER A N 1
ATOM 5294 C CA . SER A 1 707 ? -63.493 -30.809 73.595 1.00 92.44 707 SER A CA 1
ATOM 5295 C C . SER A 1 707 ? -63.258 -31.863 72.518 1.00 92.44 707 SER A C 1
ATOM 5297 O O . SER A 1 707 ? -64.210 -32.318 71.885 1.00 92.44 707 SER A O 1
ATOM 5299 N N . ILE A 1 708 ? -61.994 -32.225 72.297 1.00 93.94 708 ILE A N 1
ATOM 5300 C CA . ILE A 1 708 ? -61.588 -33.255 71.337 1.00 93.94 708 ILE A CA 1
ATOM 5301 C C . ILE A 1 708 ? -61.288 -34.543 72.101 1.00 93.94 708 ILE A C 1
ATOM 5303 O O . ILE A 1 708 ? -60.491 -34.537 73.037 1.00 93.94 708 ILE A O 1
ATOM 5307 N N . VAL A 1 709 ? -61.927 -35.642 71.707 1.00 90.50 709 VAL A N 1
ATOM 5308 C CA . VAL A 1 709 ? -61.775 -36.968 72.319 1.00 90.50 709 VAL A CA 1
ATOM 5309 C C . VAL A 1 709 ? -61.749 -38.062 71.249 1.00 90.50 709 VAL A C 1
ATOM 5311 O O . VAL A 1 709 ? -62.169 -37.840 70.115 1.00 90.50 709 VAL A O 1
ATOM 5314 N N . ASN A 1 710 ? -61.282 -39.260 71.613 1.00 89.62 710 ASN A N 1
ATOM 5315 C CA . ASN A 1 710 ? -61.247 -40.446 70.743 1.00 89.62 710 ASN A CA 1
ATOM 5316 C C . ASN A 1 710 ? -60.549 -40.197 69.395 1.00 89.62 710 ASN A C 1
ATOM 5318 O O . ASN A 1 710 ? -61.130 -40.431 68.337 1.00 89.62 710 ASN A O 1
ATOM 5322 N N . ILE A 1 711 ? -59.316 -39.690 69.444 1.00 92.81 711 ILE A N 1
ATOM 5323 C CA . ILE A 1 711 ? -58.488 -39.482 68.253 1.00 92.81 711 ILE A CA 1
ATOM 5324 C C . ILE A 1 711 ? -57.971 -40.846 67.783 1.00 92.81 711 ILE A C 1
ATOM 5326 O O . ILE A 1 711 ? -57.386 -41.599 68.560 1.00 92.81 711 ILE A O 1
ATOM 5330 N N . SER A 1 712 ? -58.199 -41.167 66.515 1.00 88.00 712 SER A N 1
ATOM 5331 C CA . SER A 1 712 ? -57.711 -42.377 65.862 1.00 88.00 712 SER A CA 1
ATOM 5332 C C . SER A 1 712 ? -57.119 -42.017 64.507 1.00 88.00 712 SER A C 1
ATOM 5334 O O . SER A 1 712 ? -57.723 -41.275 63.733 1.00 88.00 712 SER A O 1
ATOM 5336 N N . GLU A 1 713 ? -55.931 -42.537 64.222 1.00 88.19 713 GLU A N 1
ATOM 5337 C CA . GLU A 1 713 ? -55.164 -42.212 63.026 1.00 88.19 713 GLU A CA 1
ATOM 5338 C C . GLU A 1 713 ? -54.670 -43.482 62.327 1.00 88.19 713 GLU A C 1
ATOM 5340 O O . GLU A 1 713 ? -54.242 -44.442 62.969 1.00 88.19 713 GLU A O 1
ATOM 5345 N N . SER A 1 714 ? -54.704 -43.455 60.996 1.00 82.31 714 SER A N 1
ATOM 5346 C CA . SER A 1 714 ? -54.032 -44.395 60.108 1.00 82.31 714 SER A CA 1
ATOM 5347 C C . SER A 1 714 ? -53.244 -43.647 59.022 1.00 82.31 714 SER A C 1
ATOM 5349 O O . SER A 1 714 ? -53.256 -42.417 58.940 1.00 82.31 714 SER A O 1
ATOM 5351 N N . SER A 1 715 ? -52.583 -44.390 58.131 1.00 73.94 715 SER A N 1
ATOM 5352 C CA . SER A 1 715 ? -51.863 -43.817 56.986 1.00 73.94 715 SER A CA 1
ATOM 5353 C C . SER A 1 715 ? -52.770 -43.107 55.968 1.00 73.94 715 SER A C 1
ATOM 5355 O O . SER A 1 715 ? -52.277 -42.306 55.172 1.00 73.94 715 SER A O 1
ATOM 5357 N N . THR A 1 716 ? -54.078 -43.381 55.976 1.00 76.31 716 THR A N 1
ATOM 5358 C CA . THR A 1 716 ? -55.037 -42.856 54.986 1.00 76.31 716 THR A CA 1
ATOM 5359 C C . THR A 1 716 ? -56.235 -42.145 55.602 1.00 76.31 716 THR A C 1
ATOM 5361 O O . THR A 1 716 ? -56.976 -41.474 54.883 1.00 76.31 716 THR A O 1
ATOM 5364 N N . THR A 1 717 ? -56.451 -42.278 56.910 1.00 84.12 717 THR A N 1
ATOM 5365 C CA . THR A 1 717 ? -57.591 -41.678 57.607 1.00 84.12 717 THR A CA 1
ATOM 5366 C C . THR A 1 717 ? -57.193 -41.085 58.950 1.00 84.12 717 THR A C 1
ATOM 5368 O O . THR A 1 717 ? -56.308 -41.589 59.635 1.00 84.12 717 THR A O 1
ATOM 5371 N N . MET A 1 718 ? -57.887 -40.029 59.353 1.00 87.81 718 MET A N 1
ATOM 5372 C CA . MET A 1 718 ? -57.856 -39.506 60.713 1.00 87.81 718 MET A CA 1
ATOM 5373 C C . MET A 1 718 ? -59.288 -39.288 61.168 1.00 87.81 718 MET A C 1
ATOM 5375 O O . MET A 1 718 ? -60.074 -38.677 60.454 1.00 87.81 718 MET A O 1
ATOM 5379 N N . SER A 1 719 ? -59.630 -39.762 62.358 1.00 91.94 719 SER A N 1
ATOM 5380 C CA . SER A 1 719 ? -60.932 -39.508 62.955 1.00 91.94 719 SER A CA 1
ATOM 5381 C C . SER A 1 719 ? -60.797 -39.004 64.381 1.00 91.94 719 SER A C 1
ATOM 5383 O O . SER A 1 719 ? -59.883 -39.393 65.105 1.00 91.94 719 SER A O 1
ATOM 5385 N N . PHE A 1 720 ? -61.695 -38.116 64.785 1.00 95.19 720 PHE A N 1
ATOM 5386 C CA . PHE A 1 720 ? -61.809 -37.680 66.171 1.00 95.19 720 PHE A CA 1
ATOM 5387 C C . PHE A 1 720 ? -63.245 -37.269 66.481 1.00 95.19 720 PHE A C 1
ATOM 5389 O O . PHE A 1 720 ? -64.007 -36.858 65.605 1.00 95.19 720 PHE A O 1
ATOM 5396 N N . THR A 1 721 ? -63.632 -37.377 67.749 1.00 93.62 721 THR A N 1
ATOM 5397 C CA . THR A 1 721 ? -64.932 -36.909 68.231 1.00 93.62 721 THR A CA 1
ATOM 5398 C C . THR A 1 721 ? -64.781 -35.530 68.859 1.00 93.62 721 THR A C 1
ATOM 5400 O O . THR A 1 721 ? -63.984 -35.335 69.773 1.00 93.62 721 THR A O 1
ATOM 5403 N N . ALA A 1 722 ? -65.574 -34.570 68.400 1.00 93.06 722 ALA A N 1
ATOM 5404 C CA . ALA A 1 722 ? -65.691 -33.247 68.984 1.00 93.06 722 ALA A CA 1
ATOM 5405 C C . ALA A 1 722 ? -66.998 -33.132 69.778 1.00 93.06 722 ALA A C 1
ATOM 5407 O O . ALA A 1 722 ? -68.091 -33.324 69.238 1.00 93.06 722 ALA A O 1
ATOM 5408 N N . VAL A 1 723 ? -66.887 -32.782 71.058 1.00 91.06 723 VAL A N 1
ATOM 5409 C CA . VAL A 1 723 ? -68.017 -32.350 71.884 1.00 91.06 723 VAL A CA 1
ATOM 5410 C C . VAL A 1 723 ? -68.028 -30.827 71.893 1.00 91.06 723 VAL A C 1
ATOM 5412 O O . VAL A 1 723 ? -67.082 -30.199 72.367 1.00 91.06 723 VAL A O 1
ATOM 5415 N N . VAL A 1 724 ? -69.081 -30.234 71.335 1.00 90.44 724 VAL A N 1
ATOM 5416 C CA . VAL A 1 724 ? -69.213 -28.787 71.143 1.00 90.44 724 VAL A CA 1
ATOM 5417 C C . VAL A 1 724 ? -70.396 -28.276 71.950 1.00 90.44 724 VAL A C 1
ATOM 5419 O O . VAL A 1 724 ? -71.526 -28.728 71.750 1.00 90.44 724 VAL A O 1
ATOM 5422 N N . THR A 1 725 ? -70.152 -27.310 72.834 1.00 85.25 725 THR A N 1
ATOM 5423 C CA . THR A 1 725 ? -71.207 -26.645 73.608 1.00 85.25 725 THR A CA 1
ATOM 5424 C C . THR A 1 725 ? -71.306 -25.175 73.231 1.00 85.25 725 THR A C 1
ATOM 5426 O O . THR A 1 725 ? -70.294 -24.494 73.056 1.00 85.25 725 THR A O 1
ATOM 5429 N N . GLY A 1 726 ? -72.535 -24.684 73.126 1.00 82.44 726 GLY A N 1
ATOM 5430 C CA . GLY A 1 726 ? -72.826 -23.267 72.959 1.00 82.44 726 GLY A CA 1
ATOM 5431 C C . GLY A 1 726 ? -74.137 -22.907 73.643 1.00 82.44 726 GLY A C 1
ATOM 5432 O O . GLY A 1 726 ? -75.186 -23.482 73.334 1.00 82.44 726 GLY A O 1
ATOM 5433 N N . ASP A 1 727 ? -74.075 -21.947 74.550 1.00 74.12 727 ASP A N 1
ATOM 5434 C CA . ASP A 1 727 ? -75.209 -21.249 75.119 1.00 74.12 727 ASP A CA 1
ATOM 5435 C C . ASP A 1 727 ? -75.467 -19.967 74.321 1.00 74.12 727 ASP A C 1
ATOM 5437 O O . ASP A 1 727 ? -74.574 -19.291 73.804 1.00 74.12 727 ASP A O 1
ATOM 5441 N N . THR A 1 728 ? -76.746 -19.636 74.171 1.00 65.50 728 THR A N 1
ATOM 5442 C CA . THR A 1 728 ? -77.161 -18.367 73.565 1.00 65.50 728 THR A CA 1
ATOM 5443 C C . THR A 1 728 ? -77.964 -17.571 74.583 1.00 65.50 728 THR A C 1
ATOM 5445 O O . THR A 1 728 ? -79.016 -18.012 75.050 1.00 65.50 728 THR A O 1
ATOM 5448 N N . ASN A 1 729 ? -77.483 -16.365 74.902 1.00 56.78 729 ASN A N 1
ATOM 5449 C CA . ASN A 1 729 ? -78.020 -15.488 75.954 1.00 56.78 729 ASN A CA 1
ATOM 5450 C C . ASN A 1 729 ? -79.452 -14.968 75.714 1.00 56.78 729 ASN A C 1
ATOM 5452 O O . ASN A 1 729 ? -79.962 -14.202 76.523 1.00 56.78 729 ASN A O 1
ATOM 5456 N N . ILE A 1 730 ? -80.120 -15.357 74.624 1.00 55.91 730 ILE A N 1
ATOM 5457 C CA . ILE A 1 730 ? -81.408 -14.769 74.228 1.00 55.91 730 ILE A CA 1
ATOM 5458 C C . ILE A 1 730 ? -82.614 -15.599 74.728 1.00 55.91 730 ILE A C 1
ATOM 5460 O O . ILE A 1 730 ? -83.747 -15.145 74.627 1.00 55.91 730 ILE A O 1
ATOM 5464 N N . SER A 1 731 ? -82.429 -16.789 75.323 1.00 59.62 731 SER A N 1
ATOM 5465 C CA . SER A 1 731 ? -83.575 -17.585 75.834 1.00 59.62 731 SER A CA 1
ATOM 5466 C C . SER A 1 731 ? -83.238 -18.774 76.753 1.00 59.62 731 SER A C 1
ATOM 5468 O O . SER A 1 731 ? -84.078 -19.651 76.938 1.00 59.62 731 SER A O 1
ATOM 5470 N N . GLY A 1 732 ? -82.025 -18.859 77.319 1.00 66.62 732 GLY A N 1
ATOM 5471 C CA . GLY A 1 732 ? -81.612 -20.047 78.090 1.00 66.62 732 GLY A CA 1
ATOM 5472 C C . GLY A 1 732 ? -81.531 -21.313 77.227 1.00 66.62 732 GLY A C 1
ATOM 5473 O O . GLY A 1 732 ? -81.801 -22.417 77.697 1.00 66.62 732 GLY A O 1
ATOM 5474 N N . THR A 1 733 ? -81.223 -21.138 75.938 1.00 74.75 733 THR A N 1
ATOM 5475 C CA . THR A 1 733 ? -81.088 -22.235 74.983 1.00 74.75 733 THR A CA 1
ATOM 5476 C C . THR A 1 733 ? -79.678 -22.805 75.059 1.00 74.75 733 THR A C 1
ATOM 5478 O O . THR A 1 733 ? -78.741 -22.168 74.567 1.00 74.75 733 THR A O 1
ATOM 5481 N N . THR A 1 734 ? -79.555 -24.020 75.592 1.00 80.62 734 THR A N 1
ATOM 5482 C CA . THR A 1 734 ? -78.297 -24.775 75.587 1.00 80.62 734 THR A CA 1
ATOM 5483 C C . THR A 1 734 ? -78.251 -25.713 74.400 1.00 80.62 734 THR A C 1
ATOM 5485 O O . THR A 1 734 ? -79.166 -26.514 74.168 1.00 80.62 734 THR A O 1
ATOM 5488 N N . ARG A 1 735 ? -77.160 -25.634 73.640 1.00 84.31 735 ARG A N 1
ATOM 5489 C CA . ARG A 1 735 ? -76.894 -26.497 72.495 1.00 84.31 735 ARG A CA 1
ATOM 5490 C C . ARG A 1 735 ? -75.651 -27.332 72.765 1.00 84.31 735 ARG A C 1
ATOM 5492 O O . ARG A 1 735 ? -74.573 -26.789 72.978 1.00 84.31 735 ARG A O 1
ATOM 5499 N N . ASN A 1 736 ? -75.796 -28.652 72.729 1.00 86.38 736 ASN A N 1
ATOM 5500 C CA . ASN A 1 736 ? -74.683 -29.584 72.887 1.00 86.38 736 ASN A CA 1
ATOM 5501 C C . ASN A 1 736 ? -74.651 -30.541 71.695 1.00 86.38 736 ASN A C 1
ATOM 5503 O O . ASN A 1 736 ? -75.660 -31.175 71.397 1.00 86.38 736 ASN A O 1
ATOM 5507 N N . TYR A 1 737 ? -73.519 -30.622 71.007 1.00 87.00 737 TYR A N 1
ATOM 5508 C CA . TYR A 1 737 ? -73.317 -31.486 69.853 1.00 87.00 737 TYR A CA 1
ATOM 5509 C C . TYR A 1 737 ? -72.173 -32.454 70.114 1.00 87.00 737 TYR A C 1
ATOM 5511 O O . TYR A 1 737 ? -71.106 -32.058 70.571 1.00 87.00 737 TYR A O 1
ATOM 5519 N N . THR A 1 738 ? -72.383 -33.719 69.763 1.00 90.38 738 THR A N 1
ATOM 5520 C CA . THR A 1 738 ? -71.324 -34.728 69.694 1.00 90.38 738 THR A CA 1
ATOM 5521 C C . THR A 1 738 ? -71.156 -35.120 68.235 1.00 90.38 738 THR A C 1
ATOM 5523 O O . THR A 1 738 ? -72.089 -35.650 67.627 1.00 90.38 738 THR A O 1
ATOM 5526 N N . LEU A 1 739 ? -69.996 -34.791 67.667 1.00 90.75 739 LEU A N 1
ATOM 5527 C CA . LEU A 1 739 ? -69.712 -34.873 66.237 1.00 90.75 739 LEU A CA 1
ATOM 5528 C C . LEU A 1 739 ? -68.466 -35.724 65.990 1.00 90.75 739 LEU A C 1
ATOM 5530 O O . LEU A 1 739 ? -67.415 -35.446 66.553 1.00 90.75 739 LEU A O 1
ATOM 5534 N N . LEU A 1 740 ? -68.568 -36.722 65.123 1.00 92.94 740 LEU A N 1
ATOM 5535 C CA . LEU A 1 740 ? -67.441 -37.448 64.556 1.00 92.94 740 LEU A CA 1
ATOM 5536 C C . LEU A 1 740 ? -66.934 -36.691 63.328 1.00 92.94 740 LEU A C 1
ATOM 5538 O O . LEU A 1 740 ? -67.694 -36.463 62.387 1.00 92.94 740 LEU A O 1
ATOM 5542 N N . PHE A 1 741 ? -65.660 -36.322 63.350 1.00 95.00 741 PHE A N 1
ATOM 5543 C CA . PHE A 1 741 ? -64.923 -35.794 62.210 1.00 95.00 741 PHE A CA 1
ATOM 5544 C C . PHE A 1 741 ? -64.080 -36.928 61.649 1.00 95.00 741 PHE A C 1
ATOM 5546 O O . PHE A 1 741 ? -63.237 -37.458 62.365 1.00 95.00 741 PHE A O 1
ATOM 5553 N N . GLU A 1 742 ? -64.302 -37.295 60.393 1.00 91.19 742 GLU A N 1
ATOM 5554 C CA . GLU A 1 742 ? -63.518 -38.299 59.680 1.00 91.19 742 GLU A CA 1
ATOM 5555 C C . GLU A 1 742 ? -62.891 -37.658 58.445 1.00 91.19 742 GLU A C 1
ATOM 5557 O O . GLU A 1 742 ? -63.587 -37.207 57.538 1.00 91.19 742 GLU A O 1
ATOM 5562 N N . LEU A 1 743 ? -61.567 -37.589 58.427 1.00 88.31 743 LEU A N 1
ATOM 5563 C CA . LEU A 1 743 ? -60.762 -37.156 57.300 1.00 88.31 743 LEU A CA 1
ATOM 5564 C C . LEU A 1 743 ? -60.259 -38.400 56.576 1.00 88.31 743 LEU A C 1
ATOM 5566 O O . LEU A 1 743 ? -59.542 -39.210 57.159 1.00 88.31 743 LEU A O 1
ATOM 5570 N N . SER A 1 744 ? -60.599 -38.532 55.300 1.00 83.69 744 SER A N 1
ATOM 5571 C CA . SER A 1 744 ? -60.100 -39.591 54.415 1.00 83.69 744 SER A CA 1
ATOM 5572 C C . SER A 1 744 ? -59.285 -38.978 53.285 1.00 83.69 744 SER A C 1
ATOM 5574 O O . SER A 1 744 ? -59.701 -37.983 52.693 1.00 83.69 744 SER A O 1
ATOM 5576 N N . ARG A 1 745 ? -58.082 -39.505 53.053 1.00 74.94 745 ARG A N 1
ATOM 5577 C CA . ARG A 1 745 ? -57.183 -38.999 52.014 1.00 74.94 745 ARG A CA 1
ATOM 5578 C C . ARG A 1 745 ? -57.837 -39.223 50.648 1.00 74.94 745 ARG A C 1
ATOM 5580 O O . ARG A 1 745 ? -58.388 -40.304 50.432 1.00 74.94 745 ARG A O 1
ATOM 5587 N N . LEU A 1 746 ? -57.818 -38.203 49.788 1.00 56.81 746 LEU A N 1
ATOM 5588 C CA . LEU A 1 746 ? -58.235 -38.341 48.389 1.00 56.81 746 LEU A CA 1
ATOM 5589 C C . LEU A 1 746 ? -57.362 -39.339 47.625 1.00 56.81 746 LEU A C 1
ATOM 5591 O O . LEU A 1 746 ? -56.134 -39.377 47.887 1.00 56.81 746 LEU A O 1
#

Radius of gyration: 51.76 Å; Cα contacts (8 Å, |Δi|>4): 1600; chains: 1; bounding box: 131×92×144 Å

Secondary structure (DSSP, 8-state):
---SSSSS--S-----------------------PPPGGG-EEEEEEEESPPTT-SSPPPPTT-TTS-EEEEE-TT--EEEE-TT---EEEEE--EEEESGGGSEEEEEETTTTEEEEE--S-SS---EEEEETTS-EEEEEEESPPB-----SS--S--SHHHHHHHHHHHH-TTTS---TT--EEEETTEEEEEEETTTTEEEEEETTEEEEESGGG-SS-EEEEEHHHHHH-GGG---TT-S-GGG-EEEEEEEES--TT-SS-TT-EEEEEE-TTS-EEETTEE--PPEEETTEEEEEETTTTEEEEEEGGGGS-TTSTTT-TTEEEEEEEETT--EEEEEEEEEEE---STTGGGT--GGGHHHHHHHHHHHHH-TTTS---TT---EEETTEEEEEETTTTEEEEEETTEEEEEEGGG---SSPEEEEEHHHHHHHHT--EEEP---GGG-EEEEEEEES--TT-SS-TT-EEEEEE-TT-EEEETTEEEEE-EEETTEEEEEEEEETTTTEEEEE-SSS-SSSEEEEEEETT--EEEEEEEEEEE-----STT-----HHHHHHHHHHHHHH-TTTS---TT--EEEETTEEEEEETTTTEEEEEETTEEEEESGGG-SS-EEEEEHHHHHHHHHH-----EEEEEEEEEEEEETTEEEEEEEEEEEEEEPPPPTT-HHHHHHHHHHHHTTT-S--SEEEEEEEEE-SSEEEEEEEEEEEETTTTEEEEEEEEEEEEE-

Mean predicted aligned error: 23.66 Å